Protein AF-A0A4Z2CRG2-F1 (afdb_monomer)

Structure (mmCIF, N/CA/C/O backbone):
data_AF-A0A4Z2CRG2-F1
#
_entry.id   AF-A0A4Z2CRG2-F1
#
loop_
_atom_site.group_PDB
_atom_site.id
_atom_site.type_symbol
_atom_site.label_atom_id
_atom_site.label_alt_id
_atom_site.label_comp_id
_atom_site.label_asym_id
_atom_site.label_entity_id
_atom_site.label_seq_id
_atom_site.pdbx_PDB_ins_code
_atom_site.Cartn_x
_atom_site.Cartn_y
_atom_site.Cartn_z
_atom_site.occupancy
_atom_site.B_iso_or_equiv
_atom_site.auth_seq_id
_atom_site.auth_comp_id
_atom_site.auth_asym_id
_atom_site.auth_atom_id
_atom_site.pdbx_PDB_model_num
ATOM 1 N N . MET A 1 1 ? 41.667 0.401 -118.352 1.00 49.59 1 MET A N 1
ATOM 2 C CA . MET A 1 1 ? 42.812 1.336 -118.322 1.00 49.59 1 MET A CA 1
ATOM 3 C C . MET A 1 1 ? 43.657 1.041 -119.551 1.00 49.59 1 MET A C 1
ATOM 5 O O . MET A 1 1 ? 44.441 0.110 -119.506 1.00 49.59 1 MET A O 1
ATOM 9 N N . ALA A 1 2 ? 43.441 1.748 -120.659 1.00 49.22 2 ALA A N 1
ATOM 10 C CA . ALA A 1 2 ? 44.322 1.693 -121.825 1.00 49.22 2 ALA A CA 1
ATOM 11 C C . ALA A 1 2 ? 44.327 3.089 -122.462 1.00 49.22 2 ALA A C 1
ATOM 13 O O . ALA A 1 2 ? 43.259 3.632 -122.732 1.00 49.22 2 ALA A O 1
ATOM 14 N N . ASN A 1 3 ? 45.525 3.661 -122.606 1.00 60.19 3 ASN A N 1
ATOM 15 C CA . ASN A 1 3 ? 45.852 5.000 -123.119 1.00 60.19 3 ASN A CA 1
ATOM 16 C C . ASN A 1 3 ? 45.510 6.190 -122.204 1.00 60.19 3 ASN A C 1
ATOM 18 O O . ASN A 1 3 ? 44.746 7.080 -122.564 1.00 60.19 3 ASN A O 1
ATOM 22 N N . LYS A 1 4 ? 46.140 6.241 -121.025 1.00 57.72 4 LYS A N 1
ATOM 23 C CA . LYS A 1 4 ? 46.289 7.479 -120.244 1.00 57.72 4 LYS A CA 1
ATOM 24 C C . LYS A 1 4 ? 47.784 7.772 -120.097 1.00 57.72 4 LYS A C 1
ATOM 26 O O . LYS A 1 4 ? 48.529 6.892 -119.678 1.00 57.72 4 LYS A O 1
ATOM 31 N N . THR A 1 5 ? 48.220 8.968 -120.484 1.00 66.44 5 THR A N 1
ATOM 32 C CA . THR A 1 5 ? 49.589 9.481 -120.302 1.00 66.44 5 THR A CA 1
ATOM 33 C C . THR A 1 5 ? 50.002 9.365 -118.830 1.00 66.44 5 THR A C 1
ATOM 35 O O . THR A 1 5 ? 49.158 9.535 -117.951 1.00 66.44 5 THR A O 1
ATOM 38 N N . GLY A 1 6 ? 51.280 9.089 -118.538 1.00 69.62 6 GLY A N 1
ATOM 39 C CA . GLY A 1 6 ? 51.769 8.876 -117.162 1.00 69.62 6 GLY A CA 1
ATOM 40 C C . GLY A 1 6 ? 51.363 9.979 -116.171 1.00 69.62 6 GLY A C 1
ATOM 41 O O . GLY A 1 6 ? 51.033 9.678 -115.029 1.00 69.62 6 GLY A O 1
ATOM 42 N N . ALA A 1 7 ? 51.254 11.226 -116.639 1.00 73.06 7 ALA A N 1
ATOM 43 C CA . ALA A 1 7 ? 50.748 12.361 -115.862 1.00 73.06 7 ALA A CA 1
ATOM 44 C C . ALA A 1 7 ? 49.287 12.191 -115.385 1.00 73.06 7 ALA A C 1
ATOM 46 O O . ALA A 1 7 ? 48.979 12.450 -114.228 1.00 73.06 7 ALA A O 1
ATOM 47 N N . VAL A 1 8 ? 48.394 11.667 -116.233 1.00 76.50 8 VAL A N 1
ATOM 48 C CA . VAL A 1 8 ? 46.965 11.468 -115.910 1.00 76.50 8 VAL A CA 1
ATOM 49 C C . VAL A 1 8 ? 46.766 10.315 -114.915 1.00 76.50 8 VAL A C 1
ATOM 51 O O . VAL A 1 8 ? 45.814 10.302 -114.134 1.00 76.50 8 VAL A O 1
ATOM 54 N N . ALA A 1 9 ? 47.653 9.316 -114.931 1.00 77.00 9 ALA A N 1
ATOM 55 C CA . ALA A 1 9 ? 47.634 8.233 -113.949 1.00 77.00 9 ALA A CA 1
ATOM 56 C C . ALA A 1 9 ? 48.077 8.712 -112.555 1.00 77.00 9 ALA A C 1
ATOM 58 O O . ALA A 1 9 ? 47.482 8.285 -111.566 1.00 77.00 9 ALA A O 1
ATOM 59 N N . ILE A 1 10 ? 49.065 9.614 -112.489 1.00 80.94 10 ILE A N 1
ATOM 60 C CA . ILE A 1 10 ? 49.521 10.252 -111.245 1.00 80.94 10 ILE A CA 1
ATOM 61 C C . ILE A 1 10 ? 48.393 11.097 -110.646 1.00 80.94 10 ILE A C 1
ATOM 63 O O . ILE A 1 10 ? 48.027 10.864 -109.500 1.00 80.94 10 ILE A O 1
ATOM 67 N N . GLU A 1 11 ? 47.738 11.952 -111.439 1.00 82.69 11 GLU A N 1
ATOM 68 C CA . GLU A 1 11 ? 46.592 12.743 -110.962 1.00 82.69 11 GLU A CA 1
ATOM 69 C C . GLU A 1 11 ? 45.465 11.863 -110.397 1.00 82.69 11 GLU A C 1
ATOM 71 O O . GLU A 1 11 ? 44.924 12.143 -109.331 1.00 82.69 11 GLU A O 1
ATOM 76 N N . LEU A 1 12 ? 45.114 10.758 -111.066 1.00 82.62 12 LEU A N 1
ATOM 77 C CA . LEU A 1 12 ? 44.074 9.844 -110.576 1.00 82.62 12 LEU A CA 1
ATOM 78 C C . LEU A 1 12 ? 44.463 9.159 -109.253 1.00 82.62 12 LEU A C 1
ATOM 80 O O . LEU A 1 12 ? 43.599 8.929 -108.401 1.00 82.62 12 LEU A O 1
ATOM 84 N N . LEU A 1 13 ? 45.738 8.799 -109.086 1.00 84.50 13 LEU A N 1
ATOM 85 C CA . LEU A 1 13 ? 46.254 8.246 -107.833 1.00 84.50 13 LEU A CA 1
ATOM 86 C C . LEU A 1 13 ? 46.288 9.306 -106.728 1.00 84.50 13 LEU A C 1
ATOM 88 O O . LEU A 1 13 ? 45.929 8.991 -105.593 1.00 84.50 13 LEU A O 1
ATOM 92 N N . ASP A 1 14 ? 46.607 10.555 -107.056 1.00 86.56 14 ASP A N 1
ATOM 93 C CA . ASP A 1 14 ? 46.560 11.684 -106.127 1.00 86.56 14 ASP A CA 1
ATOM 94 C C . ASP A 1 14 ? 45.127 11.985 -105.679 1.00 86.56 14 ASP A C 1
ATOM 96 O O . ASP A 1 14 ? 44.890 12.152 -104.481 1.00 86.56 14 ASP A O 1
ATOM 100 N N . TYR A 1 15 ? 44.142 11.948 -106.587 1.00 87.88 15 TYR A N 1
ATOM 101 C CA . TYR A 1 15 ? 42.720 12.061 -106.236 1.00 87.88 15 TYR A CA 1
ATOM 102 C C . TYR A 1 15 ? 42.278 10.935 -105.296 1.00 87.88 15 TYR A C 1
ATOM 104 O O . TYR A 1 15 ? 41.673 11.201 -104.258 1.00 87.88 15 TYR A O 1
ATOM 112 N N . ARG A 1 16 ? 42.639 9.679 -105.593 1.00 88.44 16 ARG A N 1
ATOM 113 C CA . ARG A 1 16 ? 42.327 8.534 -104.716 1.00 88.44 16 ARG A CA 1
ATOM 114 C C . ARG A 1 16 ? 42.999 8.644 -103.351 1.00 88.44 16 ARG A C 1
ATOM 116 O O . ARG A 1 16 ? 42.381 8.317 -102.340 1.00 88.44 16 ARG A O 1
ATOM 123 N N . THR A 1 17 ? 44.241 9.115 -103.312 1.00 88.44 17 THR A N 1
ATOM 124 C CA . THR A 1 17 ? 44.989 9.327 -102.068 1.00 88.44 17 THR A CA 1
ATOM 125 C C . THR A 1 17 ? 44.372 10.464 -101.256 1.00 88.44 17 THR A C 1
ATOM 127 O O . THR A 1 17 ? 44.193 10.329 -100.046 1.00 88.44 17 THR A O 1
ATOM 130 N N . CYS A 1 18 ? 43.957 11.551 -101.911 1.00 88.00 18 CYS A N 1
ATOM 131 C CA . CYS A 1 18 ? 43.218 12.647 -101.291 1.00 88.00 18 CYS A CA 1
ATOM 132 C C . CYS A 1 18 ? 41.877 12.182 -100.714 1.00 88.00 18 CYS A C 1
ATOM 134 O O . CYS A 1 18 ? 41.566 12.516 -99.571 1.00 88.00 18 CYS A O 1
ATOM 136 N N . ASP A 1 19 ? 41.099 11.388 -101.449 1.00 89.50 19 ASP A N 1
ATOM 137 C CA . ASP A 1 19 ? 39.811 10.869 -100.979 1.00 89.50 19 ASP A CA 1
ATOM 138 C C . ASP A 1 19 ? 39.974 9.871 -99.826 1.00 89.50 19 ASP A C 1
ATOM 140 O O . ASP A 1 19 ? 39.254 9.951 -98.827 1.00 89.50 19 ASP A O 1
ATOM 144 N N . ALA A 1 20 ? 40.976 8.989 -99.894 1.00 90.12 20 ALA A N 1
ATOM 145 C CA . ALA A 1 20 ? 41.333 8.106 -98.786 1.00 90.12 20 ALA A CA 1
ATOM 146 C C . ALA A 1 20 ? 41.762 8.906 -97.544 1.00 90.12 20 ALA A C 1
ATOM 148 O O . ALA A 1 20 ? 41.329 8.598 -96.432 1.00 90.12 20 ALA A O 1
ATOM 149 N N . LYS A 1 21 ? 42.542 9.980 -97.721 1.00 93.38 21 LYS A N 1
ATOM 150 C CA . LYS A 1 21 ? 42.964 10.876 -96.635 1.00 93.38 21 LYS A CA 1
ATOM 151 C C . LYS A 1 21 ? 41.787 11.652 -96.041 1.00 93.38 21 LYS A C 1
ATOM 153 O O . LYS A 1 21 ? 41.706 11.766 -94.822 1.00 93.38 21 LYS A O 1
ATOM 158 N N . LYS A 1 22 ? 40.837 12.126 -96.857 1.00 93.62 22 LYS A N 1
ATOM 159 C CA . LYS A 1 22 ? 39.584 12.747 -96.383 1.00 93.62 22 LYS A CA 1
ATOM 160 C C . LYS A 1 22 ? 38.743 11.759 -95.578 1.00 93.62 22 LYS A C 1
ATOM 162 O O . LYS A 1 22 ? 38.279 12.110 -94.496 1.00 93.62 22 LYS A O 1
ATOM 167 N N . LYS A 1 23 ? 38.594 10.518 -96.058 1.00 93.31 23 LYS A N 1
ATOM 168 C CA . LYS A 1 23 ? 37.874 9.453 -95.344 1.00 93.31 23 LYS A CA 1
ATOM 169 C C . LYS A 1 23 ? 38.548 9.113 -94.014 1.00 93.31 23 LYS A C 1
ATOM 171 O O . LYS A 1 23 ? 37.869 9.022 -92.996 1.00 93.31 23 LYS A O 1
ATOM 176 N N . LEU A 1 24 ? 39.875 9.004 -93.999 1.00 93.69 24 LEU A N 1
ATOM 177 C CA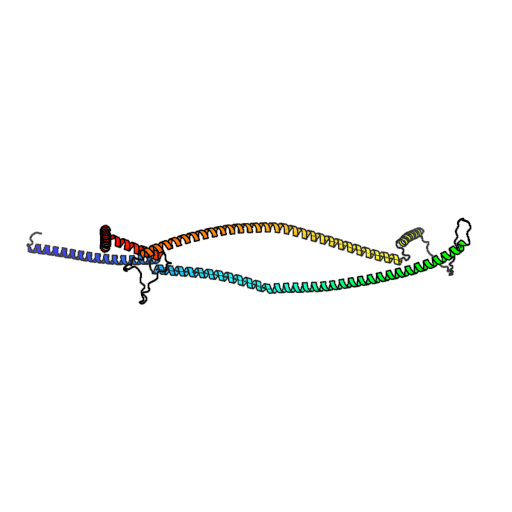 . LEU A 1 24 ? 40.659 8.775 -92.787 1.00 93.69 24 LEU A CA 1
ATOM 178 C C . LEU A 1 24 ? 40.548 9.949 -91.803 1.00 93.69 24 LEU A C 1
ATOM 180 O O . LEU A 1 24 ? 40.360 9.721 -90.615 1.00 93.69 24 LEU A O 1
ATOM 184 N N . ASN A 1 25 ? 40.595 11.195 -92.278 1.00 94.06 25 ASN A N 1
ATOM 185 C CA . ASN A 1 25 ? 40.405 12.380 -91.438 1.00 94.06 25 ASN A CA 1
ATOM 186 C C . ASN A 1 25 ? 38.982 12.457 -90.863 1.00 94.06 25 ASN A C 1
ATOM 188 O O . ASN A 1 25 ? 38.820 12.768 -89.688 1.00 94.06 25 ASN A O 1
ATOM 192 N N . SER A 1 26 ? 37.960 12.118 -91.655 1.00 94.69 26 SER A N 1
ATOM 193 C CA . SER A 1 26 ? 36.571 12.012 -91.191 1.00 94.69 26 SER A CA 1
ATOM 194 C C . SER A 1 26 ? 36.424 10.937 -90.111 1.00 94.69 26 SER A C 1
ATOM 196 O O . SER A 1 26 ? 35.851 11.208 -89.057 1.00 94.69 26 SER A O 1
ATOM 198 N N . MET A 1 27 ? 37.003 9.751 -90.320 1.00 93.50 27 MET A N 1
ATOM 199 C CA . MET A 1 27 ? 37.008 8.679 -89.321 1.00 93.50 27 MET A CA 1
ATOM 200 C C . MET A 1 27 ? 37.764 9.078 -88.051 1.00 93.50 27 MET A C 1
ATOM 202 O O . MET A 1 27 ? 37.249 8.860 -86.962 1.00 93.50 27 MET A O 1
ATOM 206 N N . LYS A 1 28 ? 38.929 9.726 -88.167 1.00 95.00 28 LYS A N 1
ATOM 207 C CA . LYS A 1 28 ? 39.675 10.260 -87.016 1.00 95.00 28 LYS A CA 1
ATOM 208 C C . LYS A 1 28 ? 38.856 11.279 -86.230 1.00 95.00 28 LYS A C 1
ATOM 210 O O . LYS A 1 28 ? 38.791 11.192 -85.013 1.00 95.00 28 LYS A O 1
ATOM 215 N N . HIS A 1 29 ? 38.191 12.204 -86.915 1.00 94.75 29 HIS A N 1
ATOM 216 C CA . HIS A 1 29 ? 37.313 13.172 -86.267 1.00 94.75 29 HIS A CA 1
ATOM 217 C C . HIS A 1 29 ? 36.131 12.488 -85.559 1.00 94.75 29 HIS A C 1
ATOM 219 O O . HIS A 1 29 ? 35.822 12.838 -84.424 1.00 94.75 29 HIS A O 1
ATOM 225 N N . MET A 1 30 ? 35.510 11.474 -86.176 1.00 94.81 30 MET A N 1
ATOM 226 C CA . MET A 1 30 ? 34.460 10.681 -85.521 1.00 94.81 30 MET A CA 1
ATOM 227 C C . MET A 1 30 ? 34.977 9.933 -84.287 1.00 94.81 30 MET A C 1
ATOM 229 O O . MET A 1 30 ? 34.281 9.905 -83.276 1.00 94.81 30 MET A O 1
ATOM 233 N N . ILE A 1 31 ? 36.181 9.356 -84.348 1.00 94.62 31 ILE A N 1
ATOM 234 C CA . ILE A 1 31 ? 36.820 8.693 -83.202 1.00 94.62 31 ILE A CA 1
ATOM 235 C C . ILE A 1 31 ? 37.007 9.698 -82.063 1.00 94.62 31 ILE A C 1
ATOM 237 O O . ILE A 1 31 ? 36.497 9.458 -80.976 1.00 94.62 31 ILE A O 1
ATOM 241 N N . VAL A 1 32 ? 37.598 10.865 -82.335 1.00 96.38 32 VAL A N 1
ATOM 242 C CA . VAL A 1 32 ? 37.802 11.922 -81.328 1.00 96.38 32 VAL A CA 1
ATOM 243 C C . VAL A 1 32 ? 36.475 12.395 -80.719 1.00 96.38 32 VAL A C 1
ATOM 245 O O . VAL A 1 32 ? 36.375 12.588 -79.509 1.00 96.38 32 VAL A O 1
ATOM 248 N N . GLN A 1 33 ? 35.418 12.551 -81.525 1.00 95.00 33 GLN A N 1
ATOM 249 C CA . GLN A 1 33 ? 34.093 12.909 -81.006 1.00 95.00 33 GLN A CA 1
ATOM 250 C C . GLN A 1 33 ? 33.502 11.825 -80.098 1.00 95.00 33 GLN A C 1
ATOM 252 O O . GLN A 1 33 ? 32.893 12.138 -79.074 1.00 95.00 33 GLN A O 1
ATOM 257 N N . LYS A 1 34 ? 33.663 10.549 -80.463 1.00 94.56 34 LYS A N 1
ATOM 258 C CA . LYS A 1 34 ? 33.185 9.420 -79.658 1.00 94.56 34 LYS A CA 1
ATOM 259 C C . LYS A 1 34 ? 33.993 9.267 -78.374 1.00 94.56 34 LYS A C 1
ATOM 261 O O . LYS A 1 34 ? 33.387 9.051 -77.332 1.00 94.56 34 LYS A O 1
ATOM 266 N N . GLU A 1 35 ? 35.309 9.447 -78.425 1.00 95.00 35 GLU A N 1
ATOM 267 C CA . GLU A 1 35 ? 36.185 9.473 -77.248 1.00 95.00 35 GLU A CA 1
ATOM 268 C C . GLU A 1 35 ? 35.780 10.589 -76.286 1.00 95.00 35 GLU A C 1
ATOM 270 O O . GLU A 1 35 ? 35.571 10.326 -75.104 1.00 95.00 35 GLU A O 1
ATOM 275 N N . LYS A 1 36 ? 35.543 11.805 -76.799 1.00 95.62 36 LYS A N 1
ATOM 276 C CA . LYS A 1 36 ? 35.027 12.912 -75.986 1.00 95.62 36 LYS A CA 1
ATOM 277 C C . LYS A 1 36 ? 33.687 12.559 -75.337 1.00 95.62 36 LYS A C 1
ATOM 279 O O . LYS A 1 36 ? 33.498 12.812 -74.152 1.00 95.62 36 LYS A O 1
ATOM 284 N N . LYS A 1 37 ? 32.773 11.925 -76.081 1.00 94.94 37 LYS A N 1
ATOM 285 C CA . LYS A 1 37 ? 31.470 11.521 -75.536 1.00 94.94 37 LYS A CA 1
ATOM 286 C C . LYS A 1 37 ? 31.583 10.430 -74.472 1.00 94.94 37 LYS A C 1
ATOM 288 O O . LYS A 1 37 ? 30.834 10.455 -73.501 1.00 94.94 37 LYS A O 1
ATOM 293 N N . ILE A 1 38 ? 32.506 9.488 -74.645 1.00 95.25 38 ILE A N 1
ATOM 294 C CA . ILE A 1 38 ? 32.800 8.463 -73.641 1.00 95.25 38 ILE A CA 1
ATOM 295 C C . ILE A 1 38 ? 33.336 9.120 -72.371 1.00 95.25 38 ILE A C 1
ATOM 297 O O . ILE A 1 38 ? 32.898 8.749 -71.287 1.00 95.25 38 ILE A O 1
ATOM 301 N N . GLU A 1 39 ? 34.231 10.101 -72.484 1.00 95.44 39 GLU A N 1
ATOM 302 C CA . GLU A 1 39 ? 34.773 10.776 -71.303 1.00 95.44 39 GLU A CA 1
ATOM 303 C C . GLU A 1 39 ? 33.715 11.617 -70.575 1.00 95.44 39 GLU A C 1
ATOM 305 O O . GLU A 1 39 ? 33.640 11.570 -69.351 1.00 95.44 39 GLU A O 1
ATOM 310 N N . GLU A 1 40 ? 32.824 12.293 -71.309 1.00 95.88 40 GLU A N 1
ATOM 311 C CA . GLU A 1 40 ? 31.658 12.968 -70.720 1.00 95.88 40 GLU A CA 1
ATOM 312 C C . GLU A 1 40 ? 30.775 11.990 -69.929 1.00 95.88 40 GLU A C 1
ATOM 314 O O . GLU A 1 40 ? 30.429 12.259 -68.781 1.00 95.88 40 GLU A O 1
ATOM 319 N N . ILE A 1 41 ? 30.438 10.835 -70.516 1.00 95.12 41 ILE A N 1
ATOM 320 C CA . ILE A 1 41 ? 29.607 9.818 -69.851 1.00 95.12 41 ILE A CA 1
ATOM 321 C C . ILE A 1 41 ? 30.334 9.227 -68.638 1.00 95.12 41 ILE A C 1
ATOM 323 O O . ILE A 1 41 ? 29.711 9.008 -67.603 1.00 95.12 41 ILE A O 1
ATOM 327 N N . LYS A 1 42 ? 31.649 8.997 -68.725 1.00 95.19 42 LYS A N 1
ATOM 328 C CA . LYS A 1 42 ? 32.452 8.540 -67.584 1.00 95.19 42 LYS A CA 1
ATOM 329 C C . LYS A 1 42 ? 32.476 9.570 -66.456 1.00 95.19 42 LYS A C 1
ATOM 331 O O . LYS A 1 42 ? 32.391 9.167 -65.303 1.00 95.19 42 LYS A O 1
ATOM 336 N N . SER A 1 43 ? 32.563 10.867 -66.764 1.00 94.31 43 SER A N 1
ATOM 337 C CA . SER A 1 43 ? 32.474 11.927 -65.750 1.00 94.31 43 SER A CA 1
ATOM 338 C C . SER A 1 43 ? 31.121 11.911 -65.052 1.00 94.31 43 SER A C 1
ATOM 340 O O . SER A 1 43 ? 31.073 11.823 -63.831 1.00 94.31 43 SER A O 1
ATOM 342 N N . GLN A 1 44 ? 30.032 11.871 -65.824 1.00 94.88 44 GLN A N 1
ATOM 343 C CA . GLN A 1 44 ? 28.675 11.794 -65.277 1.00 94.88 44 GLN A CA 1
ATOM 344 C C . GLN A 1 44 ? 28.472 10.538 -64.425 1.00 94.88 44 GLN A C 1
ATOM 346 O O . GLN A 1 44 ? 27.854 10.595 -63.368 1.00 94.88 44 GLN A O 1
ATOM 351 N N . TYR A 1 45 ? 29.013 9.398 -64.858 1.00 93.62 45 TYR A N 1
ATOM 352 C CA . TYR A 1 45 ? 28.940 8.161 -64.090 1.00 93.62 45 TYR A CA 1
ATOM 353 C C . TYR A 1 45 ? 29.705 8.263 -62.765 1.00 93.62 45 TYR A C 1
ATOM 355 O O . TYR A 1 45 ? 29.196 7.813 -61.740 1.00 93.62 45 TYR A O 1
ATOM 363 N N . ARG A 1 46 ? 30.900 8.872 -62.764 1.00 94.44 46 ARG A N 1
ATOM 364 C CA . ARG A 1 46 ? 31.673 9.125 -61.537 1.00 94.44 46 ARG A CA 1
ATOM 365 C C . ARG A 1 46 ? 30.907 10.031 -60.577 1.00 94.44 46 ARG A C 1
ATOM 367 O O . ARG A 1 46 ? 30.749 9.654 -59.426 1.00 94.44 46 ARG A O 1
ATOM 374 N N . GLU A 1 47 ? 30.364 11.144 -61.066 1.00 93.69 47 GLU A N 1
ATOM 375 C CA . GLU A 1 47 ? 29.559 12.076 -60.263 1.00 93.69 47 GLU A CA 1
ATOM 376 C C . GLU A 1 47 ? 28.337 11.382 -59.644 1.00 93.69 47 GLU A C 1
ATOM 378 O O . GLU A 1 47 ? 28.101 11.481 -58.443 1.00 93.69 47 GLU A O 1
ATOM 383 N N . ILE A 1 48 ? 27.584 10.610 -60.435 1.00 93.31 48 ILE A N 1
ATOM 384 C CA . ILE A 1 48 ? 26.429 9.858 -59.925 1.00 93.31 48 ILE A CA 1
ATOM 385 C C . ILE A 1 48 ? 26.872 8.837 -58.872 1.00 93.31 48 ILE A C 1
ATOM 387 O O . ILE A 1 48 ? 26.245 8.733 -57.821 1.00 93.31 48 ILE A O 1
ATOM 391 N N . THR A 1 49 ? 27.962 8.110 -59.119 1.00 92.88 49 THR A N 1
ATOM 392 C CA . THR A 1 49 ? 28.480 7.117 -58.168 1.00 92.88 49 THR A CA 1
ATOM 393 C C . THR A 1 49 ? 28.877 7.779 -56.848 1.00 92.88 49 THR A C 1
ATOM 395 O O . THR A 1 49 ? 28.453 7.317 -55.794 1.00 92.88 49 THR A O 1
ATOM 398 N N . GLU A 1 50 ? 29.577 8.912 -56.896 1.00 88.56 50 GLU A N 1
ATOM 399 C CA . GLU A 1 50 ? 29.980 9.677 -55.712 1.00 88.56 50 GLU A CA 1
ATOM 400 C C . GLU A 1 50 ? 28.767 10.198 -54.921 1.00 88.56 50 GLU A C 1
ATOM 402 O O . GLU A 1 50 ? 28.725 10.084 -53.697 1.00 88.56 50 GLU A O 1
ATOM 407 N N . THR A 1 51 ? 27.721 10.689 -55.598 1.00 88.44 51 THR A N 1
ATOM 408 C CA . THR A 1 51 ? 26.484 11.112 -54.910 1.00 88.44 51 THR A CA 1
ATOM 409 C C . THR A 1 51 ? 25.753 9.950 -54.234 1.00 88.44 51 THR A C 1
ATOM 411 O O . THR A 1 51 ? 25.216 10.115 -53.136 1.00 88.44 51 THR A O 1
ATOM 414 N N . ILE A 1 52 ? 25.751 8.766 -54.856 1.00 87.81 52 ILE A N 1
ATOM 415 C CA . ILE A 1 52 ? 25.165 7.552 -54.277 1.00 87.81 52 ILE A CA 1
ATOM 416 C C . ILE A 1 52 ? 25.981 7.107 -53.062 1.00 87.81 52 ILE A C 1
ATOM 418 O O . ILE A 1 52 ? 25.406 6.786 -52.024 1.00 87.81 52 ILE A O 1
ATOM 422 N N . GLU A 1 53 ? 27.309 7.114 -53.161 1.00 85.56 53 GLU A N 1
ATOM 423 C CA . GLU A 1 53 ? 28.208 6.774 -52.056 1.00 85.56 53 GLU A CA 1
ATOM 424 C C . GLU A 1 53 ? 28.042 7.736 -50.876 1.00 85.56 53 GLU A C 1
ATOM 426 O O . GLU A 1 53 ? 27.920 7.283 -49.738 1.00 85.56 53 GLU A O 1
ATOM 431 N N . PHE A 1 54 ? 27.932 9.041 -51.134 1.00 83.06 54 PHE A N 1
ATOM 432 C CA . PHE A 1 54 ? 27.658 10.045 -50.106 1.00 83.06 54 PHE A CA 1
ATOM 433 C C . PHE A 1 54 ? 26.290 9.832 -49.442 1.00 83.06 54 PHE A C 1
ATOM 435 O O . PHE A 1 54 ? 26.192 9.834 -48.215 1.00 83.06 54 PHE A O 1
ATOM 442 N N . GLY A 1 55 ? 25.235 9.584 -50.227 1.00 83.62 55 GLY A N 1
ATOM 443 C CA . GLY A 1 55 ? 23.899 9.288 -49.701 1.00 83.62 55 GLY A CA 1
ATOM 444 C C . GLY A 1 55 ? 23.874 8.019 -48.843 1.00 83.62 55 GLY A C 1
ATOM 445 O O . GLY A 1 55 ? 23.324 8.022 -47.738 1.00 83.62 55 GLY A O 1
ATOM 446 N N . ASN A 1 56 ? 24.544 6.960 -49.302 1.00 85.62 56 ASN A N 1
ATOM 447 C CA . ASN A 1 56 ? 24.704 5.715 -48.553 1.00 85.62 56 ASN A CA 1
ATOM 448 C C . ASN A 1 56 ? 25.512 5.929 -47.266 1.00 85.62 56 ASN A C 1
ATOM 450 O O . ASN A 1 56 ? 25.149 5.384 -46.227 1.00 85.62 56 ASN A O 1
ATOM 454 N N . ALA A 1 57 ? 26.565 6.748 -47.300 1.00 80.56 57 ALA A N 1
ATOM 455 C CA . ALA A 1 57 ? 27.366 7.097 -46.128 1.00 80.56 57 ALA A CA 1
ATOM 456 C C . ALA A 1 57 ? 26.576 7.927 -45.100 1.00 80.56 57 ALA A C 1
ATOM 458 O O . ALA A 1 57 ? 26.749 7.756 -43.890 1.00 80.56 57 ALA A O 1
ATOM 459 N N . THR A 1 58 ? 25.678 8.801 -45.556 1.00 82.06 58 THR A N 1
ATOM 460 C CA . THR A 1 58 ? 24.765 9.547 -44.681 1.00 82.06 58 THR A CA 1
ATOM 461 C C . THR A 1 58 ? 23.736 8.617 -44.036 1.00 82.06 58 THR A C 1
ATOM 463 O O . THR A 1 58 ? 23.558 8.680 -42.821 1.00 82.06 58 THR A O 1
ATOM 466 N N . TYR A 1 59 ? 23.135 7.690 -44.790 1.00 78.88 59 TYR A N 1
ATOM 467 C CA . TYR A 1 59 ? 22.202 6.699 -44.237 1.00 78.88 59 TYR A CA 1
ATOM 468 C C . TYR A 1 59 ? 22.884 5.712 -43.275 1.00 78.88 59 TYR A C 1
ATOM 470 O O . TYR A 1 59 ? 22.350 5.390 -42.218 1.00 78.88 59 TYR A O 1
ATOM 478 N N . ALA A 1 60 ? 24.100 5.271 -43.603 1.00 79.38 60 ALA A N 1
ATOM 479 C CA . ALA A 1 60 ? 24.912 4.412 -42.743 1.00 79.38 60 ALA A CA 1
ATOM 480 C C . ALA A 1 60 ? 25.482 5.147 -41.512 1.00 79.38 60 ALA A C 1
ATOM 482 O O . ALA A 1 60 ? 26.066 4.513 -40.633 1.00 79.38 60 ALA A O 1
ATOM 483 N N . GLY A 1 61 ? 25.345 6.475 -41.436 1.00 75.69 61 GLY A N 1
ATOM 484 C CA . GLY A 1 61 ? 25.850 7.272 -40.320 1.00 75.69 61 GLY A CA 1
ATOM 485 C C . GLY A 1 61 ? 27.376 7.398 -40.273 1.00 75.69 61 GLY A C 1
ATOM 486 O O . GLY A 1 61 ? 27.927 7.704 -39.216 1.00 75.69 61 GLY A O 1
ATOM 487 N N . THR A 1 62 ? 28.081 7.143 -41.378 1.00 80.62 62 THR A N 1
ATOM 488 C CA . THR A 1 62 ? 29.549 7.252 -41.453 1.00 80.62 62 THR A CA 1
ATOM 489 C C . THR A 1 62 ? 29.994 8.681 -41.770 1.00 80.62 62 THR A C 1
ATOM 491 O O . THR A 1 62 ? 31.016 9.136 -41.250 1.00 80.62 62 THR A O 1
ATOM 494 N N . ASN A 1 63 ? 29.187 9.416 -42.540 1.00 86.50 63 ASN A N 1
ATOM 495 C CA . ASN A 1 63 ? 29.391 10.830 -42.847 1.00 86.50 63 ASN A CA 1
ATOM 496 C C . ASN A 1 63 ? 28.996 11.751 -41.669 1.00 86.50 63 ASN A C 1
ATOM 498 O O . ASN A 1 63 ? 28.187 11.380 -40.817 1.00 86.50 63 ASN A O 1
ATOM 502 N N . LYS A 1 64 ? 29.531 12.981 -41.632 1.00 88.00 64 LYS A N 1
ATOM 503 C CA . LYS A 1 64 ? 29.249 14.006 -40.607 1.00 88.00 64 LYS A CA 1
ATOM 504 C C . LYS A 1 64 ? 27.749 14.279 -40.457 1.00 88.00 64 LYS A C 1
ATOM 506 O O . LYS A 1 64 ? 27.246 14.321 -39.337 1.00 88.00 64 LYS A O 1
ATOM 511 N N . GLU A 1 65 ? 27.034 14.392 -41.575 1.00 86.69 65 GLU A N 1
ATOM 512 C CA . GLU A 1 65 ? 25.579 14.600 -41.599 1.00 86.69 65 GLU A CA 1
ATOM 513 C C . GLU A 1 65 ? 24.818 13.409 -41.005 1.00 86.69 65 GLU A C 1
ATOM 515 O O . GLU A 1 65 ? 23.931 13.594 -40.176 1.00 86.69 65 GLU A O 1
ATOM 520 N N . GLY A 1 66 ? 25.215 12.181 -41.353 1.00 88.69 66 GLY A N 1
ATOM 521 C CA . GLY A 1 66 ? 24.612 10.962 -40.813 1.00 88.69 66 GLY A CA 1
ATOM 522 C C . GLY A 1 66 ? 24.846 10.799 -39.307 1.00 88.69 66 GLY A C 1
ATOM 523 O O . GLY A 1 66 ? 23.929 10.453 -38.563 1.00 88.69 66 GLY A O 1
ATOM 524 N N . LYS A 1 67 ? 26.052 11.128 -38.819 1.00 90.31 67 LYS A N 1
ATOM 525 C CA . LYS A 1 67 ? 26.351 11.167 -37.375 1.00 90.31 67 LYS A CA 1
ATOM 526 C C . LYS A 1 67 ? 25.505 12.214 -36.649 1.00 90.31 67 LYS A C 1
ATOM 528 O O . LYS A 1 67 ? 24.999 11.941 -35.560 1.00 90.31 67 LYS A O 1
ATOM 533 N N . MET A 1 68 ? 25.330 13.396 -37.244 1.00 90.81 68 MET A N 1
ATOM 534 C CA . MET A 1 68 ? 24.478 14.448 -36.689 1.00 90.81 68 MET A CA 1
ATOM 535 C C . MET A 1 68 ? 23.011 14.009 -36.624 1.00 90.81 68 MET A C 1
ATOM 537 O O . MET A 1 68 ? 22.375 14.192 -35.587 1.00 90.81 68 MET A O 1
ATOM 541 N N . LEU A 1 69 ? 22.495 13.376 -37.683 1.00 90.44 69 LEU A N 1
ATOM 542 C CA . LEU A 1 69 ? 21.137 12.834 -37.716 1.00 90.44 69 LEU A CA 1
ATOM 543 C C . LEU A 1 69 ? 20.926 11.813 -36.591 1.00 90.44 69 LEU A C 1
ATOM 545 O O . LEU A 1 69 ? 20.018 11.986 -35.782 1.00 90.44 69 LEU A O 1
ATOM 549 N N . ARG A 1 70 ? 21.838 10.844 -36.444 1.00 90.62 70 ARG A N 1
ATOM 550 C CA . ARG A 1 70 ? 21.783 9.847 -35.364 1.00 90.62 70 ARG A CA 1
ATOM 551 C C . ARG A 1 70 ? 21.826 10.483 -33.971 1.00 90.62 70 ARG A C 1
ATOM 553 O O . ARG A 1 70 ? 21.130 10.043 -33.059 1.00 90.62 70 ARG A O 1
ATOM 560 N N . ASN A 1 71 ? 22.633 11.526 -33.779 1.00 92.62 71 ASN A N 1
ATOM 561 C CA . ASN A 1 71 ? 22.684 12.252 -32.508 1.00 92.62 71 ASN A CA 1
ATOM 562 C C . ASN A 1 71 ? 21.377 12.995 -32.210 1.00 92.62 71 ASN A C 1
ATOM 564 O O . ASN A 1 71 ? 20.920 12.995 -31.064 1.00 92.62 71 ASN A O 1
ATOM 568 N N . LEU A 1 72 ? 20.766 13.613 -33.223 1.00 95.56 72 LEU A N 1
ATOM 569 C CA . LEU A 1 72 ? 19.470 14.275 -33.094 1.00 95.56 72 LEU A CA 1
ATOM 570 C C . LEU A 1 72 ? 18.351 13.272 -32.797 1.00 95.56 72 LEU A C 1
ATOM 572 O O . LEU A 1 72 ? 17.547 13.534 -31.904 1.00 95.56 72 LEU A O 1
ATOM 576 N N . GLU A 1 73 ? 18.340 12.122 -33.469 1.00 93.69 73 GLU A N 1
ATOM 577 C CA . GLU A 1 73 ? 17.407 11.017 -33.216 1.00 93.69 73 GLU A CA 1
ATOM 578 C C . GLU A 1 73 ? 17.551 10.492 -31.786 1.00 93.69 73 GLU A C 1
ATOM 580 O O . GLU A 1 73 ? 16.587 10.499 -31.026 1.00 93.69 73 GLU A O 1
ATOM 585 N N . ASN A 1 74 ? 18.776 10.184 -31.351 1.00 95.88 74 ASN A N 1
ATOM 586 C CA . ASN A 1 74 ? 19.046 9.766 -29.975 1.00 95.88 74 ASN A CA 1
ATOM 587 C C . ASN A 1 74 ? 18.597 10.818 -28.950 1.00 95.88 74 ASN A C 1
ATOM 589 O O . ASN A 1 74 ? 18.110 10.482 -27.868 1.00 95.88 74 ASN A O 1
ATOM 593 N N . ARG A 1 75 ? 18.780 12.111 -29.251 1.00 97.75 75 ARG A N 1
ATOM 594 C CA . ARG A 1 75 ? 18.340 13.195 -28.364 1.00 97.75 75 ARG A CA 1
ATOM 595 C C . ARG A 1 75 ? 16.818 13.298 -28.321 1.00 97.75 75 ARG A C 1
ATOM 597 O O . ARG A 1 75 ? 16.271 13.538 -27.245 1.00 97.75 75 ARG A O 1
ATOM 604 N N . LEU A 1 76 ? 16.150 13.104 -29.455 1.00 97.19 76 LEU A N 1
ATOM 605 C CA . LEU A 1 76 ? 14.695 13.075 -29.551 1.00 97.19 76 LEU A CA 1
ATOM 606 C C . LEU A 1 76 ? 14.119 11.895 -28.767 1.00 97.19 76 LEU A C 1
ATOM 608 O O . LEU A 1 76 ? 13.201 12.093 -27.977 1.00 97.19 76 LEU A O 1
ATOM 612 N N . ASP A 1 77 ? 14.685 10.701 -28.916 1.00 97.69 77 ASP A N 1
ATOM 613 C CA . ASP A 1 77 ? 14.225 9.513 -28.199 1.00 97.69 77 ASP A CA 1
ATOM 614 C C . ASP A 1 77 ? 14.450 9.643 -26.691 1.00 97.69 77 ASP A C 1
ATOM 616 O O . ASP A 1 77 ? 13.548 9.353 -25.905 1.00 97.69 77 ASP A O 1
ATOM 620 N N . LYS A 1 78 ? 15.587 10.209 -26.261 1.00 98.06 78 LYS A N 1
ATOM 621 C CA . LYS A 1 78 ? 15.804 10.576 -24.850 1.00 98.06 78 LYS A CA 1
ATOM 622 C C . LYS A 1 78 ? 14.766 11.584 -24.350 1.00 98.06 78 LYS A C 1
ATOM 624 O O . LYS A 1 78 ? 14.296 11.459 -23.222 1.00 98.06 78 LYS A O 1
ATOM 629 N N . ALA A 1 79 ? 14.411 12.588 -25.152 1.00 97.75 79 ALA A N 1
ATOM 630 C CA . ALA A 1 79 ? 13.389 13.566 -24.783 1.00 97.75 79 ALA A CA 1
ATOM 631 C C . ALA A 1 79 ? 11.990 12.932 -24.697 1.00 97.75 79 ALA A C 1
ATOM 633 O O . ALA A 1 79 ? 11.245 13.241 -23.771 1.00 97.75 79 ALA A O 1
ATOM 634 N N . ARG A 1 80 ? 11.656 12.009 -25.607 1.00 97.75 80 ARG A N 1
ATOM 635 C CA . ARG A 1 80 ? 10.405 11.237 -25.581 1.00 97.75 80 ARG A CA 1
ATOM 636 C C . ARG A 1 80 ? 10.313 10.338 -24.356 1.00 97.75 80 ARG A C 1
ATOM 638 O O . ARG A 1 80 ? 9.280 10.332 -23.698 1.00 97.75 80 ARG A O 1
ATOM 645 N N . LEU A 1 81 ? 11.392 9.635 -24.014 1.00 97.56 81 LEU A N 1
ATOM 646 C CA . LEU A 1 81 ? 11.434 8.788 -22.823 1.00 97.56 81 LEU A CA 1
ATOM 647 C C . LEU A 1 81 ? 11.204 9.622 -21.556 1.00 97.56 81 LEU A C 1
ATOM 649 O O . LEU A 1 81 ? 10.330 9.290 -20.761 1.00 97.56 81 LEU A O 1
ATOM 653 N N . LYS A 1 82 ? 11.886 10.770 -21.433 1.00 98.06 82 LYS A N 1
ATOM 654 C CA . LYS A 1 82 ? 11.661 11.725 -20.333 1.00 98.06 82 LYS A CA 1
ATOM 655 C C . LYS A 1 82 ? 10.234 12.275 -20.304 1.00 98.06 82 LYS A C 1
ATOM 657 O O . LYS A 1 82 ? 9.677 12.458 -19.228 1.00 98.06 82 LYS A O 1
ATOM 662 N N . TYR A 1 83 ? 9.645 12.556 -21.466 1.00 98.12 83 TYR A N 1
ATOM 663 C CA . TYR A 1 83 ? 8.261 13.019 -21.561 1.00 98.12 83 TYR A CA 1
ATOM 664 C C . TYR A 1 83 ? 7.281 11.959 -21.051 1.00 98.12 83 TYR A C 1
ATOM 666 O O . TYR A 1 83 ? 6.434 12.278 -20.223 1.00 98.12 83 TYR A O 1
ATOM 674 N N . HIS A 1 84 ? 7.418 10.705 -21.488 1.00 97.56 84 HIS A N 1
ATOM 675 C CA . HIS A 1 84 ? 6.547 9.618 -21.041 1.00 97.56 84 HIS A CA 1
ATOM 676 C C . HIS A 1 84 ? 6.723 9.301 -19.555 1.00 97.56 84 HIS A C 1
ATOM 678 O O . HIS A 1 84 ? 5.738 9.051 -18.866 1.00 97.56 84 HIS A O 1
ATOM 684 N N . GLU A 1 85 ? 7.950 9.365 -19.037 1.00 97.44 85 GLU A N 1
ATOM 685 C CA . GLU A 1 85 ? 8.209 9.225 -17.604 1.00 97.44 85 GLU A CA 1
ATOM 686 C C . GLU A 1 85 ? 7.547 10.356 -16.804 1.00 97.44 85 GLU A C 1
ATOM 688 O O . GLU A 1 85 ? 6.835 10.095 -15.836 1.00 97.44 85 GLU A O 1
ATOM 693 N N . ALA A 1 86 ? 7.686 11.608 -17.249 1.00 98.19 86 ALA A N 1
ATOM 694 C CA . ALA A 1 86 ? 7.015 12.748 -16.627 1.00 98.19 86 ALA A CA 1
ATOM 695 C C . ALA A 1 86 ? 5.482 12.641 -16.711 1.00 98.19 86 ALA A C 1
ATOM 697 O O . ALA A 1 86 ? 4.786 12.995 -15.762 1.00 98.19 86 ALA A O 1
ATOM 698 N N . GLU A 1 87 ? 4.945 12.136 -17.822 1.00 97.81 87 GLU A N 1
ATOM 699 C CA . GLU A 1 87 ? 3.515 11.887 -17.999 1.00 97.81 87 GLU A CA 1
ATOM 700 C C . GLU A 1 87 ? 3.011 10.799 -17.041 1.00 97.81 87 GLU A C 1
ATOM 702 O O . GLU A 1 87 ? 1.961 10.966 -16.421 1.00 97.81 87 GLU A O 1
ATOM 707 N N . HIS A 1 88 ? 3.770 9.713 -16.879 1.00 98.00 88 HIS A N 1
ATOM 708 C CA . HIS A 1 88 ? 3.465 8.653 -15.925 1.00 98.00 88 HIS A CA 1
ATOM 709 C C . HIS A 1 88 ? 3.475 9.187 -14.488 1.00 98.00 88 HIS A C 1
ATOM 711 O O . HIS A 1 88 ? 2.493 9.022 -13.770 1.00 98.00 88 HIS A O 1
ATOM 717 N N . ILE A 1 89 ? 4.532 9.907 -14.096 1.00 98.12 89 ILE A N 1
ATOM 718 C CA . ILE A 1 89 ? 4.638 10.548 -12.777 1.00 98.12 89 ILE A CA 1
ATOM 719 C C . ILE A 1 89 ? 3.455 11.497 -12.541 1.00 98.12 89 ILE A C 1
ATOM 721 O O . ILE A 1 89 ? 2.823 11.453 -11.486 1.00 98.12 89 ILE A O 1
ATOM 725 N N . LYS A 1 90 ? 3.112 12.328 -13.533 1.00 98.25 90 LYS A N 1
ATOM 726 C CA . LYS A 1 90 ? 1.962 13.235 -13.462 1.00 98.25 90 LYS A CA 1
ATOM 727 C C . LYS A 1 90 ? 0.659 12.466 -13.231 1.00 98.25 90 LYS A C 1
ATOM 729 O O . LYS A 1 90 ? -0.091 12.846 -12.338 1.00 98.25 90 LYS A O 1
ATOM 734 N N . LYS A 1 91 ? 0.404 11.394 -13.988 1.00 98.38 91 LYS A N 1
ATOM 735 C CA . LYS A 1 91 ? -0.789 10.546 -13.824 1.00 98.38 91 LYS A CA 1
ATOM 736 C C . LYS A 1 91 ? -0.867 9.953 -12.418 1.00 98.38 91 LYS A C 1
ATOM 738 O O . LYS A 1 91 ? -1.930 9.998 -11.806 1.00 98.38 91 LYS A O 1
ATOM 743 N N . THR A 1 92 ? 0.249 9.466 -11.874 1.00 98.06 92 THR A N 1
ATOM 744 C CA . THR A 1 92 ? 0.301 8.969 -10.493 1.00 98.06 92 THR A CA 1
ATOM 745 C C . THR A 1 92 ? -0.042 10.070 -9.488 1.00 98.06 92 THR A C 1
ATOM 747 O O . THR A 1 92 ? -0.849 9.851 -8.590 1.00 98.06 92 THR A O 1
ATOM 750 N N . TYR A 1 93 ? 0.510 11.278 -9.643 1.00 98.38 93 TYR A N 1
ATOM 751 C CA . TYR A 1 93 ? 0.174 12.401 -8.761 1.00 98.38 93 TYR A CA 1
ATOM 752 C C . TYR A 1 93 ? -1.276 12.871 -8.907 1.00 98.38 93 TYR A C 1
ATOM 754 O O . TYR A 1 93 ? -1.880 13.270 -7.915 1.00 98.38 93 TYR A O 1
ATOM 762 N N . GLU A 1 94 ? -1.852 12.815 -10.108 1.00 98.25 94 GLU A N 1
ATOM 763 C CA . GLU A 1 94 ? -3.272 13.103 -10.329 1.00 98.25 94 GLU A CA 1
ATOM 764 C C . GLU A 1 94 ? -4.162 12.086 -9.605 1.00 98.25 94 GLU A C 1
ATOM 766 O O . GLU A 1 94 ? -5.091 12.498 -8.916 1.00 98.25 94 GLU A O 1
ATOM 771 N N . GLN A 1 95 ? -3.827 10.794 -9.660 1.00 98.00 95 GLN A N 1
ATOM 772 C CA . GLN A 1 95 ? -4.536 9.750 -8.910 1.00 98.00 95 GLN A CA 1
ATOM 773 C C . GLN A 1 95 ? -4.418 9.945 -7.395 1.00 98.00 95 GLN A C 1
ATOM 775 O O . GLN A 1 95 ? -5.415 9.854 -6.683 1.00 98.00 95 GLN A O 1
ATOM 780 N N . ILE A 1 96 ? -3.215 10.247 -6.893 1.00 97.69 96 ILE A N 1
ATOM 781 C CA . ILE A 1 96 ? -3.006 10.552 -5.470 1.00 97.69 96 ILE A CA 1
ATOM 782 C C . ILE A 1 96 ? -3.863 11.756 -5.072 1.00 97.69 96 ILE A C 1
ATOM 784 O O . ILE A 1 96 ? -4.558 11.712 -4.062 1.00 97.69 96 ILE A O 1
ATOM 788 N N . LYS A 1 97 ? -3.862 12.822 -5.877 1.00 97.88 97 LYS A N 1
ATOM 789 C CA . LYS A 1 97 ? -4.669 14.015 -5.615 1.00 97.88 97 LYS A CA 1
ATOM 790 C C . LYS A 1 97 ? -6.163 13.695 -5.567 1.00 97.88 97 LYS A C 1
ATOM 792 O O . LYS A 1 97 ? -6.828 14.179 -4.660 1.00 97.88 97 LYS A O 1
ATOM 797 N N . GLU A 1 98 ? -6.677 12.915 -6.513 1.00 97.44 98 GLU A N 1
ATOM 798 C CA . GLU A 1 98 ? -8.085 12.501 -6.543 1.00 97.44 98 GLU A CA 1
ATOM 799 C C . GLU A 1 98 ? -8.449 11.724 -5.272 1.00 97.44 98 GLU A C 1
ATOM 801 O O . GLU A 1 98 ? -9.405 12.083 -4.592 1.00 97.44 98 GLU A O 1
ATOM 806 N N . LYS A 1 99 ? -7.612 10.761 -4.861 1.00 96.06 99 LYS A N 1
ATOM 807 C CA . LYS A 1 99 ? -7.812 10.021 -3.605 1.00 96.06 99 LYS A CA 1
ATOM 808 C C . LYS A 1 99 ? -7.794 10.914 -2.372 1.00 96.06 99 LYS A C 1
ATOM 810 O O . LYS A 1 99 ? -8.664 10.779 -1.521 1.00 96.06 99 LYS A O 1
ATOM 815 N N . LEU A 1 100 ? -6.860 11.858 -2.290 1.00 95.75 100 LEU A N 1
ATOM 816 C CA . LEU A 1 100 ? -6.819 12.816 -1.183 1.00 95.75 100 LEU A CA 1
ATOM 817 C C . LEU A 1 100 ? -8.052 13.732 -1.169 1.00 95.75 100 LEU A C 1
ATOM 819 O O . LEU A 1 100 ? -8.511 14.122 -0.098 1.00 95.75 100 LEU A O 1
ATOM 823 N N . GLN A 1 101 ? -8.586 14.095 -2.337 1.00 95.62 101 GLN A N 1
ATOM 824 C CA . GLN A 1 101 ? -9.812 14.888 -2.436 1.00 95.62 101 GLN A CA 1
ATOM 825 C C . GLN A 1 101 ? -11.040 14.083 -1.997 1.00 95.62 101 GLN A C 1
ATOM 827 O O . GLN A 1 101 ? -11.854 14.610 -1.239 1.00 95.62 101 GLN A O 1
ATOM 832 N N . ASP A 1 102 ? -11.139 12.818 -2.404 1.00 93.88 102 ASP A N 1
ATOM 833 C CA . ASP A 1 102 ? -12.188 11.902 -1.948 1.00 93.88 102 ASP A CA 1
ATOM 834 C C . ASP A 1 102 ? -12.131 11.714 -0.424 1.00 93.88 102 ASP A C 1
ATOM 836 O O . ASP A 1 102 ? -13.139 11.870 0.265 1.00 93.88 102 ASP A O 1
ATOM 840 N N . GLU A 1 103 ? -10.942 11.454 0.129 1.00 93.69 103 GLU A N 1
ATOM 841 C CA . GLU A 1 103 ? -10.738 11.321 1.575 1.00 93.69 103 GLU A CA 1
ATOM 842 C C . GLU A 1 103 ? -11.117 12.602 2.322 1.00 93.69 103 GLU A C 1
ATOM 844 O O . GLU A 1 1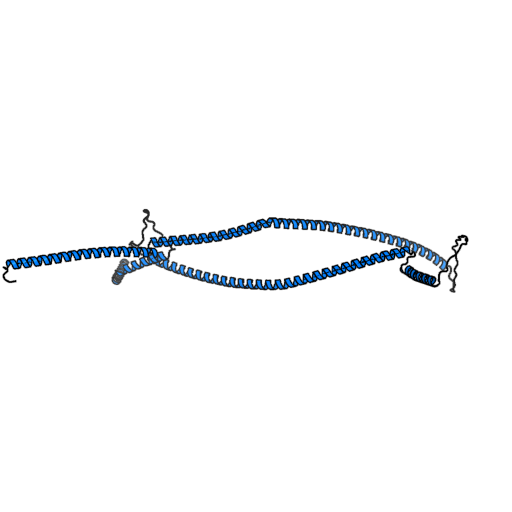03 ? -11.835 12.542 3.322 1.00 93.69 103 GLU A O 1
ATOM 849 N N . HIS A 1 104 ? -10.714 13.768 1.809 1.00 93.69 104 HIS A N 1
ATOM 850 C CA . HIS A 1 104 ? -11.068 15.057 2.399 1.00 93.69 104 HIS A CA 1
ATOM 851 C C . HIS A 1 104 ? -12.584 15.245 2.513 1.00 93.69 104 HIS A C 1
ATOM 853 O O . HIS A 1 104 ? -13.066 15.757 3.521 1.00 93.69 104 HIS A O 1
ATOM 859 N N . LEU A 1 105 ? -13.354 14.811 1.510 1.00 90.94 105 LEU A N 1
ATOM 860 C CA . LEU A 1 105 ? -14.817 14.865 1.567 1.00 90.94 105 LEU A CA 1
ATOM 861 C C . LEU A 1 105 ? -15.394 13.935 2.646 1.00 90.94 105 LEU A C 1
ATOM 863 O O . LEU A 1 105 ? -16.437 14.242 3.221 1.00 90.94 105 LEU A O 1
ATOM 867 N N . THR A 1 106 ? -14.723 12.822 2.948 1.00 92.75 106 THR A N 1
ATOM 868 C CA . THR A 1 106 ? -15.161 11.881 3.992 1.00 92.75 106 THR A CA 1
ATOM 869 C C . THR A 1 106 ? -14.748 12.282 5.408 1.00 92.75 106 THR A C 1
ATOM 871 O O . THR A 1 106 ? -15.415 11.874 6.360 1.00 92.75 106 THR A O 1
ATOM 874 N N . TYR A 1 107 ? -13.694 13.091 5.579 1.00 93.00 107 TYR A N 1
ATOM 875 C CA . TYR A 1 107 ? -13.202 13.461 6.911 1.00 93.00 107 TYR A CA 1
ATOM 876 C C . TYR A 1 107 ? -14.227 14.232 7.738 1.00 93.00 107 TYR A C 1
ATOM 878 O O . TYR A 1 107 ? -14.388 13.906 8.909 1.00 93.00 107 TYR A O 1
ATOM 886 N N . GLU A 1 108 ? -14.963 15.171 7.142 1.00 92.75 108 GLU A N 1
ATOM 887 C CA . GLU A 1 108 ? -16.023 15.915 7.843 1.00 92.75 108 GLU A CA 1
ATOM 888 C C . GLU A 1 108 ? -17.103 14.968 8.385 1.00 92.75 108 GLU A C 1
ATOM 890 O O . GLU A 1 108 ? -17.461 15.024 9.558 1.00 92.75 108 GLU A O 1
ATOM 895 N N . HIS A 1 109 ? -17.558 14.012 7.568 1.00 93.12 109 HIS A N 1
ATOM 896 C CA . HIS A 1 109 ? -18.554 13.033 8.004 1.00 93.12 109 HIS A CA 1
ATOM 897 C C . HIS A 1 109 ? -18.030 12.128 9.126 1.00 93.12 109 HIS A C 1
ATOM 899 O O . HIS A 1 109 ? -18.727 11.876 10.109 1.00 93.12 109 HIS A O 1
ATOM 905 N N . ASN A 1 110 ? -16.791 11.647 8.999 1.00 94.88 110 ASN A N 1
ATOM 906 C CA . ASN A 1 110 ? -16.162 10.820 10.025 1.00 94.88 110 ASN A CA 1
ATOM 907 C C . ASN A 1 110 ? -15.950 11.602 11.330 1.00 94.88 110 ASN A C 1
ATOM 909 O O . ASN A 1 110 ? -16.116 11.039 12.413 1.00 94.88 110 ASN A O 1
ATOM 913 N N . LEU A 1 111 ? -15.626 12.894 11.235 1.00 96.25 111 LEU A N 1
ATOM 914 C CA . LEU A 1 111 ? -15.492 13.784 12.381 1.00 96.25 111 LEU A CA 1
ATOM 915 C C . LEU A 1 111 ? -16.843 13.983 13.076 1.00 96.25 111 LEU A C 1
ATOM 917 O O . LEU A 1 111 ? -16.923 13.785 14.285 1.00 96.25 111 LEU A O 1
ATOM 921 N N . ASP A 1 112 ? -17.911 14.254 12.324 1.00 96.44 112 ASP A N 1
ATOM 922 C CA . ASP A 1 112 ? -19.273 14.372 12.859 1.00 96.44 112 ASP A CA 1
ATOM 923 C C . ASP A 1 112 ? -19.724 13.091 13.581 1.00 96.44 112 ASP A C 1
ATOM 925 O O . ASP A 1 112 ? -20.332 13.144 14.657 1.00 96.44 112 ASP A O 1
ATOM 929 N N . LEU A 1 113 ? -19.419 11.919 13.011 1.00 96.69 113 LEU A N 1
ATOM 930 C CA . LEU A 1 113 ? -19.713 10.625 13.631 1.00 96.69 113 LEU A CA 1
ATOM 931 C C . LEU A 1 113 ? -18.945 10.436 14.944 1.00 96.69 113 LEU A C 1
ATOM 933 O O . LEU A 1 113 ? -19.547 10.050 15.951 1.00 96.69 113 LEU A O 1
ATOM 937 N N . LEU A 1 114 ? -17.645 10.740 14.951 1.00 96.69 114 LEU A N 1
ATOM 938 C CA . LEU A 1 114 ? -16.807 10.670 16.149 1.00 96.69 114 LEU A CA 1
ATOM 939 C C . LEU A 1 114 ? -17.281 11.654 17.221 1.00 96.69 114 LEU A C 1
ATOM 941 O O . LEU A 1 114 ? -17.430 11.270 18.379 1.00 96.69 114 LEU A O 1
ATOM 945 N N . GLU A 1 115 ? -17.595 12.897 16.856 1.00 97.00 115 GLU A N 1
ATOM 946 C CA . GLU A 1 115 ? -18.143 13.886 17.784 1.00 97.00 115 GLU A CA 1
ATOM 947 C C . GLU A 1 115 ? -19.471 13.430 18.387 1.00 97.00 115 GLU A C 1
ATOM 949 O O . GLU A 1 115 ? -19.708 13.598 19.588 1.00 97.00 115 GLU A O 1
ATOM 954 N N . LYS A 1 116 ? -20.348 12.835 17.573 1.00 97.12 116 LYS A N 1
ATOM 955 C CA . LYS A 1 116 ? -21.619 12.285 18.046 1.00 97.12 116 LYS A CA 1
ATOM 956 C C . LYS A 1 116 ? -21.397 11.130 19.021 1.00 97.12 116 LYS A C 1
ATOM 958 O O . LYS A 1 116 ? -22.079 11.072 20.043 1.00 97.12 116 LYS A O 1
ATOM 963 N N . GLN A 1 117 ? -20.441 10.247 18.742 1.00 97.69 117 GLN A N 1
ATOM 964 C CA . GLN A 1 117 ? -20.083 9.147 19.636 1.00 97.69 117 GLN A CA 1
ATOM 965 C C . GLN A 1 117 ? -19.502 9.661 20.959 1.00 97.69 117 GLN A C 1
ATOM 967 O O . GLN A 1 117 ? -19.911 9.209 22.028 1.00 97.69 117 GLN A O 1
ATOM 972 N N . VAL A 1 118 ? -18.615 10.657 20.916 1.00 97.75 118 VAL A N 1
ATOM 973 C CA . VAL A 1 118 ? -18.073 11.300 22.123 1.00 97.75 118 VAL A CA 1
ATOM 974 C C . VAL A 1 118 ? -19.198 11.924 22.950 1.00 97.75 118 VAL A C 1
ATOM 976 O O . VAL A 1 118 ? -19.287 11.665 24.148 1.00 97.75 118 VAL A O 1
ATOM 979 N N . LYS A 1 119 ? -20.122 12.665 22.325 1.00 97.94 119 LYS A N 1
ATOM 980 C CA . LYS A 1 119 ? -21.284 13.242 23.024 1.00 97.94 119 LYS A CA 1
ATOM 981 C C . LYS A 1 119 ? -22.179 12.171 23.657 1.00 97.94 119 LYS A C 1
ATOM 983 O O . LYS A 1 119 ? -22.605 12.348 24.796 1.00 97.94 119 LYS A O 1
ATOM 988 N N . ALA A 1 120 ? -22.438 11.065 22.957 1.00 97.50 120 ALA A N 1
ATOM 989 C CA . ALA A 1 120 ? -23.230 9.954 23.486 1.00 97.50 120 ALA A CA 1
ATOM 990 C C . ALA A 1 120 ? -22.559 9.314 24.713 1.00 97.50 120 ALA A C 1
ATOM 992 O O . ALA A 1 120 ? -23.170 9.249 25.776 1.00 97.50 120 ALA A O 1
ATOM 993 N N . THR A 1 121 ? -21.277 8.953 24.606 1.00 96.62 121 THR A N 1
ATOM 994 C CA . THR A 1 121 ? -20.521 8.369 25.730 1.00 96.62 121 THR A CA 1
ATOM 995 C C . THR A 1 121 ? -20.414 9.324 26.919 1.00 96.62 121 THR A C 1
ATOM 997 O O . THR A 1 121 ? -20.492 8.897 28.067 1.00 96.62 121 THR A O 1
ATOM 1000 N N . GLN A 1 122 ? -20.299 10.634 26.681 1.00 97.50 122 GLN A N 1
ATOM 1001 C CA . GLN A 1 122 ? -20.290 11.622 27.756 1.00 97.50 122 GLN A CA 1
ATOM 1002 C C . GLN A 1 122 ? -21.647 11.718 28.474 1.00 97.50 122 GLN A C 1
ATOM 1004 O O . GLN A 1 122 ? -21.673 11.862 29.698 1.00 97.50 122 GLN A O 1
ATOM 1009 N N . SER A 1 123 ? -22.760 11.593 27.741 1.00 97.31 123 SER A N 1
ATOM 1010 C CA . SER A 1 123 ? -24.103 11.485 28.330 1.00 97.31 123 SER A CA 1
ATOM 1011 C C . SER A 1 123 ? -24.235 10.220 29.176 1.00 97.31 123 SER A C 1
ATOM 1013 O O . SER A 1 123 ? -24.624 10.304 30.338 1.00 97.31 123 SER A O 1
ATOM 1015 N N . GLU A 1 124 ? -23.826 9.066 28.641 1.00 97.25 124 GLU A N 1
ATOM 1016 C CA . GLU A 1 124 ? -23.851 7.784 29.358 1.00 97.25 124 GLU A CA 1
ATOM 1017 C C . GLU A 1 124 ? -23.028 7.840 30.653 1.00 97.25 124 GLU A C 1
ATOM 1019 O O . GLU A 1 124 ? -23.477 7.388 31.705 1.00 97.25 124 GLU A O 1
ATOM 1024 N N . VAL A 1 125 ? -21.841 8.456 30.621 1.00 97.50 125 VAL A N 1
ATOM 1025 C CA . VAL A 1 125 ? -21.013 8.650 31.821 1.00 97.50 125 VAL A CA 1
ATOM 1026 C C . VAL A 1 125 ? -21.719 9.535 32.851 1.00 97.50 125 VAL A C 1
ATOM 1028 O O . VAL A 1 125 ? -21.687 9.221 34.042 1.00 97.50 125 VAL A O 1
ATOM 1031 N N . SER A 1 126 ? -22.374 10.616 32.422 1.00 97.56 126 SER A N 1
ATOM 1032 C CA . SER A 1 126 ? -23.152 11.479 33.319 1.00 97.56 126 SER A CA 1
ATOM 1033 C C . SER A 1 126 ? -24.322 10.723 33.962 1.00 97.56 126 SER A C 1
ATOM 1035 O O . SER A 1 126 ? -24.562 10.860 35.163 1.00 97.56 126 SER A O 1
ATOM 1037 N N . GLU A 1 127 ? -25.034 9.899 33.193 1.00 97.44 127 GLU A N 1
ATOM 1038 C CA . GLU A 1 127 ? -26.128 9.056 33.691 1.00 97.44 127 GLU A CA 1
ATOM 1039 C C . GLU A 1 127 ? -25.621 8.015 34.697 1.00 97.44 127 GLU A C 1
ATOM 1041 O O . GLU A 1 127 ? -26.176 7.880 35.790 1.00 97.44 127 GLU A O 1
ATOM 1046 N N . LEU A 1 128 ? -24.508 7.342 34.393 1.00 97.12 128 LEU A N 1
ATOM 1047 C CA . LEU A 1 128 ? -23.865 6.393 35.304 1.00 97.12 128 LEU A CA 1
ATOM 1048 C C . LEU A 1 128 ? -23.390 7.063 36.598 1.00 97.12 128 LEU A C 1
ATOM 1050 O O . LEU A 1 128 ? -23.549 6.489 37.676 1.00 97.12 128 LEU A O 1
ATOM 1054 N N . GLN A 1 129 ? -22.854 8.283 36.529 1.00 97.19 129 GLN A N 1
ATOM 1055 C CA . GLN A 1 129 ? -22.496 9.061 37.719 1.00 97.19 129 GLN A CA 1
ATOM 1056 C C . GLN A 1 129 ? -23.726 9.390 38.571 1.00 97.19 129 GLN A C 1
ATOM 1058 O O . GLN A 1 129 ? -23.673 9.276 39.798 1.00 97.19 129 GLN A O 1
ATOM 1063 N N . GLN A 1 130 ? -24.849 9.752 37.947 1.00 97.44 130 GLN A N 1
ATOM 1064 C CA . GLN A 1 130 ? -26.099 9.990 38.666 1.00 97.44 130 GLN A CA 1
ATOM 1065 C C . GLN A 1 130 ? -26.614 8.706 39.330 1.00 97.44 130 GLN A C 1
ATOM 1067 O O . GLN A 1 130 ? -26.966 8.725 40.510 1.00 97.44 130 GLN A O 1
ATOM 1072 N N . MET A 1 131 ? -26.607 7.579 38.612 1.00 97.06 131 MET A N 1
ATOM 1073 C CA . MET A 1 131 ? -26.978 6.275 39.167 1.00 97.06 131 MET A CA 1
ATOM 1074 C C . MET A 1 131 ? -26.070 5.869 40.331 1.00 97.06 131 MET A C 1
ATOM 1076 O O . MET A 1 131 ? -26.564 5.392 41.351 1.00 97.06 131 MET A O 1
ATOM 1080 N N . TYR A 1 132 ? -24.762 6.096 40.213 1.00 97.31 132 TYR A N 1
ATOM 1081 C CA . TYR A 1 132 ? -23.792 5.829 41.272 1.00 97.31 132 TYR A CA 1
ATOM 1082 C C . TYR A 1 132 ? -24.073 6.665 42.527 1.00 97.31 132 TYR A C 1
ATOM 1084 O O . TYR A 1 132 ? -24.132 6.120 43.629 1.00 97.31 132 TYR A O 1
ATOM 1092 N N . ASN A 1 133 ? -24.329 7.965 42.367 1.00 97.88 133 ASN A N 1
ATOM 1093 C CA . ASN A 1 133 ? -24.692 8.839 43.484 1.00 97.88 133 ASN A CA 1
ATOM 1094 C C . ASN A 1 133 ? -26.003 8.390 44.147 1.00 97.88 133 ASN A C 1
ATOM 1096 O O . ASN A 1 133 ? -26.072 8.309 45.373 1.00 97.88 133 ASN A O 1
ATOM 1100 N N . ASN A 1 134 ? -27.012 8.018 43.355 1.00 97.44 134 ASN A N 1
ATOM 1101 C CA . ASN A 1 134 ? -28.270 7.473 43.870 1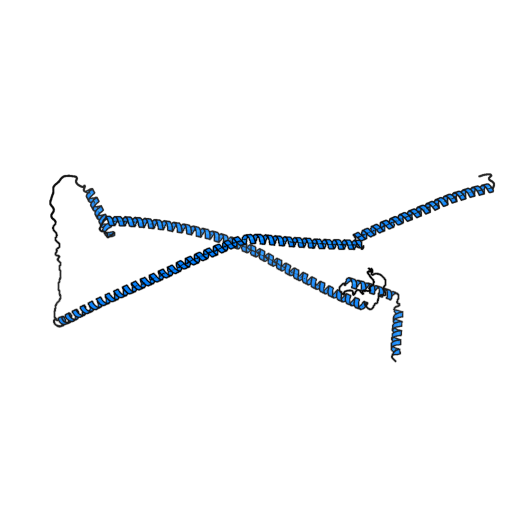.00 97.44 134 ASN A CA 1
ATOM 1102 C C . ASN A 1 134 ? -28.048 6.163 44.643 1.00 97.44 134 ASN A C 1
ATOM 1104 O O . ASN A 1 134 ? -28.647 5.961 45.698 1.00 97.44 134 ASN A O 1
ATOM 1108 N N . ALA A 1 135 ? -27.169 5.284 44.153 1.00 97.56 135 ALA A N 1
ATOM 1109 C CA . ALA A 1 135 ? -26.823 4.034 44.823 1.00 97.56 135 ALA A CA 1
ATOM 1110 C C . ALA A 1 135 ? -26.089 4.271 46.154 1.00 97.56 135 ALA A C 1
ATOM 1112 O O . ALA A 1 135 ? -26.384 3.587 47.136 1.00 97.56 135 ALA A O 1
ATOM 1113 N N . ILE A 1 136 ? -25.185 5.259 46.221 1.00 97.75 136 ILE A N 1
ATOM 1114 C CA . ILE A 1 136 ? -24.554 5.679 47.484 1.00 97.75 136 ILE A CA 1
ATOM 1115 C C . ILE A 1 136 ? -25.617 6.175 48.463 1.00 97.75 136 ILE A C 1
ATOM 1117 O O . ILE A 1 136 ? -25.673 5.684 49.586 1.00 97.75 136 ILE A O 1
ATOM 1121 N N . MET A 1 137 ? -26.497 7.085 48.036 1.00 97.56 137 MET A N 1
ATOM 1122 C CA . MET A 1 137 ? -27.559 7.610 48.900 1.00 97.56 137 MET A CA 1
ATOM 1123 C C . MET A 1 137 ? -28.477 6.493 49.410 1.00 97.56 137 MET A C 1
ATOM 1125 O O . MET A 1 137 ? -28.795 6.451 50.594 1.00 97.56 137 MET A O 1
ATOM 1129 N N . ALA A 1 138 ? -28.870 5.554 48.545 1.00 97.56 138 ALA A N 1
ATOM 1130 C CA . ALA A 1 138 ? -29.688 4.406 48.930 1.00 97.56 138 ALA A CA 1
ATOM 1131 C C . ALA A 1 138 ? -28.986 3.509 49.958 1.00 97.56 138 ALA A C 1
ATOM 1133 O O . ALA A 1 138 ? -29.605 3.089 50.938 1.00 97.56 138 ALA A O 1
ATOM 1134 N N . LYS A 1 139 ? -27.687 3.250 49.769 1.00 98.00 139 LYS A N 1
ATOM 1135 C CA . LYS A 1 139 ? -26.866 2.508 50.730 1.00 98.00 139 LYS A CA 1
ATOM 1136 C C . LYS A 1 139 ? -26.791 3.239 52.071 1.00 98.00 139 LYS A C 1
ATOM 1138 O O . LYS A 1 139 ? -26.989 2.602 53.101 1.00 98.00 139 LYS A O 1
ATOM 1143 N N . ASP A 1 140 ? -26.519 4.540 52.070 1.00 97.69 140 ASP A N 1
ATOM 1144 C CA . ASP A 1 140 ? -26.381 5.331 53.295 1.00 97.69 140 ASP A CA 1
ATOM 1145 C C . ASP A 1 140 ? -27.710 5.406 54.061 1.00 97.69 140 ASP A C 1
ATOM 1147 O O . ASP A 1 140 ? -27.727 5.196 55.274 1.00 97.69 140 ASP A O 1
ATOM 1151 N N . MET A 1 141 ? -28.837 5.581 53.358 1.00 97.44 141 MET A N 1
ATOM 1152 C CA . MET A 1 141 ? -30.178 5.505 53.952 1.00 97.44 141 MET A CA 1
ATOM 1153 C C . MET A 1 141 ? -30.452 4.129 54.569 1.00 97.44 141 MET A C 1
ATOM 1155 O O . MET A 1 141 ? -30.919 4.047 55.702 1.00 97.44 141 MET A O 1
ATOM 1159 N N . ALA A 1 142 ? -30.126 3.041 53.864 1.00 97.56 142 ALA A N 1
ATOM 1160 C CA . ALA A 1 142 ? -30.307 1.688 54.386 1.00 97.56 142 ALA A CA 1
ATOM 1161 C C . ALA A 1 142 ? -29.412 1.412 55.607 1.00 97.56 142 ALA A C 1
ATOM 1163 O O . ALA A 1 142 ? -29.850 0.775 56.562 1.00 97.56 142 ALA A O 1
ATOM 1164 N N . GLN A 1 143 ? -28.172 1.913 55.610 1.00 97.50 143 GLN A N 1
ATOM 1165 C CA . GLN A 1 143 ? -27.277 1.817 56.765 1.00 97.50 143 GLN A CA 1
ATOM 1166 C C . GLN A 1 143 ? -27.786 2.631 57.956 1.00 97.50 143 GLN A C 1
ATOM 1168 O O . GLN A 1 143 ? -27.669 2.180 59.095 1.00 97.50 143 GLN A O 1
ATOM 1173 N N . GLN A 1 144 ? -28.345 3.815 57.711 1.00 97.62 144 GLN A N 1
ATOM 1174 C CA . GLN A 1 144 ? -28.941 4.640 58.754 1.00 97.62 144 GLN A CA 1
ATOM 1175 C C . GLN A 1 144 ? -30.179 3.968 59.359 1.00 97.62 144 GLN A C 1
ATOM 1177 O O . GLN A 1 144 ? -30.282 3.895 60.582 1.00 97.62 144 GLN A O 1
ATOM 1182 N N . GLU A 1 145 ? -31.068 3.424 58.525 1.00 96.75 145 GLU A N 1
ATOM 1183 C CA . GLU A 1 145 ? -32.248 2.682 58.979 1.00 96.75 145 GLU A CA 1
ATOM 1184 C C . GLU A 1 145 ? -31.846 1.433 59.770 1.00 96.75 145 GLU A C 1
ATOM 1186 O O . GLU A 1 145 ? -32.370 1.191 60.854 1.00 96.75 145 GLU A O 1
ATOM 1191 N N . LEU A 1 146 ? -30.849 0.677 59.293 1.00 97.06 146 LEU A N 1
ATOM 1192 C CA . LEU A 1 146 ? -30.326 -0.480 60.017 1.00 97.06 146 LEU A CA 1
ATOM 1193 C C . LEU A 1 146 ? -29.814 -0.086 61.408 1.00 97.06 146 LEU A C 1
ATOM 1195 O O . LEU A 1 146 ? -30.193 -0.718 62.390 1.00 97.06 146 LEU A O 1
ATOM 1199 N N . ARG A 1 147 ? -29.012 0.983 61.512 1.00 97.00 147 ARG A N 1
ATOM 1200 C CA . ARG A 1 147 ? -28.511 1.485 62.804 1.00 97.00 147 ARG A CA 1
ATOM 1201 C C . ARG A 1 147 ? -29.645 1.901 63.737 1.00 97.00 147 ARG A C 1
ATOM 1203 O O . ARG A 1 147 ? -29.594 1.590 64.924 1.00 97.00 147 ARG A O 1
ATOM 1210 N N . PHE A 1 148 ? -30.665 2.577 63.211 1.00 97.50 148 PHE A N 1
ATOM 1211 C CA . PHE A 1 148 ? -31.838 2.975 63.986 1.00 97.50 148 PHE A CA 1
ATOM 1212 C C . PHE A 1 148 ? -32.599 1.755 64.529 1.00 97.50 148 PHE A C 1
ATOM 1214 O O . PHE A 1 148 ? -32.912 1.697 65.719 1.00 97.50 148 PHE A O 1
ATOM 1221 N N . GLN A 1 149 ? -32.837 0.745 63.687 1.00 96.75 149 GLN A N 1
ATOM 1222 C CA . GLN A 1 149 ? -33.501 -0.497 64.088 1.00 96.75 149 GLN A CA 1
ATOM 1223 C C . GLN A 1 149 ? -32.663 -1.300 65.095 1.00 96.75 149 GLN A C 1
ATOM 1225 O O . GLN A 1 149 ? -33.206 -1.817 66.072 1.00 96.75 149 GLN A O 1
ATOM 1230 N N . GLU A 1 150 ? -31.343 -1.381 64.909 1.00 96.19 150 GLU A N 1
ATOM 1231 C CA . GLU A 1 150 ? -30.426 -2.025 65.857 1.00 96.19 150 GLU A CA 1
ATOM 1232 C C . GLU A 1 150 ? -30.456 -1.342 67.230 1.00 96.19 150 GLU A C 1
ATOM 1234 O O . GLU A 1 150 ? -30.573 -2.025 68.252 1.00 96.19 150 GLU A O 1
ATOM 1239 N N . GLU A 1 151 ? -30.409 -0.007 67.270 1.00 96.62 151 GLU A N 1
ATOM 1240 C CA . GLU A 1 151 ? -30.509 0.764 68.510 1.00 96.62 151 GLU A CA 1
ATOM 1241 C C . GLU A 1 151 ? -31.874 0.568 69.184 1.00 96.62 151 GLU A C 1
ATOM 1243 O O . GLU A 1 151 ? -31.943 0.316 70.391 1.00 96.62 151 GLU A O 1
ATOM 1248 N N . HIS A 1 152 ? -32.962 0.609 68.410 1.00 96.75 152 HIS A N 1
ATOM 1249 C CA . HIS A 1 152 ? -34.313 0.369 68.908 1.00 96.75 152 HIS A CA 1
ATOM 1250 C C . HIS A 1 152 ? -34.444 -1.032 69.530 1.00 96.75 152 HIS A C 1
ATOM 1252 O O . HIS A 1 152 ? -34.909 -1.176 70.663 1.00 96.75 152 HIS A O 1
ATOM 1258 N N . VAL A 1 153 ? -33.960 -2.072 68.841 1.00 97.06 153 VAL A N 1
ATOM 1259 C CA . VAL A 1 153 ? -33.957 -3.454 69.347 1.00 97.06 153 VAL A CA 1
ATOM 1260 C C . VAL A 1 153 ? -33.068 -3.597 70.584 1.00 97.06 153 VAL A C 1
ATOM 1262 O O . VAL A 1 153 ? -33.452 -4.288 71.530 1.00 97.06 153 VAL A O 1
ATOM 1265 N N . ALA A 1 154 ? -31.899 -2.953 70.621 1.00 96.88 154 ALA A N 1
ATOM 1266 C CA . ALA A 1 154 ? -31.012 -2.974 71.783 1.00 96.88 154 ALA A CA 1
ATOM 1267 C C . ALA A 1 154 ? -31.652 -2.303 73.009 1.00 96.88 154 ALA A C 1
ATOM 1269 O O . ALA A 1 154 ? -31.566 -2.837 74.118 1.00 96.88 154 ALA A O 1
ATOM 1270 N N . ASN A 1 155 ? -32.336 -1.172 72.819 1.00 95.94 155 ASN A N 1
ATOM 1271 C CA . ASN A 1 155 ? -33.059 -0.469 73.877 1.00 95.94 155 ASN A CA 1
ATOM 1272 C C . ASN A 1 155 ? -34.246 -1.292 74.398 1.00 95.94 155 ASN A C 1
ATOM 1274 O O . ASN A 1 155 ? -34.394 -1.441 75.611 1.00 95.94 155 ASN A O 1
ATOM 1278 N N . GLU A 1 156 ? -35.028 -1.907 73.508 1.00 95.50 156 GLU A N 1
ATOM 1279 C CA . GLU A 1 156 ? -36.108 -2.833 73.872 1.00 95.50 156 GLU A CA 1
ATOM 1280 C C . GLU A 1 156 ? -35.592 -4.053 74.646 1.00 95.50 156 GLU A C 1
ATOM 1282 O O . GLU A 1 156 ? -36.161 -4.431 75.671 1.00 95.50 156 GLU A O 1
ATOM 1287 N N . ARG A 1 157 ? -34.474 -4.652 74.211 1.00 95.25 157 ARG A N 1
ATOM 1288 C CA . ARG A 1 157 ? -33.819 -5.744 74.950 1.00 95.25 157 ARG A CA 1
ATOM 1289 C C . ARG A 1 157 ? -33.383 -5.292 76.341 1.00 95.25 157 ARG A C 1
ATOM 1291 O O . ARG A 1 157 ? -33.698 -5.978 77.310 1.00 95.25 157 ARG A O 1
ATOM 1298 N N . ARG A 1 158 ? -32.728 -4.130 76.454 1.00 96.25 158 ARG A N 1
ATOM 1299 C CA . ARG A 1 158 ? -32.282 -3.566 77.739 1.00 96.25 158 ARG A CA 1
ATOM 1300 C C . ARG A 1 158 ? -33.466 -3.297 78.673 1.00 96.25 158 ARG A C 1
ATOM 1302 O O . ARG A 1 158 ? -33.388 -3.608 79.858 1.00 96.25 158 ARG A O 1
ATOM 1309 N N . ARG A 1 159 ? -34.577 -2.775 78.143 1.00 95.50 159 ARG A N 1
ATOM 1310 C CA . ARG A 1 159 ? -35.821 -2.564 78.895 1.00 95.50 159 ARG A CA 1
ATOM 1311 C C . ARG A 1 159 ? -36.396 -3.885 79.409 1.00 95.50 159 ARG A C 1
ATOM 1313 O O . ARG A 1 159 ? -36.655 -4.003 80.603 1.00 95.50 159 ARG A O 1
ATOM 1320 N N . ARG A 1 160 ? -36.540 -4.892 78.542 1.00 94.12 160 ARG A N 1
ATOM 1321 C CA . ARG A 1 160 ? -37.041 -6.223 78.934 1.00 94.12 160 ARG A CA 1
ATOM 1322 C C . ARG A 1 160 ? -36.137 -6.895 79.961 1.00 94.12 160 ARG A C 1
ATOM 1324 O O . ARG A 1 160 ? -36.631 -7.537 80.879 1.00 94.12 160 ARG A O 1
ATOM 1331 N N . GLU A 1 161 ? -34.823 -6.737 79.845 1.00 94.50 161 GLU A N 1
ATOM 1332 C CA . GLU A 1 161 ? -33.869 -7.260 80.824 1.00 94.50 161 GLU A CA 1
ATOM 1333 C C . GLU A 1 161 ? -33.993 -6.548 82.181 1.00 94.50 161 GLU A C 1
ATOM 1335 O O . GLU A 1 161 ? -34.005 -7.209 83.222 1.00 94.50 161 GLU A O 1
ATOM 1340 N N . MET A 1 162 ? -34.180 -5.223 82.202 1.00 94.38 162 MET A N 1
ATOM 1341 C CA . MET A 1 162 ? -34.497 -4.487 83.435 1.00 94.38 162 MET A CA 1
ATOM 1342 C C . MET A 1 162 ? -35.819 -4.955 84.064 1.00 94.38 162 MET A C 1
ATOM 1344 O O . MET A 1 162 ? -35.888 -5.168 85.273 1.00 94.38 162 MET A O 1
ATOM 1348 N N . GLU A 1 163 ? -36.863 -5.166 83.264 1.00 94.06 163 GLU A N 1
ATOM 1349 C CA . GLU A 1 163 ? -38.152 -5.678 83.744 1.00 94.06 163 GLU A CA 1
ATOM 1350 C C . GLU A 1 163 ? -38.018 -7.107 84.305 1.00 94.06 163 GLU A C 1
ATOM 1352 O O . GLU A 1 163 ? -38.461 -7.381 85.422 1.00 94.06 163 GLU A O 1
ATOM 1357 N N . LEU A 1 164 ? -37.327 -8.007 83.595 1.00 93.31 164 LEU A N 1
ATOM 1358 C CA . LEU A 1 164 ? -37.068 -9.380 84.043 1.00 93.31 164 LEU A CA 1
ATOM 1359 C C . LEU A 1 164 ? -36.215 -9.432 85.312 1.00 93.31 164 LEU A C 1
ATOM 1361 O O . LEU A 1 164 ? -36.502 -10.221 86.212 1.00 93.31 164 LEU A O 1
ATOM 1365 N N . THR A 1 165 ? -35.173 -8.606 85.411 1.00 93.75 165 THR A N 1
ATOM 1366 C CA . THR A 1 165 ? -34.336 -8.533 86.618 1.00 93.75 165 THR A CA 1
ATOM 1367 C C . THR A 1 165 ? -35.115 -7.982 87.810 1.00 93.75 165 THR A C 1
ATOM 1369 O O . THR A 1 165 ? -34.988 -8.523 88.908 1.00 93.75 165 THR A O 1
ATOM 1372 N N . ASN A 1 166 ? -35.982 -6.983 87.615 1.00 92.75 166 ASN A N 1
ATOM 1373 C CA . ASN A 1 166 ? -36.886 -6.498 88.662 1.00 92.75 166 ASN A CA 1
ATOM 1374 C C . ASN A 1 166 ? -37.876 -7.581 89.112 1.00 92.75 166 ASN A C 1
ATOM 1376 O O . ASN A 1 166 ? -38.038 -7.801 90.313 1.00 92.75 166 ASN A O 1
ATOM 1380 N N . MET A 1 167 ? -38.482 -8.316 88.177 1.00 89.88 167 MET A N 1
ATOM 1381 C CA . MET A 1 167 ? -39.378 -9.430 88.505 1.00 89.88 167 MET A CA 1
ATOM 1382 C C . MET A 1 167 ? -38.654 -10.567 89.231 1.00 89.88 167 MET A C 1
ATOM 1384 O O . MET A 1 167 ? -39.193 -11.104 90.198 1.00 89.88 167 MET A O 1
ATOM 1388 N N . ARG A 1 168 ? -37.415 -10.898 88.836 1.00 91.38 168 ARG A N 1
ATOM 1389 C CA . ARG A 1 168 ? -36.567 -11.858 89.562 1.00 91.38 168 ARG A CA 1
ATOM 1390 C C . ARG A 1 168 ? -36.288 -11.398 90.988 1.00 91.38 168 ARG A C 1
ATOM 1392 O O . ARG A 1 168 ? -36.476 -12.192 91.898 1.00 91.38 168 ARG A O 1
ATOM 1399 N N . LYS A 1 169 ? -35.939 -10.124 91.206 1.00 91.75 169 LYS A N 1
ATOM 1400 C CA . LYS A 1 169 ? -35.746 -9.568 92.559 1.00 91.75 169 LYS A CA 1
ATOM 1401 C C . LYS A 1 169 ? -37.008 -9.683 93.416 1.00 91.75 169 LYS A C 1
ATOM 1403 O O . LYS A 1 169 ? -36.921 -10.047 94.585 1.00 91.75 169 LYS A O 1
ATOM 1408 N N . ILE A 1 170 ? -38.185 -9.404 92.848 1.00 90.00 170 ILE A N 1
ATOM 1409 C CA . ILE A 1 170 ? -39.468 -9.563 93.554 1.00 90.00 170 ILE A CA 1
ATOM 1410 C C . ILE A 1 170 ? -39.722 -11.040 93.884 1.00 90.00 170 ILE A C 1
ATOM 1412 O O . ILE A 1 170 ? -40.128 -11.357 95.003 1.00 90.00 170 ILE A O 1
ATOM 1416 N N . ALA A 1 171 ? -39.482 -11.945 92.933 1.00 86.50 171 ALA A N 1
ATOM 1417 C CA . ALA A 1 171 ? -39.656 -13.381 93.125 1.00 86.50 171 ALA A CA 1
ATOM 1418 C C . ALA A 1 171 ? -38.688 -13.946 94.180 1.00 86.50 171 ALA A C 1
ATOM 1420 O O . ALA A 1 171 ? -39.124 -14.676 95.065 1.00 86.50 171 ALA A O 1
ATOM 1421 N N . GLU A 1 172 ? -37.410 -13.566 94.146 1.00 85.75 172 GLU A N 1
ATOM 1422 C CA . GLU A 1 172 ? -36.415 -13.920 95.165 1.00 85.75 172 GLU A CA 1
ATOM 1423 C C . GLU A 1 172 ? -36.786 -13.353 96.538 1.00 85.75 172 GLU A C 1
ATOM 1425 O O . GLU A 1 172 ? -36.713 -14.071 97.531 1.00 85.75 172 GLU A O 1
ATOM 1430 N N . GLY A 1 173 ? -37.261 -12.105 96.610 1.00 82.94 173 GLY A N 1
ATOM 1431 C CA . GLY A 1 173 ? -37.752 -11.510 97.855 1.00 82.94 173 GLY A CA 1
ATOM 1432 C C . GLY A 1 173 ? -38.938 -12.276 98.451 1.00 82.94 173 GLY A C 1
ATOM 1433 O O . GLY A 1 173 ? -38.970 -12.529 99.655 1.00 82.94 173 GLY A O 1
ATOM 1434 N N . LYS A 1 174 ? -39.886 -12.711 97.609 1.00 81.44 174 LYS A N 1
ATOM 1435 C CA . LYS A 1 174 ? -41.007 -13.570 98.025 1.00 81.44 174 LYS A CA 1
ATOM 1436 C C . LYS A 1 174 ? -40.546 -14.968 98.430 1.00 81.44 174 LYS A C 1
ATOM 1438 O O . LYS A 1 174 ? -41.027 -15.477 99.435 1.00 81.44 174 LYS A O 1
ATOM 1443 N N . LYS A 1 175 ? -39.597 -15.569 97.706 1.00 79.06 175 LYS A N 1
ATOM 1444 C CA . LYS A 1 175 ? -39.015 -16.867 98.064 1.00 79.06 175 LYS A CA 1
ATOM 1445 C C . LYS A 1 175 ? -38.299 -16.796 99.409 1.00 79.06 175 LYS A C 1
ATOM 1447 O O . LYS A 1 175 ? -38.545 -17.641 100.246 1.00 79.06 175 LYS A O 1
ATOM 1452 N N . LEU A 1 176 ? -37.495 -15.767 99.667 1.00 75.56 176 LEU A N 1
ATOM 1453 C CA . LEU A 1 176 ? -36.832 -15.579 100.963 1.00 75.56 176 LEU A CA 1
ATOM 1454 C C . LEU A 1 176 ? -37.827 -15.341 102.112 1.00 75.56 176 LEU A C 1
ATOM 1456 O O . LEU A 1 176 ? -37.522 -15.669 103.256 1.00 75.56 176 LEU A O 1
ATOM 1460 N N . ALA A 1 177 ? -39.005 -14.771 101.837 1.00 70.50 177 ALA A N 1
ATOM 1461 C CA . ALA A 1 177 ? -40.094 -14.678 102.810 1.00 70.50 177 ALA A CA 1
ATOM 1462 C C . ALA A 1 177 ? -40.800 -16.032 103.022 1.00 70.50 177 ALA A C 1
ATOM 1464 O O . ALA A 1 177 ? -41.093 -16.378 104.163 1.00 70.50 177 ALA A O 1
ATOM 1465 N N . SER A 1 178 ? -41.004 -16.804 101.948 1.00 64.75 178 SER A N 1
ATOM 1466 C CA . SER A 1 178 ? -41.585 -18.154 101.979 1.00 64.75 178 SER A CA 1
ATOM 1467 C C . SER A 1 178 ? -40.662 -19.173 102.653 1.00 64.75 178 SER A C 1
ATOM 1469 O O . SER A 1 178 ? -41.109 -19.922 103.505 1.00 64.75 178 SER A O 1
ATOM 1471 N N . ASP A 1 179 ? -39.360 -19.158 102.358 1.00 60.94 179 ASP A N 1
ATOM 1472 C CA . ASP A 1 179 ? -38.349 -20.010 102.998 1.00 60.94 179 ASP A CA 1
ATOM 1473 C C . ASP A 1 179 ? -38.233 -19.680 104.498 1.00 60.94 179 ASP A C 1
ATOM 1475 O O . ASP A 1 179 ? -37.985 -20.566 105.311 1.00 60.94 179 ASP A O 1
ATOM 1479 N N . LYS A 1 180 ? -38.468 -18.419 104.903 1.00 60.78 180 LYS A N 1
ATOM 1480 C CA . LYS A 1 180 ? -38.575 -18.030 106.322 1.00 60.78 180 LYS A CA 1
ATOM 1481 C C . LYS A 1 180 ? -39.843 -18.563 106.993 1.00 60.78 180 LYS A C 1
ATOM 1483 O O . LYS A 1 180 ? -39.777 -18.883 108.177 1.00 60.78 180 LYS A O 1
ATOM 1488 N N . SER A 1 181 ? -40.968 -18.663 106.280 1.00 54.47 181 SER A N 1
ATOM 1489 C CA . SER A 1 181 ? -42.183 -19.306 106.803 1.00 54.47 181 SER A CA 1
ATOM 1490 C C . SER A 1 181 ? -42.095 -20.838 106.790 1.00 54.47 181 SER A C 1
ATOM 1492 O O . SER A 1 181 ? -42.549 -21.469 107.741 1.00 54.47 181 SER A O 1
ATOM 1494 N N . ASP A 1 182 ? -41.427 -21.433 105.798 1.00 50.41 182 ASP A N 1
ATOM 1495 C CA . ASP A 1 182 ? -41.240 -22.886 105.677 1.00 50.41 182 ASP A CA 1
ATOM 1496 C C . ASP A 1 182 ? -40.202 -23.423 106.675 1.00 50.41 182 ASP A C 1
ATOM 1498 O O . ASP A 1 182 ? -40.358 -24.530 107.188 1.00 50.41 182 ASP A O 1
ATOM 1502 N N . HIS A 1 183 ? -39.197 -22.629 107.078 1.00 48.66 183 HIS A N 1
ATOM 1503 C CA . HIS A 1 183 ? -38.314 -22.999 108.198 1.00 48.66 183 HIS A CA 1
ATOM 1504 C C . HIS A 1 183 ? -39.020 -22.986 109.569 1.00 48.66 183 HIS A C 1
ATOM 1506 O O . HIS A 1 183 ? -38.446 -23.448 110.555 1.00 48.66 183 HIS A O 1
ATOM 1512 N N . GLN A 1 184 ? -40.260 -22.485 109.646 1.00 47.16 184 GLN A N 1
ATOM 1513 C CA . GLN A 1 184 ? -41.092 -22.505 110.853 1.00 47.16 184 GLN A CA 1
ATOM 1514 C C . GLN A 1 184 ? -42.207 -23.562 110.818 1.00 47.16 184 GLN A C 1
ATOM 1516 O O . GLN A 1 184 ? -42.814 -23.829 111.855 1.00 47.16 184 GLN A O 1
ATOM 1521 N N . GLN A 1 185 ? -42.457 -24.208 109.676 1.00 42.19 185 GLN A N 1
ATOM 1522 C CA . GLN A 1 185 ? -43.470 -25.255 109.539 1.00 42.19 185 GLN A CA 1
ATOM 1523 C C . GLN A 1 185 ? -42.934 -26.448 108.745 1.00 42.19 185 GLN A C 1
ATOM 1525 O O . GLN A 1 185 ? -43.329 -26.725 107.619 1.00 42.19 185 GLN A O 1
ATOM 1530 N N . GLY A 1 186 ? -42.063 -27.227 109.382 1.00 35.88 186 GLY A N 1
ATOM 1531 C CA . GLY A 1 186 ? -41.866 -28.614 108.983 1.00 35.88 186 GLY A CA 1
ATOM 1532 C C . GLY A 1 186 ? -42.938 -29.506 109.609 1.00 35.88 186 GLY A C 1
ATOM 1533 O O . GLY A 1 186 ? -42.795 -29.847 110.779 1.00 35.88 186 GLY A O 1
ATOM 1534 N N . ARG A 1 187 ? -43.963 -29.917 108.847 1.00 36.44 187 ARG A N 1
ATOM 1535 C CA . ARG A 1 187 ? -44.441 -31.319 108.798 1.00 36.44 187 ARG A CA 1
ATOM 1536 C C . ARG A 1 187 ? -45.657 -31.547 107.885 1.00 36.44 187 ARG A C 1
ATOM 1538 O O . ARG A 1 187 ? -46.699 -30.935 108.050 1.00 36.44 187 ARG A O 1
ATOM 1545 N N . GLU A 1 188 ? -45.482 -32.591 107.075 1.00 31.94 188 GLU A N 1
ATOM 1546 C CA . GLU A 1 188 ? -46.440 -33.647 106.713 1.00 31.94 188 GLU A CA 1
ATOM 1547 C C . GLU A 1 188 ? -47.533 -33.425 105.646 1.00 31.94 188 GLU A C 1
ATOM 1549 O O . GLU A 1 188 ? -48.488 -32.676 105.801 1.00 31.94 188 GLU A O 1
ATOM 1554 N N . SER A 1 189 ? -47.442 -34.335 104.663 1.00 33.09 189 SER A N 1
ATOM 1555 C CA . SER A 1 189 ? -48.508 -35.146 104.046 1.00 33.09 189 SER A CA 1
ATOM 1556 C C . SER A 1 189 ? -49.079 -34.737 102.672 1.00 33.09 189 SER A C 1
ATOM 1558 O O . SER A 1 189 ? -49.805 -33.768 102.499 1.00 33.09 189 SER A O 1
ATOM 1560 N N . LEU A 1 190 ? -48.733 -35.581 101.691 1.00 34.25 190 LEU A N 1
ATOM 1561 C CA . LEU A 1 190 ? -49.470 -35.945 100.467 1.00 34.25 190 LEU A CA 1
ATOM 1562 C C . LEU A 1 190 ? -50.676 -36.852 100.839 1.00 34.25 190 LEU A C 1
ATOM 1564 O O . LEU A 1 190 ? -50.675 -37.361 101.963 1.00 34.25 190 LEU A O 1
ATOM 1568 N N . PRO A 1 191 ? -51.531 -37.331 99.904 1.00 47.41 191 PRO A N 1
ATOM 1569 C CA . PRO A 1 191 ? -52.108 -36.771 98.658 1.00 47.41 191 PRO A CA 1
ATOM 1570 C C . PRO A 1 191 ? -53.644 -37.039 98.549 1.00 47.41 191 PRO A C 1
ATOM 1572 O O . PRO A 1 191 ? -54.127 -37.890 99.282 1.00 47.41 191 PRO A O 1
ATOM 1575 N N . SER A 1 192 ? -54.386 -36.437 97.589 1.00 29.16 192 SER A N 1
ATOM 1576 C CA . SER A 1 192 ? -55.452 -37.122 96.786 1.00 29.16 192 SER A CA 1
ATOM 1577 C C . SER A 1 192 ? -56.408 -36.203 95.978 1.00 29.16 192 SER A C 1
ATOM 1579 O O . SER A 1 192 ? -57.075 -35.360 96.563 1.00 29.16 192 SER A O 1
ATOM 1581 N N . VAL A 1 193 ? -56.506 -36.495 94.667 1.00 30.75 193 VAL A N 1
ATOM 1582 C CA . VAL A 1 193 ? -57.707 -36.828 93.843 1.00 30.75 193 VAL A CA 1
ATOM 1583 C C . VAL A 1 193 ? -58.800 -35.777 93.503 1.00 30.75 193 VAL A C 1
ATOM 1585 O O . VAL A 1 193 ? -59.543 -35.326 94.361 1.00 30.75 193 VAL A O 1
ATOM 1588 N N . ASP A 1 194 ? -58.899 -35.545 92.180 1.00 29.42 194 ASP A N 1
ATOM 1589 C CA . ASP A 1 194 ? -60.029 -35.350 91.236 1.00 29.42 194 ASP A CA 1
ATOM 1590 C C . ASP A 1 194 ? -61.240 -34.413 91.449 1.00 29.42 194 ASP A C 1
ATOM 1592 O O . ASP A 1 194 ? -61.860 -34.327 92.502 1.00 29.42 194 ASP A O 1
ATOM 1596 N N . ALA A 1 195 ? -61.659 -33.909 90.272 1.00 32.22 195 ALA A N 1
ATOM 1597 C CA . ALA A 1 195 ? -63.026 -33.692 89.770 1.00 32.22 195 ALA A CA 1
ATOM 1598 C C . ALA A 1 195 ? -63.561 -32.245 89.672 1.00 32.22 195 ALA A C 1
ATOM 1600 O O . ALA A 1 195 ? -63.924 -31.603 90.648 1.00 32.22 195 ALA A O 1
ATOM 1601 N N . GLN A 1 196 ? -63.618 -31.799 88.407 1.00 30.66 196 GLN A N 1
ATOM 1602 C CA . GLN A 1 196 ? -64.705 -31.111 87.684 1.00 30.66 196 GLN A CA 1
ATOM 1603 C C . GLN A 1 196 ? -65.740 -30.253 88.441 1.00 30.66 196 GLN A C 1
ATOM 1605 O O . GLN A 1 196 ? -66.445 -30.737 89.316 1.00 30.66 196 GLN A O 1
ATOM 1610 N N . SER A 1 197 ? -65.946 -29.031 87.928 1.00 30.12 197 SER A N 1
ATOM 1611 C CA . SER A 1 197 ? -67.233 -28.426 87.494 1.00 30.12 197 SER A CA 1
ATOM 1612 C C . SER A 1 197 ? -67.044 -26.899 87.484 1.00 30.12 197 SER A C 1
ATOM 1614 O O . SER A 1 197 ? -66.625 -26.320 88.479 1.00 30.12 197 SER A O 1
ATOM 1616 N N . GLU A 1 198 ? -67.077 -26.220 86.337 1.00 30.45 198 GLU A N 1
ATOM 1617 C CA . GLU A 1 198 ? -68.282 -25.634 85.717 1.00 30.45 198 GLU A CA 1
ATOM 1618 C C . GLU A 1 198 ? -69.115 -24.728 86.645 1.00 30.45 198 GLU A C 1
ATOM 1620 O O . GLU A 1 198 ? -69.699 -25.207 87.614 1.00 30.45 198 GLU A O 1
ATOM 1625 N N . SER A 1 199 ? -69.184 -23.430 86.297 1.00 30.58 199 SER A N 1
ATOM 1626 C CA . SER A 1 199 ? -70.286 -22.477 86.559 1.00 30.58 199 SER A CA 1
ATOM 1627 C C . SER A 1 199 ? -69.874 -21.077 86.045 1.00 30.58 199 SER A C 1
ATOM 1629 O O . SER A 1 199 ? -68.932 -20.495 86.569 1.00 30.58 199 SER A O 1
ATOM 1631 N N . ILE A 1 200 ? -70.386 -20.615 84.894 1.00 31.50 200 ILE A N 1
ATOM 1632 C CA . ILE A 1 200 ? -71.524 -19.671 84.731 1.00 31.50 200 ILE A CA 1
ATOM 1633 C C . ILE A 1 200 ? -71.185 -18.223 85.145 1.00 31.50 200 ILE A C 1
ATOM 1635 O O . ILE A 1 200 ? -70.848 -17.986 86.297 1.00 31.50 200 ILE A O 1
ATOM 1639 N N . GLN A 1 201 ? -71.325 -17.251 84.224 1.00 30.14 201 GLN A N 1
ATOM 1640 C CA . GLN A 1 201 ? -72.414 -16.246 84.222 1.00 30.14 201 GLN A CA 1
ATOM 1641 C C . GLN A 1 201 ? -72.187 -15.161 83.150 1.00 30.14 201 GLN A C 1
ATOM 1643 O O . GLN A 1 201 ? -71.105 -14.589 83.050 1.00 30.14 201 GLN A O 1
ATOM 1648 N N . GLY A 1 202 ? -73.233 -14.837 82.387 1.00 30.34 202 GLY A N 1
ATOM 1649 C CA . GLY A 1 202 ? -73.234 -13.742 81.415 1.00 30.34 202 GLY A CA 1
ATOM 1650 C C . GLY A 1 202 ? -74.598 -13.583 80.751 1.00 30.34 202 GLY A C 1
ATOM 1651 O O . GLY A 1 202 ? -74.774 -13.947 79.597 1.00 30.34 202 GLY A O 1
ATOM 1652 N N . ASP A 1 203 ? -75.552 -13.113 81.545 1.00 28.28 203 ASP A N 1
ATOM 1653 C CA . ASP A 1 203 ? -76.963 -12.860 81.248 1.00 28.28 203 ASP A CA 1
ATOM 1654 C C . ASP A 1 203 ? -77.150 -11.619 80.348 1.00 28.28 203 ASP A C 1
ATOM 1656 O O . ASP A 1 203 ? -76.462 -10.615 80.539 1.00 28.28 203 ASP A O 1
ATOM 1660 N N . SER A 1 204 ? -78.094 -11.658 79.401 1.00 30.34 204 SER A N 1
ATOM 1661 C CA . SER A 1 204 ? -78.795 -10.452 78.932 1.00 30.34 204 SER A CA 1
ATOM 1662 C C . SER A 1 204 ? -80.081 -10.813 78.188 1.00 30.34 204 SER A C 1
ATOM 1664 O O . SER A 1 204 ? -80.085 -11.450 77.134 1.00 30.34 204 SER A O 1
ATOM 1666 N N . VAL A 1 205 ? -81.178 -10.366 78.788 1.00 31.83 205 VAL A N 1
ATOM 1667 C CA . VAL A 1 205 ? -82.570 -10.487 78.367 1.00 31.83 205 VAL A CA 1
ATOM 1668 C C . VAL A 1 205 ? -82.893 -9.463 77.274 1.00 31.83 205 VAL A C 1
ATOM 1670 O O . VAL A 1 205 ? -82.574 -8.284 77.402 1.00 31.83 205 VAL A O 1
ATOM 1673 N N . GLY A 1 206 ? -83.623 -9.892 76.244 1.00 31.03 206 GLY A N 1
ATOM 1674 C CA . GLY A 1 206 ? -84.245 -9.019 75.249 1.00 31.03 206 GLY A CA 1
ATOM 1675 C C . GLY A 1 206 ? -85.557 -9.619 74.749 1.00 31.03 206 GLY A C 1
ATOM 1676 O O . GLY A 1 206 ? -85.569 -10.474 73.871 1.00 31.03 206 GLY A O 1
ATOM 1677 N N . VAL A 1 207 ? -86.660 -9.186 75.353 1.00 35.41 207 VAL A N 1
ATOM 1678 C CA . VAL A 1 207 ? -88.051 -9.495 74.990 1.00 35.41 207 VAL A CA 1
ATOM 1679 C C . VAL A 1 207 ? -88.432 -8.745 73.714 1.00 35.41 207 VAL A C 1
ATOM 1681 O O . VAL A 1 207 ? -88.361 -7.524 73.744 1.00 35.41 207 VAL A O 1
ATOM 1684 N N . VAL A 1 208 ? -88.935 -9.424 72.671 1.00 34.44 208 VAL A N 1
ATOM 1685 C CA . VAL A 1 208 ? -89.939 -8.866 71.734 1.00 34.44 208 VAL A CA 1
ATOM 1686 C C . VAL A 1 208 ? -90.844 -9.986 71.188 1.00 34.44 208 VAL A C 1
ATOM 1688 O O . VAL A 1 208 ? -90.456 -10.801 70.361 1.00 34.44 208 VAL A O 1
ATOM 1691 N N . GLU A 1 209 ? -92.037 -10.040 71.771 1.00 30.97 209 GLU A N 1
ATOM 1692 C CA . GLU A 1 209 ? -93.369 -10.057 71.148 1.00 30.97 209 GLU A CA 1
ATOM 1693 C C . GLU A 1 209 ? -93.651 -10.842 69.845 1.00 30.97 209 GLU A C 1
ATOM 1695 O O . GLU A 1 209 ? -93.107 -10.608 68.769 1.00 30.97 209 GLU A O 1
ATOM 1700 N N . ARG A 1 210 ? -94.649 -11.730 69.963 1.00 36.84 210 ARG A N 1
ATOM 1701 C CA . ARG A 1 210 ? -95.363 -12.414 68.878 1.00 36.84 210 ARG A CA 1
ATOM 1702 C C . ARG A 1 210 ? -96.216 -11.435 68.068 1.00 36.84 210 ARG A C 1
ATOM 1704 O O . ARG A 1 210 ? -97.047 -10.750 68.653 1.00 36.84 210 ARG A O 1
ATOM 1711 N N . ILE A 1 211 ? -96.190 -11.561 66.739 1.00 32.66 211 ILE A N 1
ATOM 1712 C CA . ILE A 1 211 ? -97.321 -11.203 65.869 1.00 32.66 211 ILE A CA 1
ATOM 1713 C C . ILE A 1 211 ? -97.556 -12.337 64.859 1.00 32.66 211 ILE A C 1
ATOM 1715 O O . ILE A 1 211 ? -96.642 -12.803 64.185 1.00 32.66 211 ILE A O 1
ATOM 1719 N N . GLN A 1 212 ? -98.802 -12.813 64.822 1.00 35.38 212 GLN A N 1
ATOM 1720 C CA . GLN A 1 212 ? -99.352 -13.784 63.873 1.00 35.38 212 GLN A CA 1
ATOM 1721 C C . GLN A 1 212 ? -99.411 -13.214 62.451 1.00 35.38 212 GLN A C 1
ATOM 1723 O O . GLN A 1 212 ? -99.777 -12.055 62.278 1.00 35.38 212 GLN A O 1
ATOM 1728 N N . GLY A 1 213 ? -99.225 -14.061 61.434 1.00 30.64 213 GLY A N 1
ATOM 1729 C CA . GLY A 1 213 ? -99.699 -13.727 60.091 1.00 30.64 213 GLY A CA 1
ATOM 1730 C C . GLY A 1 213 ? -99.177 -14.600 58.953 1.00 30.64 213 GLY A C 1
ATOM 1731 O O . GLY A 1 213 ? -98.099 -14.359 58.439 1.00 30.64 213 GLY A O 1
ATOM 1732 N N . THR A 1 214 ? -100.024 -15.539 58.520 1.00 31.62 214 THR A N 1
ATOM 1733 C CA . THR A 1 214 ? -100.265 -15.924 57.111 1.00 31.62 214 THR A CA 1
ATOM 1734 C C . THR A 1 214 ? -99.142 -16.559 56.269 1.00 31.62 214 THR A C 1
ATOM 1736 O O . THR A 1 214 ? -98.309 -15.869 55.705 1.00 31.62 214 THR A O 1
ATOM 1739 N N . GLY A 1 215 ? -99.282 -17.874 56.042 1.00 33.81 215 GLY A N 1
ATOM 1740 C CA . GLY A 1 215 ? -99.351 -18.488 54.705 1.00 33.81 215 GLY A CA 1
ATOM 1741 C C . GLY A 1 215 ? -98.079 -18.605 53.851 1.00 33.81 215 GLY A C 1
ATOM 1742 O O . GLY A 1 215 ? -97.572 -17.611 53.354 1.00 33.81 215 GLY A O 1
ATOM 1743 N N . GLY A 1 216 ? -97.698 -19.846 53.515 1.00 37.94 216 GLY A N 1
ATOM 1744 C CA . GLY A 1 216 ? -97.049 -20.135 52.228 1.00 37.94 216 GLY A CA 1
ATOM 1745 C C . GLY A 1 216 ? -95.849 -21.087 52.248 1.00 37.94 216 GLY A C 1
ATOM 1746 O O . GLY A 1 216 ? -94.735 -20.658 52.495 1.00 37.94 216 GLY A O 1
ATOM 1747 N N . ILE A 1 217 ? -96.110 -22.332 51.826 1.00 42.06 217 ILE A N 1
ATOM 1748 C CA . ILE A 1 217 ? -95.207 -23.273 51.126 1.00 42.06 217 ILE A CA 1
ATOM 1749 C C . ILE A 1 217 ? -94.071 -23.891 51.965 1.00 42.06 217 ILE A C 1
ATOM 1751 O O . ILE A 1 217 ? -93.056 -23.274 52.261 1.00 42.06 217 ILE A O 1
ATOM 1755 N N . GLY A 1 218 ? -94.236 -25.178 52.291 1.00 49.31 218 GLY A N 1
ATOM 1756 C CA . GLY A 1 218 ? -93.201 -26.002 52.911 1.00 49.31 218 GLY A CA 1
ATOM 1757 C C . GLY A 1 218 ? -91.992 -26.190 51.992 1.00 49.31 218 GLY A C 1
ATOM 1758 O O . GLY A 1 218 ? -92.135 -26.578 50.833 1.00 49.31 218 GLY A O 1
ATOM 1759 N N . ILE A 1 219 ? -90.808 -25.923 52.537 1.00 58.19 219 ILE A N 1
ATOM 1760 C CA . ILE A 1 219 ? -89.514 -26.235 51.928 1.00 58.19 219 ILE A CA 1
ATOM 1761 C C . ILE A 1 219 ? -89.410 -27.762 51.832 1.00 58.19 219 ILE A C 1
ATOM 1763 O O . ILE A 1 219 ? -89.581 -28.470 52.824 1.00 58.19 219 ILE A O 1
ATOM 1767 N N . THR A 1 220 ? -89.185 -28.285 50.629 1.00 69.38 220 THR A N 1
ATOM 1768 C CA . THR A 1 220 ? -89.024 -29.730 50.395 1.00 69.38 220 THR A CA 1
ATOM 1769 C C . THR A 1 220 ? -87.750 -30.260 51.059 1.00 69.38 220 THR A C 1
ATOM 1771 O O . THR A 1 220 ? -86.719 -29.592 51.028 1.00 69.38 220 THR A O 1
ATOM 1774 N N . GLU A 1 221 ? -87.787 -31.484 51.588 1.00 68.88 221 GLU A N 1
ATOM 1775 C CA . GLU A 1 221 ? -86.669 -32.156 52.283 1.00 68.88 221 GLU A CA 1
ATOM 1776 C C . GLU A 1 221 ? -85.359 -32.171 51.463 1.00 68.88 221 GLU A C 1
ATOM 1778 O O . GLU A 1 221 ? -84.262 -32.012 51.999 1.00 68.88 221 GLU A O 1
ATOM 1783 N N . GLU A 1 222 ? -85.470 -32.235 50.133 1.00 71.25 222 GLU A N 1
ATOM 1784 C CA . GLU A 1 222 ? -84.339 -32.182 49.200 1.00 71.25 222 GLU A CA 1
ATOM 1785 C C . GLU A 1 222 ? -83.632 -30.808 49.167 1.00 71.25 222 GLU A C 1
ATOM 1787 O O . GLU A 1 222 ? -82.417 -30.727 48.975 1.00 71.25 222 GLU A O 1
ATOM 1792 N N . GLN A 1 223 ? -84.369 -29.712 49.378 1.00 70.00 223 GLN A N 1
ATOM 1793 C CA . GLN A 1 223 ? -83.789 -28.370 49.504 1.00 70.00 223 GLN A CA 1
ATOM 1794 C C . GLN A 1 223 ? -83.080 -28.211 50.851 1.00 70.00 223 GLN A C 1
ATOM 1796 O O . GLN A 1 223 ? -82.006 -27.617 50.900 1.00 70.00 223 GLN A O 1
ATOM 1801 N N . GLN A 1 224 ? -83.612 -28.821 51.913 1.00 73.31 224 GLN A N 1
ATOM 1802 C CA . GLN A 1 224 ? -82.988 -28.795 53.234 1.00 73.31 224 GLN A CA 1
ATOM 1803 C C . GLN A 1 224 ? -81.655 -29.564 53.257 1.00 73.31 224 GLN A C 1
ATOM 1805 O O . GLN A 1 224 ? -80.675 -29.067 53.807 1.00 73.31 224 GLN A O 1
ATOM 1810 N N . MET A 1 225 ? -81.571 -30.724 52.588 1.00 78.75 225 MET A N 1
ATOM 1811 C CA . MET A 1 225 ? -80.299 -31.450 52.434 1.00 78.75 225 MET A CA 1
ATOM 1812 C C . MET A 1 225 ? -79.272 -30.675 51.601 1.00 78.75 225 MET A C 1
ATOM 1814 O O . MET A 1 225 ? -78.081 -30.696 51.913 1.00 78.75 225 MET A O 1
ATOM 1818 N N . LYS A 1 226 ? -79.706 -29.974 50.542 1.00 81.94 226 LYS A N 1
ATOM 1819 C CA . LYS A 1 226 ? -78.809 -29.120 49.744 1.00 81.94 226 LYS A CA 1
ATOM 1820 C C . LYS A 1 226 ? -78.259 -27.967 50.580 1.00 81.94 226 LYS A C 1
ATOM 1822 O O . LYS A 1 226 ? -77.064 -27.704 50.508 1.00 81.94 226 LYS A O 1
ATOM 1827 N N . ILE A 1 227 ? -79.097 -27.334 51.401 1.00 80.38 227 ILE A N 1
ATOM 1828 C CA . ILE A 1 227 ? -78.672 -26.275 52.326 1.00 80.38 227 ILE A CA 1
ATOM 1829 C C . ILE A 1 227 ? -77.644 -26.815 53.327 1.00 80.38 227 ILE A C 1
ATOM 1831 O O . ILE A 1 227 ? -76.573 -26.230 53.439 1.00 80.38 227 ILE A O 1
ATOM 1835 N N . ALA A 1 228 ? -77.895 -27.973 53.946 1.00 84.38 228 ALA A N 1
ATOM 1836 C CA . ALA A 1 228 ? -76.951 -28.592 54.881 1.00 84.38 228 ALA A CA 1
ATOM 1837 C C . ALA A 1 228 ? -75.591 -28.913 54.229 1.00 84.38 228 ALA A C 1
ATOM 1839 O O . ALA A 1 228 ? -74.539 -28.672 54.815 1.00 84.38 228 ALA A O 1
ATOM 1840 N N . LYS A 1 229 ? -75.593 -29.397 52.980 1.00 86.81 229 LYS A N 1
ATOM 1841 C CA . LYS A 1 229 ? -74.358 -29.676 52.230 1.00 86.81 229 LYS A CA 1
ATOM 1842 C C . LYS A 1 229 ? -73.580 -28.402 51.880 1.00 86.81 229 LYS A C 1
ATOM 1844 O O . LYS A 1 229 ? -72.345 -28.406 51.891 1.00 86.81 229 LYS A O 1
ATOM 1849 N N . TYR A 1 230 ? -74.281 -27.316 51.549 1.00 83.69 230 TYR A N 1
ATOM 1850 C CA . TYR A 1 230 ? -73.650 -26.014 51.327 1.00 83.69 230 TYR A CA 1
ATOM 1851 C C . TYR A 1 230 ? -73.115 -25.413 52.629 1.00 83.69 230 TYR A C 1
ATOM 1853 O O . TYR A 1 230 ? -72.024 -24.853 52.60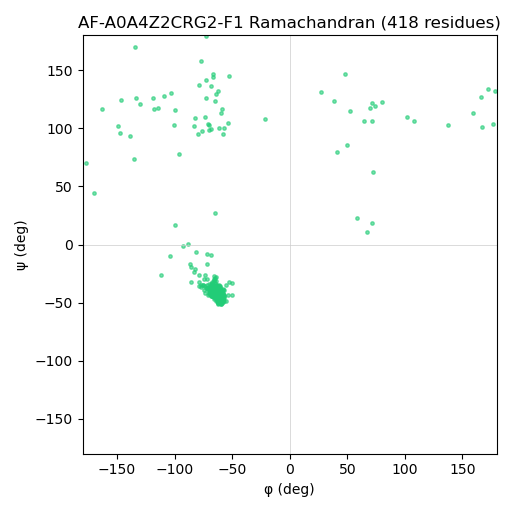2 1.00 83.69 230 TYR A O 1
ATOM 1861 N N . GLU A 1 231 ? -73.807 -25.585 53.758 1.00 82.75 231 GLU A N 1
ATOM 1862 C CA . GLU A 1 231 ? -73.312 -25.198 55.086 1.00 82.75 231 GLU A CA 1
ATOM 1863 C C . GLU A 1 231 ? -72.050 -25.968 55.480 1.00 82.75 231 GLU A C 1
ATOM 1865 O O . GLU A 1 231 ? -71.081 -25.351 55.911 1.00 82.75 231 GLU A O 1
ATOM 1870 N N . GLU A 1 232 ? -72.006 -27.286 55.270 1.00 86.19 232 GLU A N 1
ATOM 1871 C CA . GLU A 1 232 ? -70.813 -28.101 55.537 1.00 86.19 232 GLU A CA 1
ATOM 1872 C C . GLU A 1 232 ? -69.624 -27.652 54.673 1.00 86.19 232 GLU A C 1
ATOM 1874 O O . GLU A 1 232 ? -68.531 -27.393 55.177 1.00 86.19 232 GLU A O 1
ATOM 1879 N N . SER A 1 233 ? -69.853 -27.471 53.369 1.00 82.94 233 SER A N 1
ATOM 1880 C CA . SER A 1 233 ? -68.822 -26.986 52.440 1.00 82.94 233 SER A CA 1
ATOM 1881 C C . SER A 1 233 ? -68.340 -25.580 52.813 1.00 82.94 233 SER A C 1
ATOM 1883 O O . SER A 1 233 ? -67.153 -25.272 52.710 1.00 82.94 233 SER A O 1
ATOM 1885 N N . PHE A 1 234 ? -69.252 -24.723 53.271 1.00 79.00 234 PHE A N 1
ATOM 1886 C CA . PHE A 1 234 ? -68.938 -23.373 53.717 1.00 79.00 234 PHE A CA 1
ATOM 1887 C C . PHE A 1 234 ? -68.144 -23.370 55.023 1.00 79.00 234 PHE A C 1
ATOM 1889 O O . PHE A 1 234 ? -67.196 -22.598 55.151 1.00 79.00 234 PHE A O 1
ATOM 1896 N N . GLN A 1 235 ? -68.472 -24.260 55.960 1.00 79.69 235 GLN A N 1
ATOM 1897 C CA . GLN A 1 235 ? -67.740 -24.413 57.211 1.00 79.69 235 GLN A CA 1
ATOM 1898 C C . GLN A 1 235 ? -66.291 -24.840 56.954 1.00 79.69 235 GLN A C 1
ATOM 1900 O O . GLN A 1 235 ? -65.379 -24.266 57.544 1.00 79.69 235 GLN A O 1
ATOM 1905 N N . ILE A 1 236 ? -66.068 -25.752 56.001 1.00 83.12 236 ILE A N 1
ATOM 1906 C CA . ILE A 1 236 ? -64.722 -26.152 55.563 1.00 83.12 236 ILE A CA 1
ATOM 1907 C C . ILE A 1 236 ? -63.970 -24.959 54.958 1.00 83.12 236 ILE A C 1
ATOM 1909 O O . ILE A 1 236 ? -62.820 -24.706 55.310 1.00 83.12 236 ILE A O 1
ATOM 1913 N N . ILE A 1 237 ? -64.606 -24.182 54.072 1.00 81.19 237 ILE A N 1
ATOM 1914 C CA . ILE A 1 237 ? -63.976 -22.990 53.475 1.00 81.19 237 ILE A CA 1
ATOM 1915 C C . ILE A 1 237 ? -63.640 -21.958 54.555 1.00 81.19 237 ILE A C 1
ATOM 1917 O O . ILE A 1 237 ? -62.552 -21.385 54.533 1.00 81.19 237 ILE A O 1
ATOM 1921 N N . LYS A 1 238 ? -64.538 -21.739 55.516 1.00 80.75 238 LYS A N 1
ATOM 1922 C CA . LYS A 1 238 ? -64.356 -20.833 56.655 1.00 80.75 238 LYS A CA 1
ATOM 1923 C C . LYS A 1 238 ? -63.213 -21.275 57.571 1.00 80.75 238 LYS A C 1
ATOM 1925 O O . LYS A 1 238 ? -62.439 -20.434 58.017 1.00 80.75 238 LYS A O 1
ATOM 1930 N N . GLU A 1 239 ? -63.065 -22.574 57.801 1.00 80.62 239 GLU A N 1
ATOM 1931 C CA . GLU A 1 239 ? -61.975 -23.146 58.595 1.00 80.62 239 GLU A CA 1
ATOM 1932 C C . GLU A 1 239 ? -60.622 -23.038 57.872 1.00 80.62 239 GLU A C 1
ATOM 1934 O O . GLU A 1 239 ? -59.637 -22.610 58.469 1.00 80.62 239 GLU A O 1
ATOM 1939 N N . VAL A 1 240 ? -60.579 -23.319 56.564 1.00 80.69 240 VAL A N 1
ATOM 1940 C CA . VAL A 1 240 ? -59.350 -23.243 55.750 1.00 80.69 240 VAL A CA 1
ATOM 1941 C C . VAL A 1 240 ? -58.909 -21.797 55.499 1.00 80.69 240 VAL A C 1
ATOM 1943 O O . VAL A 1 240 ? -57.714 -21.506 55.481 1.00 80.69 240 VAL A O 1
ATOM 1946 N N . THR A 1 241 ? -59.854 -20.876 55.299 1.00 76.88 241 THR A N 1
ATOM 1947 C CA . THR A 1 241 ? -59.547 -19.452 55.069 1.00 76.88 241 THR A CA 1
ATOM 1948 C C . THR A 1 241 ? -59.379 -18.655 56.363 1.00 76.88 241 THR A C 1
ATOM 1950 O O . THR A 1 241 ? -58.778 -17.582 56.329 1.00 76.88 241 THR A O 1
ATOM 1953 N N . GLY A 1 242 ? -59.885 -19.153 57.498 1.00 76.06 242 GLY A N 1
ATOM 1954 C CA . GLY A 1 242 ? -59.823 -18.491 58.806 1.00 76.06 242 GLY A CA 1
ATOM 1955 C C . GLY A 1 242 ? -60.643 -17.197 58.909 1.00 76.06 242 GLY A C 1
ATOM 1956 O O . GLY A 1 242 ? -60.498 -16.451 59.878 1.00 76.06 242 GLY A O 1
ATOM 1957 N N . LE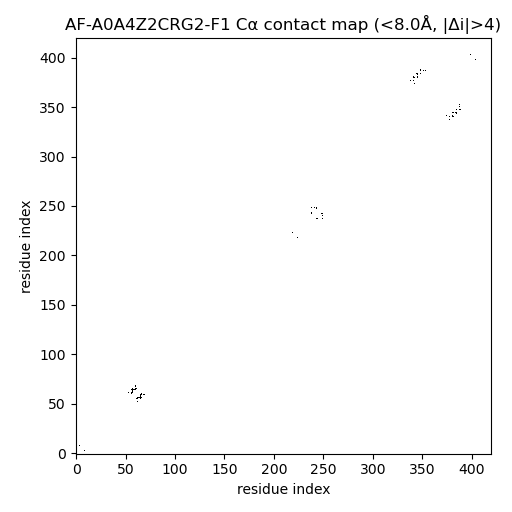U A 1 243 ? -61.489 -16.898 57.917 1.00 77.69 243 LEU A N 1
ATOM 1958 C CA . LEU A 1 243 ? -62.281 -15.669 57.831 1.00 77.69 243 LEU A CA 1
ATOM 1959 C C . LEU A 1 243 ? -63.735 -15.955 58.211 1.00 77.69 243 LEU A C 1
ATOM 1961 O O . LEU A 1 243 ? -64.345 -16.887 57.702 1.00 77.69 243 LEU A O 1
ATOM 1965 N N . SER A 1 244 ? -64.314 -15.148 59.105 1.00 73.06 244 SER A N 1
ATOM 1966 C CA . SER A 1 244 ? -65.678 -15.394 59.606 1.00 73.06 244 SER A CA 1
ATOM 1967 C C . SER A 1 244 ? -66.803 -14.801 58.758 1.00 73.06 244 SER A C 1
ATOM 1969 O O . SER A 1 244 ? -67.946 -15.231 58.925 1.00 73.06 244 SER A O 1
ATOM 1971 N N . ASP A 1 245 ? -66.474 -13.856 57.877 1.00 80.25 245 ASP A N 1
ATOM 1972 C CA . ASP A 1 245 ? -67.404 -13.052 57.083 1.00 80.25 245 ASP A CA 1
ATOM 1973 C C . ASP A 1 245 ? -67.352 -13.451 55.597 1.00 80.25 245 ASP A C 1
ATOM 1975 O O . ASP A 1 245 ? -66.277 -13.499 54.991 1.00 80.25 245 ASP A O 1
ATOM 1979 N N . LEU A 1 246 ? -68.519 -13.742 55.016 1.00 77.75 246 LEU A N 1
ATOM 1980 C CA . LEU A 1 246 ? -68.668 -14.259 53.651 1.00 77.75 246 LEU A CA 1
ATOM 1981 C C . LEU A 1 246 ? -68.113 -13.279 52.609 1.00 77.75 246 LEU A C 1
ATOM 1983 O O . LEU A 1 246 ? -67.423 -13.696 51.680 1.00 77.75 246 LEU A O 1
ATOM 1987 N N . ASP A 1 247 ? -68.364 -11.982 52.785 1.00 80.31 247 ASP A N 1
ATOM 1988 C CA . ASP A 1 247 ? -67.928 -10.952 51.835 1.00 80.31 247 ASP A CA 1
ATOM 1989 C C . ASP A 1 247 ? -66.391 -10.837 51.789 1.00 80.31 247 ASP A C 1
ATOM 1991 O O . ASP A 1 247 ? -65.787 -10.599 50.741 1.00 80.31 247 ASP A O 1
ATOM 1995 N N . GLN A 1 248 ? -65.727 -11.101 52.918 1.00 80.38 248 GLN A N 1
ATOM 1996 C CA . GLN A 1 248 ? -64.265 -11.117 53.006 1.00 80.38 248 GLN A CA 1
ATOM 1997 C C . GLN A 1 248 ? -63.661 -12.345 52.319 1.00 80.38 248 GLN A C 1
ATOM 1999 O O . GLN A 1 248 ? -62.616 -12.226 51.675 1.00 80.38 248 GLN A O 1
ATOM 2004 N N . ILE A 1 249 ? -64.318 -13.506 52.416 1.00 81.56 249 ILE A N 1
ATOM 2005 C CA . ILE A 1 249 ? -63.9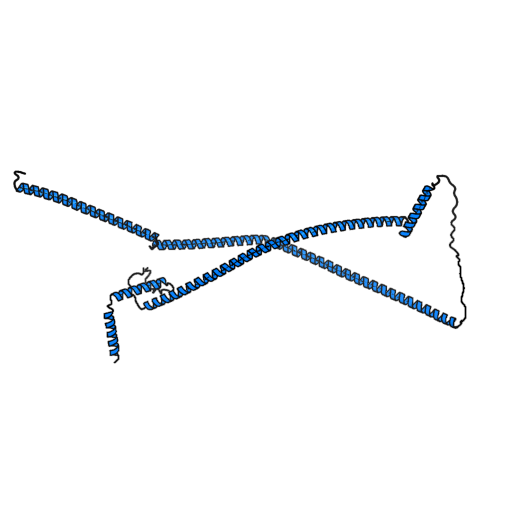08 -14.729 51.710 1.00 81.56 249 ILE A CA 1
ATOM 2006 C C . ILE A 1 249 ? -64.004 -14.515 50.196 1.00 81.56 249 ILE A C 1
ATOM 2008 O O . ILE A 1 249 ? -63.050 -14.823 49.481 1.00 81.56 249 ILE A O 1
ATOM 2012 N N . VAL A 1 250 ? -65.111 -13.939 49.712 1.00 84.94 250 VAL A N 1
ATOM 2013 C CA . VAL A 1 250 ? -65.324 -13.667 48.280 1.00 84.94 250 VAL A CA 1
ATOM 2014 C C . VAL A 1 250 ? -64.271 -12.694 47.748 1.00 84.94 250 VAL A C 1
ATOM 2016 O O . VAL A 1 250 ? -63.569 -13.028 46.795 1.00 84.94 250 VAL A O 1
ATOM 2019 N N . LYS A 1 251 ? -64.054 -11.556 48.421 1.00 84.88 251 LYS A N 1
ATOM 2020 C CA . LYS A 1 251 ? -63.016 -10.581 48.034 1.00 84.88 251 LYS A CA 1
ATOM 2021 C C . LYS A 1 251 ? -61.615 -11.190 48.003 1.00 84.88 251 LYS A C 1
ATOM 2023 O O . LYS A 1 251 ? -60.816 -10.882 47.118 1.00 84.88 251 LYS A O 1
ATOM 2028 N N . ARG A 1 252 ? -61.291 -12.072 48.956 1.00 82.81 252 ARG A N 1
ATOM 2029 C CA . ARG A 1 252 ? -60.004 -12.782 48.964 1.00 82.81 252 ARG A CA 1
ATOM 2030 C C . ARG A 1 252 ? -59.885 -13.751 47.794 1.00 82.81 252 ARG A C 1
ATOM 2032 O O . ARG A 1 252 ? -58.844 -13.733 47.142 1.00 82.81 252 ARG A O 1
ATOM 2039 N N . PHE A 1 253 ? -60.925 -14.520 47.489 1.00 85.75 253 PHE A N 1
ATOM 2040 C CA . PHE A 1 253 ? -60.948 -15.416 46.330 1.00 85.75 253 PHE A CA 1
ATOM 2041 C C . PHE A 1 253 ? -60.802 -14.660 45.008 1.00 85.75 253 PHE A C 1
ATOM 2043 O O . PHE A 1 253 ? -60.021 -15.075 44.153 1.00 85.75 253 PHE A O 1
ATOM 2050 N N . GLU A 1 254 ? -61.486 -13.528 44.855 1.00 89.38 254 GLU A N 1
ATOM 2051 C CA . GLU A 1 254 ? -61.355 -12.666 43.678 1.00 89.38 254 GLU A CA 1
ATOM 2052 C C . GLU A 1 254 ? -59.930 -12.113 43.551 1.00 89.38 254 GLU A C 1
ATOM 2054 O O . GLU A 1 254 ? -59.311 -12.259 42.497 1.00 89.38 254 GLU A O 1
ATOM 2059 N N . SER A 1 255 ? -59.351 -11.597 44.644 1.00 87.94 255 SER A N 1
ATOM 2060 C CA . SER A 1 255 ? -57.966 -11.097 44.649 1.00 87.94 255 SER A CA 1
ATOM 2061 C C . SER A 1 255 ? -56.931 -12.195 44.356 1.00 87.94 255 SER A C 1
ATOM 2063 O O . SER A 1 255 ? -55.942 -11.960 43.659 1.00 87.94 255 SER A O 1
ATOM 2065 N N . GLN A 1 256 ? -57.158 -13.420 44.842 1.00 89.25 256 GLN A N 1
ATOM 2066 C CA . GLN A 1 256 ? -56.305 -14.576 44.559 1.00 89.25 256 GLN A CA 1
ATOM 2067 C C . GLN A 1 256 ? -56.457 -15.042 43.110 1.00 89.25 256 GLN A C 1
ATOM 2069 O O . GLN A 1 256 ? -55.458 -15.374 42.477 1.00 89.25 256 GLN A O 1
ATOM 2074 N N . GLY A 1 257 ? -57.674 -15.021 42.562 1.00 92.50 257 GLY A N 1
ATOM 2075 C CA . GLY A 1 257 ? -57.938 -15.321 41.156 1.00 92.50 257 GLY A CA 1
ATOM 2076 C C . GLY A 1 257 ? -57.278 -14.316 40.210 1.00 92.50 257 GLY A C 1
ATOM 2077 O O . GLY A 1 257 ? -56.687 -14.707 39.202 1.00 92.50 257 GLY A O 1
ATOM 2078 N N . GLU A 1 258 ? -57.307 -13.030 40.560 1.00 92.81 258 GLU A N 1
ATOM 2079 C CA . GLU A 1 258 ? -56.599 -11.977 39.827 1.00 92.81 258 GLU A CA 1
ATOM 2080 C C . GLU A 1 258 ? -55.076 -12.148 39.926 1.00 92.81 258 GLU A C 1
ATOM 2082 O O . GLU A 1 258 ? -54.382 -12.114 38.907 1.00 92.81 258 GLU A O 1
ATOM 2087 N N . THR A 1 259 ? -54.557 -12.448 41.122 1.00 92.56 259 THR A N 1
ATOM 2088 C CA . THR A 1 259 ? -53.128 -12.737 41.333 1.00 92.56 259 THR A CA 1
ATOM 2089 C C . THR A 1 259 ? -52.677 -13.955 40.524 1.00 92.56 259 THR A C 1
ATOM 2091 O O . THR A 1 259 ? -51.626 -13.919 39.886 1.00 92.56 259 THR A O 1
ATOM 2094 N N . LEU A 1 260 ? -53.485 -15.018 40.485 1.00 93.94 260 LEU A N 1
ATOM 2095 C CA . LEU A 1 260 ? -53.211 -16.227 39.709 1.00 93.94 260 LEU A CA 1
ATOM 2096 C C . LEU A 1 260 ? -53.203 -15.946 38.201 1.00 93.94 260 LEU A C 1
ATOM 2098 O O . LEU A 1 260 ? -52.319 -16.428 37.495 1.00 93.94 260 LEU A O 1
ATOM 2102 N N . ARG A 1 261 ? -54.155 -15.149 37.694 1.00 94.62 261 ARG A N 1
ATOM 2103 C CA . ARG A 1 261 ? -54.141 -14.699 36.292 1.00 94.62 261 ARG A CA 1
ATOM 2104 C C . ARG A 1 261 ? -52.892 -13.888 35.978 1.00 94.62 261 ARG A C 1
ATOM 2106 O O . ARG A 1 261 ? -52.270 -14.129 34.949 1.00 94.62 261 ARG A O 1
ATOM 2113 N N . ASN A 1 262 ? -52.508 -12.968 36.857 1.00 94.00 262 ASN A N 1
ATOM 2114 C CA . ASN A 1 262 ? -51.311 -12.161 36.656 1.00 94.00 262 ASN A CA 1
ATOM 2115 C C . ASN A 1 262 ? -50.035 -13.023 36.650 1.00 94.00 262 ASN A C 1
ATOM 2117 O O . ASN A 1 262 ? -49.183 -12.851 35.784 1.00 94.00 262 ASN A O 1
ATOM 2121 N N . LEU A 1 263 ? -49.933 -14.003 37.555 1.00 93.81 263 LEU A N 1
ATOM 2122 C CA . LEU A 1 263 ? -48.818 -14.954 37.594 1.00 93.81 263 LEU A CA 1
ATOM 2123 C C . LEU A 1 263 ? -48.755 -15.841 36.347 1.00 93.81 263 LEU A C 1
ATOM 2125 O O . LEU A 1 263 ? -47.668 -16.036 35.811 1.00 93.81 263 LEU A O 1
ATOM 2129 N N . ASN A 1 264 ? -49.893 -16.337 35.853 1.00 95.38 264 ASN A N 1
ATOM 2130 C CA . ASN A 1 264 ? -49.929 -17.098 34.602 1.00 95.38 264 ASN A CA 1
ATOM 2131 C C . ASN A 1 264 ? -49.520 -16.231 33.406 1.00 95.38 264 ASN A C 1
ATOM 2133 O O . ASN A 1 264 ? -48.673 -16.646 32.627 1.00 95.38 264 ASN A O 1
ATOM 2137 N N . ASN A 1 265 ? -50.019 -14.996 33.310 1.00 96.00 265 ASN A N 1
ATOM 2138 C CA . ASN A 1 265 ? -49.606 -14.071 32.254 1.00 96.00 265 ASN A CA 1
ATOM 2139 C C . ASN A 1 265 ? -48.101 -13.760 32.316 1.00 96.00 265 ASN A C 1
ATOM 2141 O O . ASN A 1 265 ? -47.455 -13.613 31.280 1.00 96.00 265 ASN A O 1
ATOM 2145 N N . LEU A 1 266 ? -47.533 -13.636 33.520 1.00 94.75 266 LEU A N 1
ATOM 2146 C CA . LEU A 1 266 ? -46.100 -13.414 33.701 1.00 94.75 266 LEU A CA 1
ATOM 2147 C C . LEU A 1 266 ? -45.283 -14.653 33.315 1.00 94.75 266 LEU A C 1
ATOM 2149 O O . LEU A 1 266 ? -44.254 -14.509 32.659 1.00 94.75 266 LEU A O 1
ATOM 2153 N N . ARG A 1 267 ? -45.754 -15.853 33.677 1.00 96.25 267 ARG A N 1
ATOM 2154 C CA . ARG A 1 267 ? -45.156 -17.125 33.256 1.00 96.25 267 ARG A CA 1
ATOM 2155 C C . ARG A 1 267 ? -45.143 -17.235 31.735 1.00 96.25 267 ARG A C 1
ATOM 2157 O O . ARG A 1 267 ? -44.086 -17.487 31.174 1.00 96.25 267 ARG A O 1
ATOM 2164 N N . ASP A 1 268 ? -46.276 -16.995 31.083 1.00 97.12 268 ASP A N 1
ATOM 2165 C CA . ASP A 1 268 ? -46.403 -17.137 29.631 1.00 97.12 268 ASP A CA 1
ATOM 2166 C C . ASP A 1 268 ? -45.482 -16.143 28.900 1.00 97.12 268 ASP A C 1
ATOM 2168 O O . ASP A 1 268 ? -44.759 -16.524 27.983 1.00 97.12 268 ASP A O 1
ATOM 2172 N N . LYS A 1 269 ? -45.395 -14.891 29.377 1.00 96.19 269 LYS A N 1
ATOM 2173 C CA . LYS A 1 269 ? -44.429 -13.904 28.857 1.00 96.19 269 LYS A CA 1
ATOM 2174 C C . LYS A 1 269 ? -42.974 -14.323 29.074 1.00 96.19 269 LYS A C 1
ATOM 2176 O O . LYS A 1 269 ? -42.140 -14.103 28.198 1.00 96.19 269 LYS A O 1
ATOM 2181 N N . ALA A 1 270 ? -42.647 -14.897 30.231 1.00 93.19 270 ALA A N 1
ATOM 2182 C CA . ALA A 1 270 ? -41.297 -15.374 30.518 1.00 93.19 270 ALA A CA 1
ATOM 2183 C C . ALA A 1 270 ? -40.922 -16.590 29.651 1.00 93.19 270 ALA A C 1
ATOM 2185 O O . ALA A 1 270 ? -39.780 -16.694 29.199 1.00 93.19 270 ALA A O 1
ATOM 2186 N N . GLU A 1 271 ? -41.875 -17.486 29.379 1.00 96.25 271 GLU A N 1
ATOM 2187 C CA . GLU A 1 271 ? -41.702 -18.609 28.452 1.00 96.25 271 GLU A CA 1
ATOM 2188 C C . GLU A 1 271 ? -41.481 -18.125 27.015 1.00 96.25 271 GLU A C 1
ATOM 2190 O O . GLU A 1 271 ? -40.558 -18.598 26.349 1.00 96.25 271 GLU A O 1
ATOM 2195 N N . GLU A 1 272 ? -42.252 -17.135 26.563 1.00 97.00 272 GLU A N 1
ATOM 2196 C CA . GLU A 1 272 ? -42.102 -16.527 25.238 1.00 97.00 272 GLU A CA 1
ATOM 2197 C C . GLU A 1 272 ? -40.733 -15.842 25.084 1.00 97.00 272 GLU A C 1
ATOM 2199 O O . GLU A 1 272 ? -40.016 -16.084 24.111 1.00 97.00 272 GLU A O 1
ATOM 2204 N N . GLN A 1 273 ? -40.295 -15.086 26.097 1.00 95.19 273 GLN A N 1
ATOM 2205 C CA . GLN A 1 273 ? -38.951 -14.500 26.135 1.00 95.19 273 GLN A CA 1
ATOM 2206 C C . GLN A 1 273 ? -37.848 -15.566 26.132 1.00 95.19 273 GLN A C 1
ATOM 2208 O O . GLN A 1 273 ? -36.857 -15.431 25.414 1.00 95.19 273 GLN A O 1
ATOM 2213 N N . CYS A 1 274 ? -38.009 -16.652 26.895 1.00 94.88 274 CYS A N 1
ATOM 2214 C CA . CYS A 1 274 ? -37.070 -17.773 26.874 1.00 94.88 274 CYS A CA 1
ATOM 2215 C C . CYS A 1 274 ? -36.982 -18.424 25.492 1.00 94.88 274 CYS A C 1
ATOM 2217 O O . CYS A 1 274 ? -35.889 -18.801 25.062 1.00 94.88 274 CYS A O 1
ATOM 2219 N N . HIS A 1 275 ? -38.110 -18.576 24.799 1.00 96.62 275 HIS A N 1
ATOM 2220 C CA . HIS A 1 275 ? -38.138 -19.153 23.462 1.00 96.62 275 HIS A CA 1
ATOM 2221 C C . HIS A 1 275 ? -37.443 -18.242 22.442 1.00 96.62 275 HIS A C 1
ATOM 2223 O O . HIS A 1 275 ? -36.638 -18.719 21.640 1.00 96.62 275 HIS A O 1
ATOM 2229 N N . GLU A 1 276 ? -37.702 -16.936 22.493 1.00 95.38 276 GLU A N 1
ATOM 2230 C CA . GLU A 1 276 ? -37.078 -15.966 21.592 1.00 95.38 276 GLU A CA 1
ATOM 2231 C C . GLU A 1 276 ? -35.560 -15.888 21.813 1.00 95.38 276 GLU A C 1
ATOM 2233 O O . GLU A 1 276 ? -34.785 -16.004 20.864 1.00 95.38 276 GLU A O 1
ATOM 2238 N N . LEU A 1 277 ? -35.108 -15.835 23.070 1.00 94.56 277 LEU A N 1
ATOM 2239 C CA . LEU A 1 277 ? -33.679 -15.855 23.401 1.00 94.56 277 LEU A CA 1
ATOM 2240 C C . LEU A 1 277 ? -32.989 -17.150 22.951 1.00 94.56 277 LEU A C 1
ATOM 2242 O O . LEU A 1 277 ? -31.847 -17.116 22.492 1.00 94.56 277 LEU A O 1
ATOM 2246 N N . ARG A 1 278 ? -33.665 -18.305 23.043 1.00 95.69 278 ARG A N 1
ATOM 2247 C CA . ARG A 1 278 ? -33.128 -19.577 22.524 1.00 95.69 278 ARG A CA 1
ATOM 2248 C C . ARG A 1 278 ? -32.968 -19.543 21.009 1.00 95.69 278 ARG A C 1
ATOM 2250 O O . ARG A 1 278 ? -31.930 -19.977 20.516 1.00 95.69 278 ARG A O 1
ATOM 2257 N N . LYS A 1 279 ? -33.952 -18.996 20.293 1.00 96.56 279 LYS A N 1
ATOM 2258 C CA . LYS A 1 279 ? -33.905 -18.847 18.836 1.00 96.56 279 LYS A CA 1
ATOM 2259 C C . LYS A 1 279 ? -32.775 -17.911 18.404 1.00 96.56 279 LYS A C 1
ATOM 2261 O O . LYS A 1 279 ? -32.018 -18.260 17.505 1.00 96.56 279 LYS A O 1
ATOM 2266 N N . GLN A 1 280 ? -32.613 -16.775 19.082 1.00 95.31 280 GLN A N 1
ATOM 2267 C CA . GLN A 1 280 ? -31.517 -15.836 18.821 1.00 95.31 280 GLN A CA 1
ATOM 2268 C C . GLN A 1 280 ? -30.149 -16.461 19.102 1.00 95.31 280 GLN A C 1
ATOM 2270 O O . GLN A 1 280 ? -29.241 -16.333 18.288 1.00 95.31 280 GLN A O 1
ATOM 2275 N N . ARG A 1 281 ? -30.006 -17.202 20.209 1.00 96.12 281 ARG A N 1
ATOM 2276 C CA . ARG A 1 281 ? -28.784 -17.961 20.512 1.00 96.12 281 ARG A CA 1
ATOM 2277 C C . ARG A 1 281 ? -28.445 -18.954 19.399 1.00 96.12 281 ARG A C 1
ATOM 2279 O O . ARG A 1 281 ? -27.277 -19.082 19.049 1.00 96.12 281 ARG A O 1
ATOM 2286 N N . ASP A 1 282 ? -29.434 -19.686 18.894 1.00 95.31 282 ASP A N 1
ATOM 2287 C CA . ASP A 1 282 ? -29.205 -20.686 17.846 1.00 95.31 282 ASP A CA 1
ATOM 2288 C C . ASP A 1 282 ? -28.845 -20.043 16.504 1.00 95.31 282 ASP A C 1
ATOM 2290 O O . ASP A 1 282 ? -27.912 -20.510 15.857 1.00 95.31 282 ASP A O 1
ATOM 2294 N N . ALA A 1 283 ? -29.481 -18.925 16.145 1.00 95.50 283 ALA A N 1
ATOM 2295 C CA . ALA A 1 283 ? -29.103 -18.136 14.972 1.00 95.50 283 ALA A CA 1
ATOM 2296 C C . ALA A 1 283 ? -27.662 -17.604 15.079 1.00 95.50 283 ALA A C 1
ATOM 2298 O O . ALA A 1 283 ? -26.853 -17.837 14.187 1.00 95.50 283 ALA A O 1
ATOM 2299 N N . LEU A 1 284 ? -27.306 -16.988 16.212 1.00 91.06 284 LEU A N 1
ATOM 2300 C CA . LEU A 1 284 ? -25.949 -16.489 16.470 1.00 91.06 284 LEU A CA 1
ATOM 2301 C C . LEU A 1 284 ? -24.897 -17.605 16.459 1.00 91.06 284 LEU A C 1
ATOM 2303 O O . LEU A 1 284 ? -23.769 -17.391 16.022 1.00 91.06 284 LEU A O 1
ATOM 2307 N N . ARG A 1 285 ? -25.238 -18.808 16.939 1.00 93.00 285 ARG A N 1
ATOM 2308 C CA . ARG A 1 285 ? -24.340 -19.969 16.853 1.00 93.00 285 ARG A CA 1
ATOM 2309 C C . ARG A 1 285 ? -24.101 -20.400 15.415 1.00 93.00 285 ARG A C 1
ATOM 2311 O O . ARG A 1 285 ? -22.965 -20.717 15.085 1.00 93.00 285 ARG A O 1
ATOM 2318 N N . GLN A 1 286 ? -25.144 -20.409 14.593 1.00 93.12 286 GLN A N 1
ATOM 2319 C CA . GLN A 1 286 ? -25.020 -20.765 13.188 1.00 93.12 286 GLN A CA 1
ATOM 2320 C C . GLN A 1 286 ? -24.178 -19.733 12.426 1.00 93.12 286 GLN A C 1
ATOM 2322 O O . GLN A 1 286 ? -23.249 -20.121 11.726 1.00 93.12 286 GLN A O 1
ATOM 2327 N N . GLU A 1 287 ? -24.422 -18.436 12.638 1.00 90.12 287 GLU A N 1
ATOM 2328 C CA . GLU A 1 287 ? -23.589 -17.367 12.066 1.00 90.12 287 GLU A CA 1
ATOM 2329 C C . GLU A 1 287 ? -22.126 -17.494 12.505 1.00 90.12 287 GLU A C 1
ATOM 2331 O O . GLU A 1 287 ? -21.217 -17.333 11.696 1.00 90.12 287 GLU A O 1
ATOM 2336 N N . PHE A 1 288 ? -21.876 -17.832 13.774 1.00 86.25 288 PHE A N 1
ATOM 2337 C CA . PHE A 1 288 ? -20.519 -18.047 14.271 1.00 86.25 288 PHE A CA 1
ATOM 2338 C C . PHE A 1 288 ? -19.838 -19.265 13.634 1.00 86.25 288 PHE A C 1
ATOM 2340 O O . PHE A 1 288 ? -18.650 -19.203 13.323 1.00 86.25 288 PHE A O 1
ATOM 2347 N N . GLU A 1 289 ? -20.559 -20.372 13.445 1.00 85.94 289 GLU A N 1
ATOM 2348 C CA . GLU A 1 289 ? -20.032 -21.543 12.740 1.00 85.94 289 GLU A CA 1
ATOM 2349 C C . GLU A 1 289 ? -19.696 -21.193 11.287 1.00 85.94 289 GLU A C 1
ATOM 2351 O O . GLU A 1 289 ? -18.582 -21.472 10.846 1.00 85.94 289 GLU A O 1
ATOM 2356 N N . GLU A 1 290 ? -20.587 -20.503 10.575 1.00 85.00 290 GLU A N 1
ATOM 2357 C CA . GLU A 1 290 ? -20.336 -20.035 9.207 1.00 85.00 290 GLU A CA 1
ATOM 2358 C C . GLU A 1 290 ? -19.099 -19.130 9.133 1.00 85.00 290 GLU A C 1
ATOM 2360 O O . GLU A 1 290 ? -18.218 -19.383 8.311 1.00 85.00 290 GLU A O 1
ATOM 2365 N N . LEU A 1 291 ? -18.973 -18.153 10.039 1.00 79.69 291 LEU A N 1
ATOM 2366 C CA . LEU A 1 291 ? -17.819 -17.250 10.088 1.00 79.69 291 LEU A CA 1
ATOM 2367 C C . LEU A 1 291 ? -16.511 -17.982 10.407 1.00 79.69 291 LEU A C 1
ATOM 2369 O O . LEU A 1 291 ? -15.453 -17.641 9.878 1.00 79.69 291 LEU A O 1
ATOM 2373 N N . LYS A 1 292 ? -16.566 -18.983 11.292 1.00 81.44 292 LYS A N 1
ATOM 2374 C CA . LYS A 1 292 ? -15.397 -19.780 11.664 1.00 81.44 292 LYS A CA 1
ATOM 2375 C C . LYS A 1 292 ? -14.883 -20.572 10.464 1.00 81.44 292 LYS A C 1
ATOM 2377 O O . LYS A 1 292 ? -13.684 -20.561 10.205 1.00 81.44 292 LYS A O 1
ATOM 2382 N N . TYR A 1 293 ? -15.780 -21.226 9.728 1.00 74.19 293 TYR A N 1
ATOM 2383 C CA . TYR A 1 293 ? -15.395 -22.032 8.571 1.00 74.19 293 TYR A CA 1
ATOM 2384 C C . TYR A 1 293 ? -15.029 -21.179 7.349 1.00 74.19 293 TYR A C 1
ATOM 2386 O O . TYR A 1 293 ? -14.097 -21.544 6.635 1.00 74.19 293 TYR A O 1
ATOM 2394 N N . SER A 1 294 ? -15.680 -20.031 7.126 1.00 72.88 294 SER A N 1
ATOM 2395 C CA . SER A 1 294 ? -15.318 -19.124 6.027 1.00 72.88 294 SER A CA 1
ATOM 2396 C C . SER A 1 294 ? -13.989 -18.411 6.291 1.00 72.88 294 SER A C 1
ATOM 2398 O O . SER A 1 294 ? -13.126 -18.360 5.412 1.00 72.88 294 SER A O 1
ATOM 2400 N N . GLY A 1 295 ? -13.780 -17.930 7.520 1.00 71.00 295 GLY A N 1
ATOM 2401 C CA . GLY A 1 295 ? -12.566 -17.218 7.910 1.00 71.00 295 GLY A CA 1
ATOM 2402 C C . GLY A 1 295 ? -11.317 -18.098 7.864 1.00 71.00 295 GLY A C 1
ATOM 2403 O O . GLY A 1 295 ? -10.266 -17.641 7.428 1.00 71.00 295 GLY A O 1
ATOM 2404 N N . GLU A 1 296 ? -11.425 -19.373 8.247 1.00 70.44 296 GLU A N 1
ATOM 2405 C CA . GLU A 1 296 ? -10.298 -20.315 8.209 1.00 70.44 296 GLU A CA 1
ATOM 2406 C C . GLU A 1 296 ? -9.877 -20.634 6.762 1.00 70.44 296 GLU A C 1
ATOM 2408 O O . GLU A 1 296 ? -8.685 -20.653 6.456 1.00 70.44 296 GLU A O 1
ATOM 2413 N N . THR A 1 297 ? -10.834 -20.766 5.834 1.00 70.31 297 THR A N 1
ATOM 2414 C CA . THR A 1 297 ? -10.525 -20.969 4.407 1.00 70.31 297 THR A CA 1
ATOM 2415 C C . THR A 1 297 ? -9.910 -19.744 3.731 1.00 70.31 297 THR A C 1
ATOM 2417 O O . THR A 1 297 ? -8.994 -19.888 2.918 1.00 70.31 297 THR A O 1
ATOM 2420 N N . GLU A 1 298 ? -10.368 -18.536 4.072 1.00 73.50 298 GLU A N 1
ATOM 2421 C CA . GLU A 1 298 ? -9.786 -17.305 3.534 1.00 73.50 298 GLU A CA 1
ATOM 2422 C C . GLU A 1 298 ? -8.359 -17.104 4.047 1.00 73.50 298 GLU A C 1
ATOM 2424 O O . GLU A 1 298 ? -7.461 -16.831 3.246 1.00 73.50 298 GLU A O 1
ATOM 2429 N N . LEU A 1 299 ? -8.122 -17.323 5.345 1.00 77.31 299 LEU A N 1
ATOM 2430 C CA . LEU A 1 299 ? -6.805 -17.168 5.961 1.00 77.31 299 LEU A CA 1
ATOM 2431 C C . LEU A 1 299 ? -5.776 -18.146 5.377 1.00 77.31 299 LEU A C 1
ATOM 2433 O O . LEU A 1 299 ? -4.642 -17.753 5.108 1.00 77.31 299 LEU A O 1
ATOM 2437 N N . GLU A 1 300 ? -6.167 -19.401 5.135 1.00 80.75 300 GLU A N 1
ATOM 2438 C CA . GLU A 1 300 ? -5.301 -20.401 4.500 1.00 80.75 300 GLU A CA 1
ATOM 2439 C C . GLU A 1 300 ? -4.926 -19.979 3.067 1.00 80.75 300 GLU A C 1
ATOM 2441 O O . GLU A 1 300 ? -3.758 -20.057 2.681 1.00 80.75 300 GLU A O 1
ATOM 2446 N N . SER A 1 301 ? -5.888 -19.444 2.300 1.00 79.81 301 SER A N 1
ATOM 2447 C CA . SER A 1 301 ? -5.632 -18.947 0.940 1.00 79.81 301 SER A CA 1
ATOM 2448 C C . SER A 1 301 ? -4.697 -17.732 0.930 1.00 79.81 301 SER A C 1
ATOM 2450 O O . SER A 1 301 ? -3.761 -17.672 0.130 1.00 79.81 301 SER A O 1
ATOM 2452 N N . VAL A 1 302 ? -4.889 -16.796 1.866 1.00 79.50 302 VAL A N 1
ATOM 2453 C CA . VAL A 1 302 ? -4.057 -15.595 2.004 1.00 79.50 302 VAL A CA 1
ATOM 2454 C C . VAL A 1 302 ? -2.640 -15.980 2.419 1.00 79.50 302 VAL A C 1
ATOM 2456 O O . VAL A 1 302 ? -1.679 -15.486 1.832 1.00 79.50 302 VAL A O 1
ATOM 2459 N N . ASN A 1 303 ? -2.492 -16.911 3.364 1.00 83.56 303 ASN A N 1
ATOM 2460 C CA . ASN A 1 303 ? -1.189 -17.424 3.785 1.00 83.56 303 ASN A CA 1
ATOM 2461 C C . ASN A 1 303 ? -0.457 -18.153 2.651 1.00 83.56 303 ASN A C 1
ATOM 2463 O O . ASN A 1 303 ? 0.765 -18.050 2.542 1.00 83.56 303 ASN A O 1
ATOM 2467 N N . GLN A 1 304 ? -1.179 -18.873 1.788 1.00 87.62 304 GLN A N 1
ATOM 2468 C CA . GL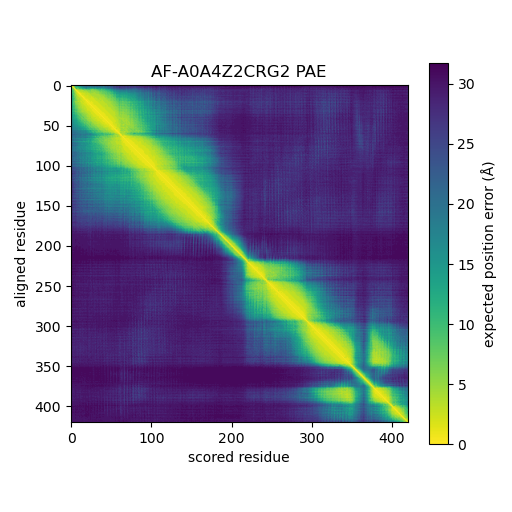N A 1 304 ? -0.588 -19.523 0.621 1.00 87.62 304 GLN A CA 1
ATOM 2469 C C . GLN A 1 304 ? -0.060 -18.503 -0.397 1.00 87.62 304 GLN A C 1
ATOM 2471 O O . GLN A 1 304 ? 1.060 -18.663 -0.883 1.00 87.62 304 GLN A O 1
ATOM 2476 N N . VAL A 1 305 ? -0.825 -17.448 -0.690 1.00 87.19 305 VAL A N 1
ATOM 2477 C CA . VAL A 1 305 ? -0.405 -16.371 -1.605 1.00 87.19 305 VAL A CA 1
ATOM 2478 C C . VAL A 1 305 ? 0.763 -15.568 -1.021 1.00 87.19 305 VAL A C 1
ATOM 2480 O O . VAL A 1 305 ? 1.726 -15.287 -1.729 1.00 87.19 305 VAL A O 1
ATOM 2483 N N . MET A 1 306 ? 0.735 -15.264 0.281 1.00 87.88 306 MET A N 1
ATOM 2484 C CA . MET A 1 306 ? 1.859 -14.641 0.995 1.00 87.88 306 MET A CA 1
ATOM 2485 C C . MET A 1 306 ? 3.145 -15.451 0.833 1.00 87.88 306 MET A C 1
ATOM 2487 O O . MET A 1 306 ? 4.168 -14.901 0.439 1.00 87.88 306 MET A O 1
ATOM 2491 N N . ARG A 1 307 ? 3.078 -16.769 1.056 1.00 92.56 307 ARG A N 1
ATOM 2492 C CA . ARG A 1 307 ? 4.240 -17.655 0.924 1.00 92.56 307 ARG A CA 1
ATOM 2493 C C . ARG A 1 307 ? 4.795 -17.671 -0.502 1.00 92.56 307 ARG A C 1
ATOM 2495 O O . ARG A 1 307 ? 6.006 -17.638 -0.681 1.00 92.56 307 ARG A O 1
ATOM 2502 N N . GLN A 1 308 ? 3.924 -17.669 -1.514 1.00 92.44 308 GLN A N 1
ATOM 2503 C CA . GLN A 1 308 ? 4.347 -17.580 -2.918 1.00 92.44 308 GLN A CA 1
ATOM 2504 C C . GLN A 1 308 ? 5.081 -16.266 -3.207 1.00 92.44 308 GLN A C 1
ATOM 2506 O O . GLN A 1 308 ? 6.140 -16.280 -3.827 1.00 92.44 308 GLN A O 1
ATOM 2511 N N . HIS A 1 309 ? 4.569 -15.137 -2.713 1.00 87.75 309 HIS A N 1
ATOM 2512 C CA . HIS A 1 309 ? 5.239 -13.849 -2.887 1.00 87.75 309 HIS A CA 1
ATOM 2513 C C . HIS A 1 309 ? 6.553 -13.742 -2.107 1.00 87.75 309 HIS A C 1
ATOM 2515 O O . HIS A 1 309 ? 7.496 -13.123 -2.598 1.00 87.75 309 HIS A O 1
ATOM 2521 N N . GLU A 1 310 ? 6.650 -14.352 -0.925 1.00 91.38 310 GLU A N 1
ATOM 2522 C CA . GLU A 1 310 ? 7.909 -14.453 -0.178 1.00 91.38 310 GLU A CA 1
ATOM 2523 C C . GLU A 1 310 ? 8.958 -15.254 -0.963 1.00 91.38 310 GLU A C 1
ATOM 2525 O O . GLU A 1 310 ? 10.096 -14.800 -1.105 1.00 91.38 310 GLU A O 1
ATOM 2530 N N . GLU A 1 311 ? 8.571 -16.397 -1.539 1.00 93.69 311 GLU A N 1
ATOM 2531 C CA . GLU A 1 311 ? 9.445 -17.220 -2.385 1.00 93.69 311 GLU A CA 1
ATOM 2532 C C . GLU A 1 311 ? 9.898 -16.467 -3.650 1.00 93.69 311 GLU A C 1
ATOM 2534 O O . GLU A 1 311 ? 11.087 -16.464 -3.982 1.00 93.69 311 GLU A O 1
ATOM 2539 N N . GLU A 1 312 ? 8.985 -15.773 -4.336 1.00 92.75 312 GLU A N 1
ATOM 2540 C CA . GLU A 1 312 ? 9.301 -14.941 -5.506 1.00 92.75 312 GLU A CA 1
ATOM 2541 C C . GLU A 1 312 ? 10.245 -13.783 -5.153 1.00 92.75 312 GLU A C 1
ATOM 2543 O O . GLU A 1 312 ? 11.223 -13.527 -5.864 1.00 92.75 312 GLU A O 1
ATOM 2548 N N . ALA A 1 313 ? 9.989 -13.096 -4.037 1.00 92.38 313 ALA A N 1
ATOM 2549 C CA . ALA A 1 313 ? 10.830 -12.005 -3.560 1.00 92.38 313 ALA A CA 1
ATOM 2550 C C . ALA A 1 313 ? 12.240 -12.495 -3.210 1.00 92.38 313 ALA A C 1
ATOM 2552 O O . ALA A 1 313 ? 13.224 -11.822 -3.534 1.00 92.38 313 ALA A O 1
ATOM 2553 N N . GLN A 1 314 ? 12.353 -13.674 -2.596 1.00 94.69 314 GLN A N 1
ATOM 2554 C CA . GLN A 1 314 ? 13.635 -14.288 -2.271 1.00 94.69 314 GLN A CA 1
ATOM 2555 C C . GLN A 1 314 ? 14.407 -14.681 -3.539 1.00 94.69 314 GLN A C 1
ATOM 2557 O O . GLN A 1 314 ? 15.590 -14.352 -3.663 1.00 94.69 314 GLN A O 1
ATOM 2562 N N . ALA A 1 315 ? 13.741 -15.289 -4.524 1.00 94.69 315 ALA A N 1
ATOM 2563 C CA . ALA A 1 315 ? 14.356 -15.636 -5.805 1.00 94.69 315 ALA A CA 1
ATOM 2564 C C . ALA A 1 315 ? 14.857 -14.396 -6.573 1.00 94.69 315 ALA A C 1
ATOM 2566 O O . ALA A 1 315 ? 15.948 -14.407 -7.155 1.00 94.69 315 ALA A O 1
ATOM 2567 N N . GLU A 1 316 ? 14.091 -13.303 -6.557 1.00 90.44 316 GLU A N 1
ATOM 2568 C CA . GLU A 1 316 ? 14.486 -12.052 -7.207 1.00 90.44 316 GLU A CA 1
ATOM 2569 C C . GLU A 1 316 ? 15.625 -11.345 -6.449 1.00 90.44 316 GLU A C 1
ATOM 2571 O O . GLU A 1 316 ? 16.531 -10.782 -7.069 1.00 90.44 316 GLU A O 1
ATOM 2576 N N . ALA A 1 317 ? 15.652 -11.427 -5.114 1.00 92.81 317 ALA A N 1
ATOM 2577 C CA . ALA A 1 317 ? 16.772 -10.943 -4.308 1.00 92.81 317 ALA A CA 1
ATOM 2578 C C . ALA A 1 317 ? 18.076 -11.690 -4.641 1.00 92.81 317 ALA A C 1
ATOM 2580 O O . ALA A 1 317 ? 19.108 -11.054 -4.868 1.00 92.81 317 ALA A O 1
ATOM 2581 N N . GLU A 1 318 ? 18.032 -13.019 -4.766 1.00 95.00 318 GLU A N 1
ATOM 2582 C CA . GLU A 1 318 ? 19.191 -13.815 -5.187 1.00 95.00 318 GLU A CA 1
ATOM 2583 C C . GLU A 1 318 ? 19.669 -13.454 -6.601 1.00 95.00 318 GLU A C 1
ATOM 2585 O O . GLU A 1 318 ? 20.876 -13.368 -6.852 1.00 95.00 318 GLU A O 1
ATOM 2590 N N . ARG A 1 319 ? 18.743 -13.200 -7.538 1.00 94.25 319 ARG A N 1
ATOM 2591 C CA . ARG A 1 319 ? 19.089 -12.707 -8.882 1.00 94.25 319 ARG A CA 1
ATOM 2592 C C . ARG A 1 319 ? 19.792 -11.358 -8.839 1.00 94.25 319 ARG A C 1
ATOM 2594 O O . ARG A 1 319 ? 20.781 -11.181 -9.552 1.00 94.25 319 ARG A O 1
ATOM 2601 N N . ARG A 1 320 ? 19.312 -10.423 -8.016 1.00 91.56 320 ARG A N 1
ATOM 2602 C CA . ARG A 1 320 ? 19.934 -9.099 -7.862 1.00 91.56 320 ARG A CA 1
ATOM 2603 C C . ARG A 1 320 ? 21.360 -9.207 -7.348 1.00 91.56 320 ARG A C 1
ATOM 2605 O O . ARG A 1 320 ? 22.239 -8.583 -7.932 1.00 91.56 320 ARG A O 1
A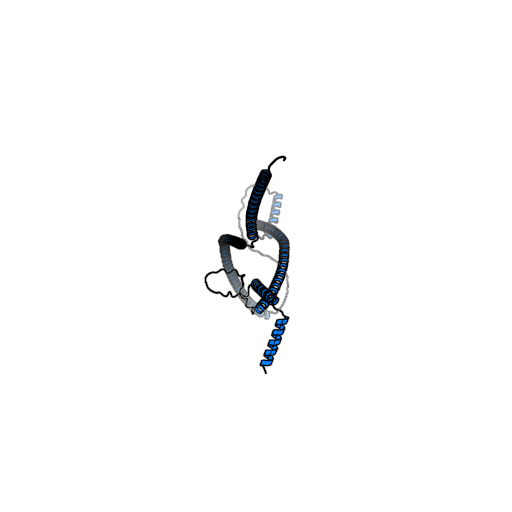TOM 2612 N N . VAL A 1 321 ? 21.603 -10.047 -6.340 1.00 95.75 321 VAL A N 1
ATOM 2613 C CA . VAL A 1 321 ? 22.956 -10.283 -5.810 1.00 95.75 321 VAL A CA 1
ATOM 2614 C C . VAL A 1 321 ? 23.886 -10.824 -6.897 1.00 95.75 321 VAL A C 1
ATOM 2616 O O . VAL A 1 321 ? 24.978 -10.295 -7.080 1.00 95.75 321 VAL A O 1
ATOM 2619 N N . LYS A 1 322 ? 23.445 -11.817 -7.682 1.00 94.94 322 LYS A N 1
ATOM 2620 C CA . LYS A 1 322 ? 24.243 -12.359 -8.800 1.00 94.94 322 LYS A CA 1
ATOM 2621 C C . LYS A 1 322 ? 24.531 -11.309 -9.875 1.00 94.94 322 LYS A C 1
ATOM 2623 O O . LYS A 1 322 ? 25.644 -11.230 -10.381 1.00 94.94 322 LYS A O 1
ATOM 2628 N N . CYS A 1 323 ? 23.539 -10.493 -10.229 1.00 93.50 323 CYS A N 1
ATOM 2629 C CA . CYS A 1 323 ? 23.717 -9.414 -11.200 1.00 93.50 323 CYS A CA 1
ATOM 2630 C C . CYS A 1 323 ? 24.717 -8.365 -10.694 1.00 93.50 323 CYS A C 1
ATOM 2632 O O . CYS A 1 323 ? 25.601 -7.947 -11.437 1.00 93.50 323 CYS A O 1
ATOM 2634 N N . GLN A 1 324 ? 24.622 -7.991 -9.417 1.00 94.62 324 GLN A N 1
ATOM 2635 C CA . GLN A 1 324 ? 25.539 -7.048 -8.790 1.00 94.62 324 GLN A CA 1
ATOM 2636 C C . GLN A 1 324 ? 26.976 -7.584 -8.764 1.00 94.62 324 GLN A C 1
ATOM 2638 O O . GLN A 1 324 ? 27.886 -6.856 -9.147 1.00 94.62 324 GLN A O 1
ATOM 2643 N N . GLN A 1 325 ? 27.169 -8.861 -8.422 1.00 95.94 325 GLN A N 1
ATOM 2644 C CA . GLN A 1 325 ? 28.479 -9.519 -8.497 1.00 95.94 325 GLN A CA 1
ATOM 2645 C C . GLN A 1 325 ? 29.054 -9.477 -9.918 1.00 95.94 325 GLN A C 1
ATOM 2647 O O . GLN A 1 325 ? 30.190 -9.055 -10.104 1.00 95.94 325 GLN A O 1
ATOM 2652 N N . ASN A 1 326 ? 28.253 -9.806 -10.938 1.00 95.06 326 ASN A N 1
ATOM 2653 C CA . ASN A 1 326 ? 28.701 -9.741 -12.333 1.00 95.06 326 ASN A CA 1
ATOM 2654 C C . ASN A 1 326 ? 29.119 -8.320 -12.753 1.00 95.06 326 ASN A C 1
ATOM 2656 O O . ASN A 1 326 ? 30.059 -8.151 -13.529 1.00 95.06 326 ASN A O 1
ATOM 2660 N N . VAL A 1 327 ? 28.416 -7.293 -12.264 1.00 94.75 327 VAL A N 1
ATOM 2661 C CA . VAL A 1 327 ? 28.759 -5.887 -12.525 1.00 94.75 327 VAL A CA 1
ATOM 2662 C C . VAL A 1 327 ? 30.041 -5.488 -11.794 1.00 94.75 327 VAL A C 1
ATOM 2664 O O . VAL A 1 327 ? 30.876 -4.797 -12.373 1.00 94.75 327 VAL A O 1
ATOM 2667 N N . GLU A 1 328 ? 30.226 -5.922 -10.548 1.00 94.88 328 GLU A N 1
ATOM 2668 C CA . GLU A 1 328 ? 31.457 -5.690 -9.785 1.00 94.88 328 GLU A CA 1
ATOM 2669 C C . GLU A 1 328 ? 32.670 -6.355 -10.453 1.00 94.88 328 GLU A C 1
ATOM 2671 O O . GLU A 1 328 ? 33.709 -5.708 -10.602 1.00 94.88 328 GLU A O 1
ATOM 2676 N N . ASP A 1 329 ? 32.519 -7.584 -10.948 1.00 95.44 329 ASP A N 1
ATOM 2677 C CA . ASP A 1 329 ? 33.560 -8.300 -11.691 1.00 95.44 329 ASP A CA 1
ATOM 2678 C C . ASP A 1 329 ? 33.897 -7.603 -13.019 1.00 95.44 329 ASP A C 1
ATOM 2680 O O . ASP A 1 329 ? 35.070 -7.397 -13.339 1.00 95.44 329 ASP A O 1
ATOM 2684 N N . ALA A 1 330 ? 32.881 -7.170 -13.775 1.00 93.31 330 ALA A N 1
ATOM 2685 C CA . ALA A 1 330 ? 33.080 -6.414 -15.010 1.00 93.31 330 ALA A CA 1
ATOM 2686 C C . ALA A 1 330 ? 33.768 -5.062 -14.756 1.00 93.31 330 ALA A C 1
ATOM 2688 O O . ALA A 1 330 ? 34.651 -4.664 -15.517 1.00 93.31 330 ALA A O 1
ATOM 2689 N N . ASN A 1 331 ? 33.411 -4.371 -13.670 1.00 90.94 331 ASN A N 1
ATOM 2690 C CA . ASN A 1 331 ? 34.063 -3.128 -13.265 1.00 90.94 331 ASN A CA 1
ATOM 2691 C C . ASN A 1 331 ? 35.514 -3.359 -12.839 1.00 90.94 331 ASN A C 1
ATOM 2693 O O . ASN A 1 331 ? 36.381 -2.568 -13.209 1.00 90.94 331 ASN A O 1
ATOM 2697 N N . ARG A 1 332 ? 35.807 -4.440 -12.104 1.00 94.12 332 ARG A N 1
ATOM 2698 C CA . ARG A 1 332 ? 37.188 -4.810 -11.767 1.00 94.12 332 ARG A CA 1
ATOM 2699 C C . ARG A 1 332 ? 38.009 -5.029 -13.037 1.00 94.12 332 ARG A C 1
ATOM 2701 O O . ARG A 1 332 ? 39.071 -4.427 -13.164 1.00 94.12 332 ARG A O 1
ATOM 2708 N N . LEU A 1 333 ? 37.490 -5.807 -13.989 1.00 92.25 333 LEU A N 1
ATOM 2709 C CA . LEU A 1 333 ? 38.159 -6.042 -15.270 1.00 92.25 333 LEU A CA 1
ATOM 2710 C C . LEU A 1 333 ? 38.383 -4.731 -16.037 1.00 92.25 333 LEU A C 1
ATOM 2712 O O . LEU A 1 333 ? 39.460 -4.505 -16.579 1.00 92.25 333 LEU A O 1
ATOM 2716 N N . LEU A 1 334 ? 37.393 -3.834 -16.049 1.00 88.50 334 LEU A N 1
ATOM 2717 C CA . LEU A 1 334 ? 37.518 -2.530 -16.697 1.00 88.50 334 LEU A CA 1
ATOM 2718 C C . LEU A 1 334 ? 38.621 -1.672 -16.058 1.00 88.50 334 LEU A C 1
ATOM 2720 O O . LEU A 1 334 ? 39.377 -1.025 -16.779 1.00 88.50 334 LEU A O 1
ATOM 2724 N N . ILE A 1 335 ? 38.742 -1.678 -14.727 1.00 88.88 335 ILE A N 1
ATOM 2725 C CA . ILE A 1 335 ? 39.810 -0.970 -14.002 1.00 88.88 335 ILE A CA 1
ATOM 2726 C C . ILE A 1 335 ? 41.182 -1.577 -14.330 1.00 88.88 335 ILE A C 1
ATOM 2728 O O . ILE A 1 335 ? 42.140 -0.840 -14.571 1.00 88.88 335 ILE A O 1
ATOM 2732 N N . GLU A 1 336 ? 41.291 -2.905 -14.392 1.00 90.44 336 GLU A N 1
ATOM 2733 C CA . GLU A 1 336 ? 42.523 -3.591 -14.802 1.00 90.44 336 GLU A CA 1
ATOM 2734 C C . GLU A 1 336 ? 42.910 -3.234 -16.247 1.00 90.44 336 GLU A C 1
ATOM 2736 O O . GLU A 1 336 ? 44.057 -2.879 -16.515 1.00 90.44 336 GLU A O 1
ATOM 2741 N N . CYS A 1 337 ? 41.953 -3.222 -17.179 1.00 87.81 337 CYS A N 1
ATOM 2742 C CA . CYS A 1 337 ? 42.196 -2.781 -18.553 1.00 87.81 337 CYS A CA 1
ATOM 2743 C C . CYS A 1 337 ? 42.607 -1.307 -18.621 1.00 87.81 337 CYS A C 1
ATOM 2745 O O . CYS A 1 337 ? 43.538 -0.973 -19.349 1.00 87.81 337 CYS A O 1
ATOM 2747 N N . LYS A 1 338 ? 41.947 -0.432 -17.854 1.00 86.00 338 LYS A N 1
ATOM 2748 C CA . LYS A 1 338 ? 42.269 0.997 -17.792 1.00 86.00 338 LYS A CA 1
ATOM 2749 C C . LYS A 1 338 ? 43.701 1.222 -17.327 1.00 86.00 338 LYS A C 1
ATOM 2751 O O . LYS A 1 338 ? 44.467 1.876 -18.019 1.00 86.00 338 LYS A O 1
ATOM 2756 N N . THR A 1 339 ? 44.081 0.611 -16.209 1.00 87.19 339 THR A N 1
ATOM 2757 C CA . THR A 1 339 ? 45.447 0.726 -15.679 1.00 87.19 339 THR A CA 1
ATOM 2758 C C . THR A 1 339 ? 46.488 0.136 -16.636 1.00 87.19 339 THR A C 1
ATOM 2760 O O . THR A 1 339 ? 47.575 0.693 -16.773 1.00 87.19 339 THR A O 1
ATOM 2763 N N . GLY A 1 340 ? 46.158 -0.944 -17.356 1.00 87.75 340 GLY A N 1
ATOM 2764 C CA . GLY A 1 340 ? 46.999 -1.481 -18.429 1.00 87.75 340 GLY A CA 1
ATOM 2765 C C . GLY A 1 340 ? 47.203 -0.499 -19.590 1.00 87.75 340 GLY A C 1
ATOM 2766 O O . GLY A 1 340 ? 48.333 -0.318 -20.043 1.00 87.75 340 GLY A O 1
ATOM 2767 N N . VAL A 1 341 ? 46.134 0.159 -20.050 1.00 85.50 341 VAL A N 1
ATOM 2768 C CA . VAL A 1 341 ? 46.192 1.179 -21.111 1.00 85.50 341 VAL A CA 1
ATOM 2769 C C . VAL A 1 341 ? 46.954 2.419 -20.650 1.00 85.50 341 VAL A C 1
ATOM 2771 O O . VAL A 1 341 ? 47.824 2.882 -21.384 1.00 85.50 341 VAL A O 1
ATOM 2774 N N . ASP A 1 342 ? 46.702 2.901 -19.432 1.00 83.62 342 ASP A N 1
ATOM 2775 C CA . ASP A 1 342 ? 47.428 4.025 -18.829 1.00 83.62 342 ASP A CA 1
ATOM 2776 C C . ASP A 1 342 ? 48.934 3.729 -18.786 1.00 83.62 342 ASP A C 1
ATOM 2778 O O . ASP A 1 342 ? 49.750 4.546 -19.205 1.00 83.62 342 ASP A O 1
ATOM 2782 N N . HIS A 1 343 ? 49.321 2.512 -18.390 1.00 84.75 343 HIS A N 1
ATOM 2783 C CA . HIS A 1 343 ? 50.728 2.120 -18.347 1.00 84.75 343 HIS A CA 1
ATOM 2784 C C . HIS A 1 343 ? 51.386 2.070 -19.734 1.00 84.75 343 HIS A C 1
ATOM 2786 O O . HIS A 1 343 ? 52.547 2.454 -19.886 1.00 84.75 343 HIS A O 1
ATOM 2792 N N . ILE A 1 344 ? 50.668 1.589 -20.755 1.00 84.19 344 ILE A N 1
ATOM 2793 C CA . ILE A 1 344 ? 51.158 1.594 -22.141 1.00 84.19 344 ILE A CA 1
ATOM 2794 C C . ILE A 1 344 ? 51.310 3.034 -22.636 1.00 84.19 344 ILE A C 1
ATOM 2796 O O . ILE A 1 344 ? 52.335 3.372 -23.227 1.00 84.19 344 ILE A O 1
ATOM 2800 N N . TYR A 1 345 ? 50.333 3.892 -22.355 1.00 83.00 345 TYR A N 1
ATOM 2801 C CA . TYR A 1 345 ? 50.370 5.299 -22.729 1.00 83.00 345 TYR A CA 1
ATOM 2802 C C . TYR A 1 345 ? 51.538 6.044 -22.077 1.00 83.00 345 TYR A C 1
ATOM 2804 O O . TYR A 1 345 ? 52.289 6.728 -22.777 1.00 83.00 345 TYR A O 1
ATOM 2812 N N . ASP A 1 346 ? 51.756 5.843 -20.775 1.00 82.44 346 ASP A N 1
ATOM 2813 C CA . ASP A 1 346 ? 52.897 6.393 -20.040 1.00 82.44 346 ASP A CA 1
ATOM 2814 C C . ASP A 1 346 ? 54.221 5.932 -20.650 1.00 82.44 346 ASP A C 1
ATOM 2816 O O . ASP A 1 346 ? 55.125 6.742 -20.865 1.00 82.44 346 ASP A O 1
ATOM 2820 N N . LYS A 1 347 ? 54.336 4.647 -21.009 1.00 81.19 347 LYS A N 1
ATOM 2821 C CA . LYS A 1 347 ? 55.523 4.143 -21.707 1.00 81.19 347 LYS A CA 1
ATOM 2822 C C . LYS A 1 347 ? 55.693 4.751 -23.087 1.00 81.19 347 LYS A C 1
ATOM 2824 O O . LYS A 1 347 ? 56.822 4.944 -23.484 1.00 81.19 347 LYS A O 1
ATOM 2829 N N . LEU A 1 348 ? 54.639 5.079 -23.822 1.00 76.31 348 LEU A N 1
ATOM 2830 C CA . LEU A 1 348 ? 54.748 5.695 -25.151 1.00 76.31 348 LEU A CA 1
ATOM 2831 C C . LEU A 1 348 ? 54.820 7.234 -25.089 1.00 76.31 348 LEU A C 1
ATOM 2833 O O . LEU A 1 348 ? 54.904 7.904 -26.121 1.00 76.31 348 LEU A O 1
ATOM 2837 N N . SER A 1 349 ? 54.783 7.834 -23.896 1.00 70.06 349 SER A N 1
ATOM 2838 C CA . SER A 1 349 ? 54.812 9.292 -23.709 1.00 70.06 349 SER A CA 1
ATOM 2839 C C . SER A 1 349 ? 56.135 9.940 -24.138 1.00 70.06 349 SER A C 1
ATOM 2841 O O . SER A 1 349 ? 56.121 11.084 -24.586 1.00 70.06 349 SER A O 1
ATOM 2843 N N . PHE A 1 350 ? 57.256 9.206 -24.094 1.00 68.00 350 PHE A N 1
ATOM 2844 C CA . PHE A 1 350 ? 58.574 9.711 -24.510 1.00 68.00 350 PHE A CA 1
ATOM 2845 C C . PHE A 1 350 ? 58.716 9.886 -26.030 1.00 68.00 350 PHE A C 1
ATOM 2847 O O . PHE A 1 350 ? 59.619 10.587 -26.491 1.00 68.00 350 PHE A O 1
ATOM 2854 N N . LEU A 1 351 ? 57.831 9.269 -26.818 1.00 63.53 351 LEU A N 1
ATOM 2855 C CA . LEU A 1 351 ? 57.764 9.456 -28.263 1.00 63.53 351 LEU A CA 1
ATOM 2856 C C . LEU A 1 351 ? 57.029 10.769 -28.545 1.00 63.53 351 LEU A C 1
ATOM 2858 O O . LEU A 1 351 ? 55.796 10.833 -28.563 1.00 63.53 351 LEU A O 1
ATOM 2862 N N . SER A 1 352 ? 57.805 11.839 -28.722 1.00 53.44 352 SER A N 1
ATOM 2863 C CA . SER A 1 352 ? 57.300 13.121 -29.210 1.00 53.44 352 SER A CA 1
ATOM 2864 C C . SER A 1 352 ? 57.073 13.017 -30.715 1.00 53.44 352 SER A C 1
ATOM 2866 O O . SER A 1 352 ? 58.005 13.112 -31.515 1.00 53.44 352 SER A O 1
ATOM 2868 N N . VAL A 1 353 ? 55.819 12.773 -31.083 1.00 53.16 353 VAL A N 1
ATOM 2869 C CA . VAL A 1 353 ? 55.348 12.754 -32.468 1.00 53.16 353 VAL A CA 1
ATOM 2870 C C . VAL A 1 353 ? 55.637 14.119 -33.092 1.00 53.16 353 VAL A C 1
ATOM 2872 O O . VAL A 1 353 ? 55.072 15.138 -32.680 1.00 53.16 353 VAL A O 1
ATOM 2875 N N . LYS A 1 354 ? 56.496 14.163 -34.117 1.00 45.56 354 LYS A N 1
ATOM 2876 C CA . LYS A 1 354 ? 56.551 15.325 -35.010 1.00 45.56 354 LYS A CA 1
ATOM 2877 C C . LYS A 1 354 ? 55.267 15.315 -35.824 1.00 45.56 354 LYS A C 1
ATOM 2879 O O . LYS A 1 354 ? 55.144 14.593 -36.802 1.00 45.56 354 LYS A O 1
ATOM 2884 N N . ALA A 1 355 ? 54.322 16.130 -35.366 1.00 48.69 355 ALA A N 1
ATOM 2885 C CA . ALA A 1 355 ? 53.026 16.415 -35.958 1.00 48.69 355 ALA A CA 1
ATOM 2886 C C . ALA A 1 355 ? 52.928 16.116 -37.467 1.00 48.69 355 ALA A C 1
ATOM 2888 O O . ALA A 1 355 ? 53.406 16.884 -38.305 1.00 48.69 355 ALA A O 1
ATOM 2889 N N . ALA A 1 356 ? 52.199 15.057 -37.812 1.00 38.44 356 ALA A N 1
ATOM 2890 C CA . ALA A 1 356 ? 51.690 14.862 -39.158 1.00 38.44 356 ALA A CA 1
ATOM 2891 C C . ALA A 1 356 ? 50.251 14.327 -39.120 1.00 38.44 356 ALA A C 1
ATOM 2893 O O . ALA A 1 356 ? 49.991 13.134 -39.085 1.00 38.44 356 ALA A O 1
ATOM 2894 N N . LYS A 1 357 ? 49.315 15.285 -39.175 1.00 45.50 357 LYS A N 1
ATOM 2895 C CA . LYS A 1 357 ? 48.045 15.220 -39.915 1.00 45.50 357 LYS A CA 1
ATOM 2896 C C . LYS A 1 357 ? 47.193 13.961 -39.706 1.00 45.50 357 LYS A C 1
ATOM 2898 O O . LYS A 1 357 ? 47.186 13.089 -40.565 1.00 45.50 357 LYS A O 1
ATOM 2903 N N . SER A 1 358 ? 46.364 13.956 -38.660 1.00 34.34 358 SER A N 1
ATOM 2904 C CA . SER A 1 358 ? 44.999 13.379 -38.673 1.00 34.34 358 SER A CA 1
ATOM 2905 C C . SER A 1 358 ? 44.208 13.753 -37.409 1.00 34.34 358 SER A C 1
ATOM 2907 O O . SER A 1 358 ? 43.527 12.925 -36.813 1.00 34.34 358 SER A O 1
ATOM 2909 N N . THR A 1 359 ? 44.273 15.020 -37.001 1.00 33.12 359 THR A N 1
ATOM 2910 C CA . THR A 1 359 ? 43.290 15.593 -36.074 1.00 33.12 359 THR A CA 1
ATOM 2911 C C . THR A 1 359 ? 42.546 16.651 -36.862 1.00 33.12 359 THR A C 1
ATOM 2913 O O . THR A 1 359 ? 43.164 17.599 -37.348 1.00 33.12 359 THR A O 1
ATOM 2916 N N . GLU A 1 360 ? 41.240 16.470 -37.048 1.00 34.25 360 GLU A N 1
ATOM 2917 C CA . GLU A 1 360 ? 40.362 17.540 -37.511 1.00 34.25 360 GLU A CA 1
ATOM 2918 C C . GLU A 1 360 ? 40.476 18.702 -36.516 1.00 34.25 360 GLU A C 1
ATOM 2920 O O . GLU A 1 360 ? 39.848 18.714 -35.463 1.00 34.25 360 GLU A O 1
ATOM 2925 N N . HIS A 1 361 ? 41.340 19.661 -36.841 1.00 31.20 361 HIS A N 1
ATOM 2926 C CA . HIS A 1 361 ? 41.388 20.966 -36.207 1.00 31.20 361 HIS A CA 1
ATOM 2927 C C . HIS A 1 361 ? 40.135 21.733 -36.636 1.00 31.20 361 HIS A C 1
ATOM 2929 O O . HIS A 1 361 ? 40.063 22.252 -37.751 1.00 31.20 361 HIS A O 1
ATOM 2935 N N . PHE A 1 362 ? 39.148 21.822 -35.748 1.00 32.53 362 PHE A N 1
ATOM 2936 C CA . PHE A 1 362 ? 38.277 22.990 -35.732 1.00 32.53 362 PHE A CA 1
ATOM 2937 C C . PHE A 1 362 ? 39.094 24.144 -35.151 1.00 32.53 362 PHE A C 1
ATOM 2939 O O . PHE A 1 362 ? 39.457 24.135 -33.978 1.00 32.53 362 PHE A O 1
ATOM 2946 N N . ILE A 1 363 ? 39.441 25.098 -36.011 1.00 32.62 363 ILE A N 1
ATOM 2947 C CA . ILE A 1 363 ? 40.051 26.362 -35.612 1.00 32.62 363 ILE A CA 1
ATOM 2948 C C . ILE A 1 363 ? 38.912 27.282 -35.170 1.00 32.62 363 ILE A C 1
ATOM 2950 O O . ILE A 1 363 ? 38.155 27.763 -36.009 1.00 32.62 363 ILE A O 1
ATOM 2954 N N . GLU A 1 364 ? 38.823 27.544 -33.871 1.00 36.09 364 GLU A N 1
ATOM 2955 C CA . GLU A 1 364 ? 38.238 28.774 -33.338 1.00 36.09 364 GLU A CA 1
ATOM 2956 C C . GLU A 1 364 ? 39.341 29.510 -32.564 1.00 36.09 364 GLU A C 1
ATOM 2958 O O . GLU A 1 364 ? 39.921 28.981 -31.620 1.00 36.09 364 GLU A O 1
ATOM 2963 N N . ASP A 1 365 ? 39.677 30.705 -33.051 1.00 37.75 365 ASP A N 1
ATOM 2964 C CA . ASP A 1 365 ? 40.419 31.776 -32.382 1.00 37.75 365 ASP A CA 1
ATOM 2965 C C . ASP A 1 365 ? 41.639 31.403 -31.516 1.00 37.75 365 ASP A C 1
ATOM 2967 O O . ASP A 1 365 ? 41.631 31.495 -30.290 1.00 37.75 365 ASP A O 1
ATOM 2971 N N . GLY A 1 366 ? 42.767 31.150 -32.190 1.00 38.06 366 GLY A N 1
ATOM 2972 C CA . GLY A 1 366 ? 44.050 31.789 -31.851 1.00 38.06 366 GLY A CA 1
ATOM 2973 C C . GLY A 1 366 ? 44.630 31.601 -30.442 1.00 38.06 366 GLY A C 1
ATOM 2974 O O . GLY A 1 366 ? 45.442 32.426 -30.021 1.00 38.06 366 GLY A O 1
ATOM 2975 N N . LYS A 1 367 ? 44.263 30.546 -29.714 1.00 37.00 367 LYS A N 1
ATOM 2976 C CA . LYS A 1 367 ? 44.940 30.134 -28.480 1.00 37.00 367 LYS A CA 1
ATOM 2977 C C . LYS A 1 367 ? 45.272 28.653 -28.546 1.00 37.00 367 LYS A C 1
ATOM 2979 O O . LYS A 1 367 ? 44.385 27.819 -28.681 1.00 37.00 367 LYS A O 1
ATOM 2984 N N . GLU A 1 368 ? 46.559 28.347 -28.431 1.00 34.09 368 GLU A N 1
ATOM 2985 C CA . GLU A 1 368 ? 47.056 27.000 -28.170 1.00 34.09 368 GLU A CA 1
ATOM 2986 C C . GLU A 1 368 ? 46.499 26.551 -26.815 1.00 34.09 368 GLU A C 1
ATOM 2988 O O . GLU A 1 368 ? 46.949 26.989 -25.757 1.00 34.09 368 GLU A O 1
ATOM 2993 N N . VAL A 1 369 ? 45.448 25.737 -26.849 1.00 31.62 369 VAL A N 1
ATOM 2994 C CA . VAL A 1 369 ? 44.982 24.995 -25.683 1.00 31.62 369 VAL A CA 1
ATOM 2995 C C . VAL A 1 369 ? 45.524 23.588 -25.856 1.00 31.62 369 VAL A C 1
ATOM 2997 O O . VAL A 1 369 ? 45.002 22.813 -26.656 1.00 31.62 369 VAL A O 1
ATOM 3000 N N . GLU A 1 370 ? 46.590 23.273 -25.122 1.00 38.12 370 GLU A N 1
ATOM 3001 C CA . GLU A 1 370 ? 46.938 21.888 -24.818 1.00 38.12 370 GLU A CA 1
ATOM 3002 C C . GLU A 1 370 ? 45.695 21.241 -24.203 1.00 38.12 370 GLU A C 1
ATOM 3004 O O . GLU A 1 370 ? 45.302 21.534 -23.070 1.00 38.12 370 GLU A O 1
ATOM 3009 N N . GLN A 1 371 ? 45.014 20.409 -24.988 1.00 40.34 371 GLN A N 1
ATOM 3010 C CA . GLN A 1 371 ? 43.964 19.557 -24.464 1.00 40.34 371 GLN A CA 1
ATOM 3011 C C . GLN A 1 371 ? 44.655 18.536 -23.566 1.00 40.34 371 GLN A C 1
ATOM 3013 O O . GLN A 1 371 ? 45.243 17.568 -24.042 1.00 40.34 371 GLN A O 1
ATOM 3018 N N . ASN A 1 372 ? 44.619 18.793 -22.259 1.00 45.28 372 ASN A N 1
ATOM 3019 C CA . ASN A 1 372 ? 44.826 17.759 -21.259 1.00 45.28 372 ASN A CA 1
ATOM 3020 C C . ASN A 1 372 ? 43.773 16.683 -21.528 1.00 45.28 372 ASN A C 1
ATOM 3022 O O . ASN A 1 372 ? 42.599 16.874 -21.212 1.00 45.28 372 ASN A O 1
ATOM 3026 N N . ILE A 1 373 ? 44.192 15.604 -22.188 1.00 49.22 373 ILE A N 1
ATOM 3027 C CA . ILE A 1 373 ? 43.379 14.408 -22.375 1.00 49.22 373 ILE A CA 1
ATOM 3028 C C . ILE A 1 373 ? 43.055 13.920 -20.969 1.00 49.22 373 ILE A C 1
ATOM 3030 O O . ILE A 1 373 ? 43.948 13.573 -20.198 1.00 49.22 373 ILE A O 1
ATOM 3034 N N . ASP A 1 374 ? 41.780 13.990 -20.611 1.00 48.88 374 ASP A N 1
ATOM 3035 C CA . ASP A 1 374 ? 41.301 13.480 -19.340 1.00 48.88 374 ASP A CA 1
ATOM 3036 C C . ASP A 1 374 ? 41.574 11.968 -19.326 1.00 48.88 374 ASP A C 1
ATOM 3038 O O . ASP A 1 374 ? 41.246 11.280 -20.297 1.00 48.88 374 ASP A O 1
ATOM 3042 N N . ASN A 1 375 ? 42.163 11.438 -18.247 1.00 53.66 375 ASN A N 1
ATOM 3043 C CA . ASN A 1 375 ? 42.528 10.018 -18.066 1.00 53.66 375 ASN A CA 1
ATOM 3044 C C . ASN A 1 375 ? 41.290 9.086 -18.019 1.00 53.66 375 ASN A C 1
ATOM 3046 O O . ASN A 1 375 ? 41.270 8.077 -17.317 1.00 53.66 375 ASN A O 1
ATOM 3050 N N . SER A 1 376 ? 40.183 9.454 -18.657 1.00 57.53 376 SER A N 1
ATOM 3051 C CA . SER A 1 376 ? 38.881 8.800 -18.607 1.00 57.53 376 SER A CA 1
ATOM 3052 C C . SER A 1 376 ? 38.506 8.137 -19.936 1.00 57.53 376 SER A C 1
ATOM 3054 O O . SER A 1 376 ? 37.784 7.139 -19.920 1.00 57.53 376 SER A O 1
ATOM 3056 N N . ASP A 1 377 ? 39.029 8.613 -21.073 1.00 71.12 377 ASP A N 1
ATOM 3057 C CA . ASP A 1 377 ? 38.654 8.100 -22.398 1.00 71.12 377 ASP A CA 1
ATOM 3058 C C . ASP A 1 377 ? 39.648 7.035 -22.910 1.00 71.12 377 ASP A C 1
ATOM 3060 O O . ASP A 1 377 ? 40.528 7.275 -23.740 1.00 71.12 377 ASP A O 1
ATOM 3064 N N . ILE A 1 378 ? 39.507 5.813 -22.377 1.00 72.44 378 ILE A N 1
ATOM 3065 C CA . ILE A 1 378 ? 40.330 4.632 -22.717 1.00 72.44 378 ILE A CA 1
ATOM 3066 C C . ILE A 1 378 ? 40.429 4.392 -24.242 1.00 72.44 378 ILE A C 1
ATOM 3068 O O . ILE A 1 378 ? 41.531 4.112 -24.723 1.00 72.44 378 ILE A O 1
ATOM 3072 N N . PRO A 1 379 ? 39.341 4.494 -25.038 1.00 78.75 379 PRO A N 1
ATOM 3073 C CA . PRO A 1 379 ? 39.410 4.346 -26.493 1.00 78.75 379 PRO A CA 1
ATOM 3074 C C . PRO A 1 379 ? 40.306 5.382 -27.181 1.00 78.75 379 PRO A C 1
ATOM 3076 O O . PRO A 1 379 ? 40.980 5.053 -28.159 1.00 78.75 379 PRO A O 1
ATOM 3079 N N . GLU A 1 380 ? 40.331 6.621 -26.687 1.00 76.88 380 GLU A N 1
ATOM 3080 C CA . GLU A 1 380 ? 41.169 7.685 -27.240 1.00 76.88 380 GLU A CA 1
ATOM 3081 C C . GLU A 1 380 ? 42.642 7.472 -26.873 1.00 76.88 380 GLU A C 1
ATOM 3083 O O . GLU A 1 380 ? 43.506 7.538 -27.751 1.00 76.88 380 GLU A O 1
ATOM 3088 N N . MET A 1 381 ? 42.927 7.077 -25.626 1.00 74.56 381 MET A N 1
ATOM 3089 C CA . MET A 1 381 ? 44.279 6.679 -25.212 1.00 74.56 381 MET A CA 1
ATOM 3090 C C . MET A 1 381 ? 44.801 5.486 -26.017 1.00 74.56 381 MET A C 1
ATOM 3092 O O . MET A 1 381 ? 45.936 5.523 -26.490 1.00 74.56 381 MET A O 1
ATOM 3096 N N . LEU A 1 382 ? 43.978 4.457 -26.247 1.00 80.12 382 LEU A N 1
ATOM 3097 C CA . LEU A 1 382 ? 44.332 3.313 -27.097 1.00 80.12 382 LEU A CA 1
ATOM 3098 C C . LEU A 1 382 ? 44.625 3.734 -28.538 1.00 80.12 382 LEU A C 1
ATOM 3100 O O . LEU A 1 382 ? 45.583 3.248 -29.138 1.00 80.12 382 LEU A O 1
ATOM 3104 N N . LYS A 1 383 ? 43.834 4.656 -29.096 1.00 82.19 383 LYS A N 1
ATOM 3105 C CA . LYS A 1 383 ? 44.058 5.186 -30.445 1.00 82.19 383 LYS A CA 1
ATOM 3106 C C . LYS A 1 383 ? 45.393 5.926 -30.543 1.00 82.19 383 LYS A C 1
ATOM 3108 O O . LYS A 1 383 ? 46.121 5.739 -31.513 1.00 82.19 383 LYS A O 1
ATOM 3113 N N . ILE A 1 384 ? 45.736 6.724 -29.532 1.00 79.88 384 ILE A N 1
ATOM 3114 C CA . ILE A 1 384 ? 47.025 7.424 -29.469 1.00 79.88 384 ILE A CA 1
ATOM 3115 C C . ILE A 1 384 ? 48.178 6.428 -29.303 1.00 79.88 384 ILE A C 1
ATOM 3117 O O . ILE A 1 384 ? 49.189 6.561 -29.989 1.00 79.88 384 ILE A O 1
ATOM 3121 N N . CYS A 1 385 ? 48.026 5.415 -28.444 1.00 81.50 385 CYS A N 1
ATOM 3122 C CA . CYS A 1 385 ? 49.024 4.358 -28.273 1.00 81.50 385 CYS A CA 1
ATOM 3123 C C . CYS A 1 385 ? 49.283 3.605 -29.582 1.00 81.50 385 CYS A C 1
ATOM 3125 O O . CYS A 1 385 ? 50.440 3.416 -29.942 1.00 81.50 385 CYS A O 1
ATOM 3127 N N . ASN A 1 386 ? 48.227 3.231 -30.313 1.00 82.81 386 ASN A N 1
ATOM 3128 C CA . ASN A 1 386 ? 48.350 2.552 -31.604 1.00 82.81 386 ASN A CA 1
ATOM 3129 C C . ASN A 1 386 ? 49.061 3.427 -32.639 1.00 82.81 386 ASN A C 1
ATOM 3131 O O . ASN A 1 386 ? 50.027 2.974 -33.233 1.00 82.81 386 ASN A O 1
ATOM 3135 N N . ASN A 1 387 ? 48.677 4.700 -32.779 1.00 81.81 387 ASN A N 1
ATOM 3136 C CA . ASN A 1 387 ? 49.344 5.608 -33.717 1.00 81.81 387 ASN A CA 1
ATOM 3137 C C . ASN A 1 387 ? 50.842 5.779 -33.399 1.00 81.81 387 ASN A C 1
ATOM 3139 O O . ASN A 1 387 ? 51.670 5.794 -34.304 1.00 81.81 387 ASN A O 1
ATOM 3143 N N . LYS A 1 388 ? 51.198 5.896 -32.112 1.00 78.94 388 LYS A N 1
ATOM 3144 C CA . LYS A 1 388 ? 52.599 5.993 -31.673 1.00 78.94 388 LYS A CA 1
ATOM 3145 C C . LYS A 1 388 ? 53.376 4.695 -31.901 1.00 78.94 388 LYS A C 1
ATOM 3147 O O . LYS A 1 388 ? 54.564 4.748 -32.206 1.00 78.94 388 LYS A O 1
ATOM 3152 N N . LEU A 1 389 ? 52.730 3.542 -31.724 1.00 80.81 389 LEU A N 1
ATOM 3153 C CA . LEU A 1 389 ? 53.318 2.232 -32.008 1.00 80.81 389 LEU A CA 1
ATOM 3154 C C . LEU A 1 389 ? 53.544 2.028 -33.506 1.00 80.81 389 LEU A C 1
ATOM 3156 O O . LEU A 1 389 ? 54.610 1.548 -33.876 1.00 80.81 389 LEU A O 1
ATOM 3160 N N . ASP A 1 390 ? 52.589 2.422 -34.347 1.00 81.75 390 ASP A N 1
ATOM 3161 C CA . ASP A 1 390 ? 52.709 2.351 -35.805 1.00 81.75 390 ASP A CA 1
ATOM 3162 C C . ASP A 1 390 ? 53.863 3.237 -36.298 1.00 81.75 390 ASP A C 1
ATOM 3164 O O . ASP A 1 390 ? 54.707 2.783 -37.063 1.00 81.75 390 ASP A O 1
ATOM 3168 N N . GLU A 1 391 ? 53.987 4.461 -35.776 1.00 75.94 391 GLU A N 1
ATOM 3169 C CA . GLU A 1 391 ? 55.099 5.359 -36.116 1.00 75.94 391 GLU A CA 1
ATOM 3170 C C . GLU A 1 391 ? 56.453 4.827 -35.617 1.00 75.94 391 GLU A C 1
ATOM 3172 O O . GLU A 1 391 ? 57.460 4.936 -36.316 1.00 75.94 391 GLU A O 1
ATOM 3177 N N . LEU A 1 392 ? 56.497 4.197 -34.436 1.00 77.44 392 LEU A N 1
ATOM 3178 C CA . LEU A 1 392 ? 57.706 3.529 -33.950 1.00 77.44 392 LEU A CA 1
ATOM 3179 C C . LEU A 1 392 ? 58.084 2.344 -34.846 1.00 77.44 392 LEU A C 1
ATOM 3181 O O . LEU A 1 392 ? 59.257 2.193 -35.182 1.00 77.44 392 LEU A O 1
ATOM 3185 N N . MET A 1 393 ? 57.109 1.533 -35.256 1.00 76.44 393 MET A N 1
ATOM 3186 C CA . MET A 1 393 ? 57.309 0.408 -36.172 1.00 76.44 393 MET A CA 1
ATOM 3187 C C . MET A 1 393 ? 57.810 0.877 -37.542 1.00 76.44 393 MET A C 1
ATOM 3189 O O . MET A 1 393 ? 58.765 0.306 -38.066 1.00 76.44 393 MET A O 1
ATOM 3193 N N . ASP A 1 394 ? 57.239 1.952 -38.084 1.00 78.94 394 ASP A N 1
ATOM 3194 C CA . ASP A 1 394 ? 57.691 2.569 -39.332 1.00 78.94 394 ASP A CA 1
ATOM 3195 C C . ASP A 1 394 ? 59.098 3.162 -3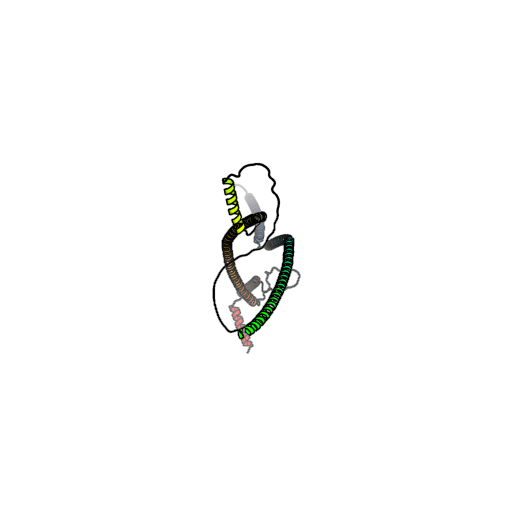9.195 1.00 78.94 394 ASP A C 1
ATOM 3197 O O . ASP A 1 394 ? 59.936 2.970 -40.075 1.00 78.94 394 ASP A O 1
ATOM 3201 N N . SER A 1 395 ? 59.408 3.801 -38.061 1.00 70.44 395 SER A N 1
ATOM 3202 C CA . SER A 1 395 ? 60.755 4.311 -37.784 1.00 70.44 395 SER A CA 1
ATOM 3203 C C . SER A 1 395 ? 61.799 3.198 -37.657 1.00 70.44 395 SER A C 1
ATOM 3205 O O . SER A 1 395 ? 62.962 3.417 -37.980 1.00 70.44 395 SER A O 1
ATOM 3207 N N . LEU A 1 396 ? 61.394 1.999 -37.222 1.00 69.50 396 LEU A N 1
ATOM 3208 C CA . LEU A 1 396 ? 62.266 0.829 -37.131 1.00 69.50 396 LEU A CA 1
ATOM 3209 C C . LEU A 1 396 ? 62.492 0.148 -38.487 1.00 69.50 396 LEU A C 1
ATOM 3211 O O . LEU A 1 396 ? 63.528 -0.487 -38.664 1.00 69.50 396 LEU A O 1
ATOM 3215 N N . ASN A 1 397 ? 61.558 0.268 -39.437 1.00 70.06 397 ASN A N 1
ATOM 3216 C CA . ASN A 1 397 ? 61.661 -0.378 -40.751 1.00 70.06 397 ASN A CA 1
ATOM 3217 C C . ASN A 1 397 ? 62.826 0.166 -41.599 1.00 70.06 397 ASN A C 1
ATOM 3219 O O . ASN A 1 397 ? 63.413 -0.587 -42.375 1.00 70.06 397 ASN A O 1
ATOM 3223 N N . ASP A 1 398 ? 63.187 1.440 -41.421 1.00 64.38 398 ASP A N 1
ATOM 3224 C CA . ASP A 1 398 ? 64.312 2.089 -42.112 1.00 64.38 398 ASP A CA 1
ATOM 3225 C C . ASP A 1 398 ? 65.636 2.015 -41.323 1.00 64.38 398 ASP A C 1
ATOM 3227 O O . ASP A 1 398 ? 66.676 2.488 -41.789 1.00 64.38 398 ASP A O 1
ATOM 3231 N N . VAL A 1 399 ? 65.627 1.414 -40.128 1.00 62.31 399 VAL A N 1
ATOM 3232 C CA . VAL A 1 399 ? 66.806 1.301 -39.265 1.00 62.31 399 VAL A CA 1
ATOM 3233 C C . VAL A 1 399 ? 67.420 -0.088 -39.404 1.00 62.31 399 VAL A C 1
ATOM 3235 O O . VAL A 1 399 ? 66.846 -1.098 -39.003 1.00 62.31 399 VAL A O 1
ATOM 3238 N N . ASN A 1 400 ? 68.646 -0.145 -39.927 1.00 69.00 400 ASN A N 1
ATOM 3239 C CA . ASN A 1 400 ? 69.430 -1.372 -39.914 1.00 69.00 400 ASN A CA 1
ATOM 3240 C C . ASN A 1 400 ? 69.883 -1.674 -38.474 1.00 69.00 400 ASN A C 1
ATOM 3242 O O . ASN A 1 400 ? 70.802 -1.044 -37.947 1.00 69.00 400 ASN A O 1
ATOM 3246 N N . ILE A 1 401 ? 69.214 -2.635 -37.834 1.00 66.81 401 ILE A N 1
ATOM 3247 C CA . ILE A 1 401 ? 69.429 -3.018 -36.429 1.00 66.81 401 ILE A CA 1
ATOM 3248 C C . ILE A 1 401 ? 70.904 -3.378 -36.162 1.00 66.81 401 ILE A C 1
ATOM 3250 O O . ILE A 1 401 ? 71.434 -3.041 -35.106 1.00 66.81 401 ILE A O 1
ATOM 3254 N N . GLU A 1 402 ? 71.597 -3.989 -37.128 1.00 65.62 402 GLU A N 1
ATOM 3255 C CA . GLU A 1 402 ? 73.026 -4.335 -37.034 1.00 65.62 402 GLU A CA 1
ATOM 3256 C C . GLU A 1 402 ? 73.945 -3.103 -37.016 1.00 65.62 402 GLU A C 1
ATOM 3258 O O . GLU A 1 402 ? 74.988 -3.100 -36.363 1.00 65.62 402 GLU A O 1
ATOM 3263 N N . GLU A 1 403 ? 73.565 -2.035 -37.712 1.00 65.69 403 GLU A N 1
ATOM 3264 C CA . GLU A 1 403 ? 74.354 -0.805 -37.807 1.00 65.69 403 GLU A CA 1
ATOM 3265 C C . GLU A 1 403 ? 74.182 0.057 -36.547 1.00 65.69 403 GLU A C 1
ATOM 3267 O O . GLU A 1 403 ? 75.149 0.628 -36.042 1.00 65.69 403 GLU A O 1
ATOM 3272 N N . GLN A 1 404 ? 72.977 0.071 -35.964 1.00 67.56 404 GLN A N 1
ATOM 3273 C CA . GLN A 1 404 ? 72.727 0.746 -34.689 1.00 67.56 404 GLN A CA 1
ATOM 3274 C C . GLN A 1 404 ? 73.259 -0.004 -33.470 1.00 67.56 404 GLN A C 1
ATOM 3276 O O . GLN A 1 404 ? 73.769 0.641 -32.559 1.00 67.56 404 GLN A O 1
ATOM 3281 N N . LEU A 1 405 ? 73.228 -1.340 -33.457 1.00 66.69 405 LEU A N 1
ATOM 3282 C CA . LEU A 1 405 ? 73.904 -2.117 -32.412 1.00 66.69 405 LEU A CA 1
ATOM 3283 C C . LEU A 1 405 ? 75.420 -1.867 -32.419 1.00 66.69 405 LEU A C 1
ATOM 3285 O O . LEU A 1 405 ? 76.004 -1.682 -31.356 1.00 66.69 405 LEU A O 1
ATOM 3289 N N . ASN A 1 406 ? 76.038 -1.758 -33.601 1.00 70.38 406 ASN A N 1
ATOM 3290 C CA . ASN A 1 406 ? 77.449 -1.379 -33.730 1.00 70.38 406 ASN A CA 1
ATOM 3291 C C . ASN A 1 406 ? 77.729 0.065 -33.267 1.00 70.38 406 ASN A C 1
ATOM 3293 O O . ASN A 1 406 ? 78.775 0.324 -32.676 1.00 70.38 406 ASN A O 1
ATOM 3297 N N . LEU A 1 407 ? 76.819 1.014 -33.519 1.00 68.62 407 LEU A N 1
ATOM 3298 C CA . LEU A 1 407 ? 76.921 2.394 -33.019 1.00 68.62 407 LEU A CA 1
ATOM 3299 C C . LEU A 1 407 ? 76.793 2.464 -31.493 1.00 68.62 407 LEU A C 1
ATOM 3301 O O . LEU A 1 407 ? 77.556 3.188 -30.861 1.00 68.62 407 LEU A O 1
ATOM 3305 N N . ILE A 1 408 ? 75.889 1.683 -30.900 1.00 69.06 408 ILE A N 1
ATOM 3306 C CA . ILE A 1 408 ? 75.730 1.586 -29.444 1.00 69.06 408 ILE A CA 1
ATOM 3307 C C . ILE A 1 408 ? 76.961 0.920 -28.815 1.00 69.06 408 ILE A C 1
ATOM 3309 O O . ILE A 1 408 ? 77.489 1.448 -27.843 1.00 69.06 408 ILE A O 1
ATOM 3313 N N . GLU A 1 409 ? 77.496 -0.163 -29.394 1.00 71.62 409 GLU A N 1
ATOM 3314 C CA . GLU A 1 409 ? 78.763 -0.761 -28.939 1.00 71.62 409 GLU A CA 1
ATOM 3315 C C . GLU A 1 409 ? 79.941 0.223 -29.049 1.00 71.62 409 GLU A C 1
ATOM 3317 O O . GLU A 1 409 ? 80.792 0.273 -28.160 1.00 71.62 409 GLU A O 1
ATOM 3322 N N . GLN A 1 410 ? 79.995 1.048 -30.101 1.00 65.75 410 GLN A N 1
ATOM 3323 C CA . GLN A 1 410 ? 81.013 2.094 -30.239 1.00 65.75 410 GLN A CA 1
ATOM 3324 C C . GLN A 1 410 ? 80.825 3.232 -29.225 1.00 65.75 410 GLN A C 1
ATOM 3326 O O . GLN A 1 410 ? 81.807 3.680 -28.632 1.00 65.75 410 GLN A O 1
ATOM 3331 N N . GLU A 1 411 ? 79.598 3.687 -28.964 1.00 65.81 411 GLU A N 1
ATOM 3332 C CA . GLU A 1 411 ? 79.311 4.689 -27.928 1.00 65.81 411 GLU A CA 1
ATOM 3333 C C . GLU A 1 411 ? 79.588 4.154 -26.514 1.00 65.81 411 GLU A C 1
ATOM 3335 O O . GLU A 1 411 ? 80.156 4.867 -25.680 1.00 65.81 411 GLU A O 1
ATOM 3340 N N . GLU A 1 412 ? 79.295 2.883 -26.238 1.00 66.44 412 GLU A N 1
ATOM 3341 C CA . GLU A 1 412 ? 79.669 2.209 -24.991 1.00 66.44 412 GLU A CA 1
ATOM 3342 C C . GLU A 1 412 ? 81.195 2.066 -24.862 1.00 66.44 412 GLU A C 1
ATOM 3344 O O . GLU A 1 412 ? 81.763 2.298 -23.789 1.00 66.44 412 GLU A O 1
ATOM 3349 N N . PHE A 1 413 ? 81.907 1.799 -25.961 1.00 62.12 413 PHE A N 1
ATOM 3350 C CA . PHE A 1 413 ? 83.372 1.771 -25.994 1.00 62.12 413 PHE A CA 1
ATOM 3351 C C . PHE A 1 413 ? 84.000 3.167 -25.789 1.00 62.12 413 PHE A C 1
ATOM 3353 O O . PHE A 1 413 ? 85.044 3.315 -25.145 1.00 62.12 413 PHE A O 1
ATOM 3360 N N . HIS A 1 414 ? 83.360 4.228 -26.289 1.00 59.22 414 HIS A N 1
ATOM 3361 C CA . HIS A 1 414 ? 83.814 5.610 -26.118 1.00 59.22 414 HIS A CA 1
ATOM 3362 C C . HIS A 1 414 ? 83.502 6.177 -24.729 1.00 59.22 414 HIS A C 1
ATOM 3364 O O . HIS A 1 414 ? 84.336 6.891 -24.165 1.00 59.22 414 HIS A O 1
ATOM 3370 N N . THR A 1 415 ? 82.360 5.830 -24.136 1.00 58.31 415 THR A N 1
ATOM 3371 C CA . THR A 1 415 ? 81.983 6.223 -22.765 1.00 58.31 415 THR A CA 1
ATOM 3372 C C . THR A 1 415 ? 82.772 5.467 -21.694 1.00 58.31 415 THR A C 1
ATOM 3374 O O . THR A 1 415 ? 83.013 5.998 -20.606 1.00 58.31 415 THR A O 1
ATOM 3377 N N . THR A 1 416 ? 83.249 4.258 -22.000 1.00 57.03 416 THR A N 1
ATOM 3378 C CA . THR A 1 416 ? 84.176 3.517 -21.133 1.00 57.03 416 THR A CA 1
ATOM 3379 C C . THR A 1 416 ? 85.625 4.009 -21.248 1.00 57.03 416 THR A C 1
ATOM 3381 O O . THR A 1 416 ? 86.323 4.035 -20.235 1.00 57.03 416 THR A O 1
ATOM 3384 N N . ASN A 1 417 ? 86.073 4.493 -22.416 1.00 55.88 417 ASN A N 1
ATOM 3385 C CA . ASN A 1 417 ? 87.414 5.084 -22.587 1.00 55.88 417 ASN A CA 1
ATOM 3386 C C . ASN A 1 417 ? 87.542 6.558 -22.157 1.00 55.88 417 ASN A C 1
ATOM 3388 O O . ASN A 1 417 ? 88.645 7.000 -21.856 1.00 55.88 417 ASN A O 1
ATOM 3392 N N . THR A 1 418 ? 86.450 7.324 -22.084 1.00 51.41 418 THR A N 1
ATOM 3393 C CA . THR A 1 418 ? 86.450 8.702 -21.534 1.00 51.41 418 THR A CA 1
ATOM 3394 C C . THR A 1 418 ? 86.379 8.754 -20.002 1.00 51.41 418 THR A C 1
ATOM 3396 O O . THR A 1 418 ? 86.527 9.824 -19.416 1.00 51.41 418 THR A O 1
ATOM 3399 N N . LYS A 1 419 ? 86.196 7.604 -19.337 1.00 50.59 419 LYS A N 1
ATOM 3400 C CA . LYS A 1 419 ? 86.222 7.453 -17.870 1.00 50.59 419 LYS A CA 1
ATOM 3401 C C . LYS A 1 419 ? 87.555 6.914 -17.317 1.00 50.59 419 LYS A C 1
ATOM 3403 O O . LYS A 1 419 ? 87.580 6.460 -16.173 1.00 50.59 419 LYS A O 1
ATOM 3408 N N . LYS A 1 420 ? 88.647 6.958 -18.089 1.00 43.72 420 LYS A N 1
ATOM 3409 C CA . LYS A 1 420 ? 89.998 6.610 -17.620 1.00 43.72 420 LYS A CA 1
ATOM 3410 C C . LYS A 1 420 ? 90.941 7.799 -17.597 1.00 43.72 420 LYS A C 1
ATOM 3412 O O . LYS A 1 420 ? 90.969 8.540 -18.601 1.00 43.72 420 LYS A O 1
#

Sequence (420 aa):
MANKTGAVAIELLDYRTCDAKKKLNSMKHMIVQKEKKIEEIKSQYREITETIEFGNATYAGTNKEGKMLRNLENRLDKARLKYHEAEHIKKTYEQIKEKLQDEHLTYEHNLDLLEKQVKATQSEVSELQQMYNNAIMAKDMAQQELRFQEEHVANERRRREMELTNMRKIAEGKKLASDKSDHQQGRESLPSVDAQSESIQGDSVGVVERIQGTGGIGITEEQQMKIAKYEESFQIIKEVTGLSDLDQIVKRFESQGETLRNLNNLRDKAEEQCHELRKQRDALRQEFEELKYSGETELESVNQVMRQHEEEAQAEAERRVKCQQNVEDANRLLIECKTGVDHIYDKLSFLSVKAAKSTEHFIEDGKEVEQNIDNSDIPEMLKICNNKLDELMDSLNDVNIEEQLNLIEQEEFHTTNTKK

pLDDT: mean 79.45, std 20.61, range [28.28, 98.38]

Foldseek 3Di:
DPDDDPVVVVVVVVVVVVVVVVVVVVVVVVVVVVVVVVVVVVVVVVVVVVVVVVVVCLCVLVDPNNVVVVVVVVVVVVVVVVVVVVVVVVVVVVVVVVVVVVVVVCVVVVVVVVVVVVVVVVVVVVVVVVVVVVVVVVVVVVVVVVVVVVVVVVVVVVVVVVVVVVVVVVVVVVVVVVVVVVVVDDDDDDDDDDDDDDDDDDDDDDDDDDDDDDDDDDDDPVVVVVVVVVVVVVVVLCVVVVDDDPVVSVVVVVVVVVVVVVVVVVVVVVVVVVVVVVVVVVVVVVVVVVCVVVVVVVVVVVVVVVVVVVVVVVVVVVVVVVVVVVVVVVVVVVVVLLVVLVVLLVVLVVPPDPDDDDDPDPDDDDDPDPPPPDSPPSVVSVVVSVVSVVVVVVVVVPDDPVVVVVVVVVVVVVVVVVVD

Solvent-accessible surface area (backbone atoms only — not comparable to full-atom values): 24200 Å² total; per-residue (Å²): 142,82,92,70,60,72,68,59,53,49,52,54,49,50,50,52,50,50,52,50,50,51,52,49,51,52,50,50,50,51,48,54,52,50,51,52,50,50,51,53,51,50,51,54,49,48,53,52,50,52,53,50,52,51,52,50,30,31,75,71,36,74,34,74,69,15,42,49,50,53,51,52,50,54,51,49,52,53,49,50,52,52,48,52,50,51,50,50,53,47,51,53,51,50,52,51,49,51,52,52,52,55,50,57,68,44,47,59,58,54,47,54,51,50,53,51,49,51,53,50,53,52,50,52,52,52,51,50,52,51,53,50,53,51,50,49,53,51,49,53,51,51,52,50,50,50,53,51,51,51,52,50,52,50,51,52,50,52,50,52,49,53,51,51,52,50,51,47,52,52,51,52,54,49,46,60,52,48,54,57,54,48,76,73,58,86,78,88,84,87,87,85,84,89,82,90,78,91,82,89,88,86,88,83,90,81,91,79,85,93,79,89,81,82,90,84,83,83,82,52,72,71,57,54,53,51,50,52,52,51,51,52,54,45,50,51,52,32,65,75,68,70,47,94,48,70,71,59,51,51,54,49,51,52,54,50,52,50,49,50,52,51,52,49,54,50,48,53,52,51,51,53,51,51,51,51,51,50,52,51,51,52,51,53,49,50,53,48,50,52,50,53,59,51,50,54,54,51,50,53,53,50,52,52,52,49,51,52,51,51,52,51,52,50,55,50,50,54,49,50,53,54,53,51,50,53,49,53,54,51,50,50,52,50,51,54,52,46,54,51,50,51,52,52,38,61,68,52,59,80,64,76,76,80,85,74,91,87,71,91,76,81,86,74,81,97,64,95,69,83,76,77,76,65,100,75,51,60,71,59,52,50,52,53,43,50,56,54,48,50,51,50,52,56,59,48,71,80,48,60,64,72,60,52,52,51,50,49,54,48,50,52,52,49,60,58,59,71,72,110

Secondary structure (DSSP, 8-state):
--S--HHHHHHHHHHHHHHHHHHHHHHHHHHHHHHHHHHHHHHHHHHHHHHHHHHHHHHTT-SHHHHHHHHHHHHHHHHHHHHHHHHHHHHHHHHHHHHHHHHHHHHHHHHHHHHHHHHHHHHHHHHHHHHHHHHHHHHHHHHHHHHHHHHHHHHHHHHHHHHHHHHHHHHHHHHHHHHHHHTT---------------------------------PPPHHHHHHHHHHHHHHHHHHHHH----HHHHHHHHHHHHHHHHHHHHHHHHHHHHHHHHHHHHHHHHHHHHHHHHHHHHHHHHHHHHHHHHHHHHHHHHHHHHHHHHHHHHHHHHHHHHHHHHHHHHHHHTT------S-S-----SS--------TT-HHHHHHHHHHHHHHHHHHHHTS-HHHHHHHHHHHHHHHHHTT-

Mean predicted aligned error: 23.16 Å

Radius of gyration: 73.58 Å; Cα contacts (8 Å, |Δi|>4): 41; chains: 1; bounding box: 190×69×234 Å

Organism: Schistosoma japonicum (NCBI:txid6182)

InterPro domains:
  IPR033192 Outer dynein arm-docking complex subunit 3 [PTHR46518] (2-404)
  IPR049258 ODAD1, central coiled coil region [PF21773] (67-349)